Protein AF-0000000077406286 (afdb_homodimer)

pLDDT: mean 94.11, std 8.1, range [27.5, 98.94]

InterPro domains:
  IPR017946 PLC-like phosphodiesterase, TIM beta/alpha-barrel domain superfamily [G3DSA:3.20.20.190] (79-347)
  IPR017946 PLC-like phosphodiesterase, TIM beta/alpha-barrel domain superfamily [SSF51695] (80-332)
  IPR030395 Glycerophosphodiester phosphodiesterase domain [PF03009] (85-329)
  IPR030395 Glycerophosphodiester phosphodiesterase domain [PS51704] (80-337)

Sequence (722 aa):
MKTDFLNLIPSALTIIYATYGSWFLIKEIFCSFLPFTVIFTAALVCLMVCLRVPPPDSAAVEAVLGKELHLENTDGGYVMKTVAHRGAGYDAPENSLEAFKLCHEKGCNVIEFDVTLTKDGVPIIFHDKTLERMADADVTVNDSTWEELANINISVNHPLRDRVDLIDFTNSRIPTLDLTVQQLLANGQRMFIDIKDNDIKIVPVILDLFKKYPELLSRAVVTSFFPNIIYWIRRSNPKIVGCLAWRPYCFTHESFRYPEGKGDRKNKVLYKHYLLMFCNMLHNWALPRITYYLLGLSVILLQKDSVSGENILYWRKRGVRVIAWSVNSLIEKQHISRNLKITYLTDTLTGEETVHNVHASMKTDFLNLIPSALTIIYATYGSWFLIKEIFCSFLPFTVIFTAALVCLMVCLRVPPPDSAAVEAVLGKELHLENTDGGYVMKTVAHRGAGYDAPENSLEAFKLCHEKGCNVIEFDVTLTKDGVPIIFHDKTLERMADADVTVNDSTWEELANINISVNHPLRDRVDLIDFTNSRIPTLDLTVQQLLANGQRMFIDIKDNDIKIVPVILDLFKKYPELLSRAVVTSFFPNIIYWIRRSNPKIVGCLAWRPYCFTHESFRYPEGKGDRKNKVLYKHYLLMFCNMLHNWALPRITYYLLGLSVILLQKDSVSGENILYWRKRGVRVIAWSVNSLIEKQHISRNLKITYLTDTLTGEETVHNVHAS

Secondary structure (DSSP, 8-state):
--GGGGGGHHHHHHHHHHHHHHHHHHHHHHH-SS-HHHHHHHHHHHHHHHHPPPPPPHHHHHHHHBB-TTS--TT---B--EEEETTTTTTS-SSSHHHHHHHHHTT--EEEEEEEE-TT--EEE--SSBSHHHH----BGGGS-HHHHTT-BS-TT-TTTT--SSS--TT-BPPBHHHHHHHHHHTT-EEEEEE-S--TTHHHHHHHHHHH-GGGGGTEEEEES-HHHHHHHHHH-TTSEEEEEE-TTTTTBS-EETTTEE--BS--SHHHHHHHHHHHHHHHHHIIIIIHHHHT-SEEEEEGGG--HHHHHHHHTTT-EEEEE----HHHHHIIIIII--EEEES--TTHHHHHS----/--GGGGGGHHHHHHHHHHHHHHHHHHHHHHH-SS-HHHHHHHHHHHHHHHHPPPPPPHHHHHHHHBB-TTS--TT---B--EEEETTTTTTS-SSSHHHHHHHHHTT--EEEEEEEE-TT--EEE--SSBSHHHH----BGGGS-HHHHTT-BS-TT-TTTT--SSS--TT-BPPBHHHHHHHHHHTT-EEEEEE-S--TTHHHHHHHHHHH-GGGGGTEEEEES-HHHHHHHHHH-TTSEEEEEE-TTTTTBS-EETTTEE--BS--SHHHHHHHHHHHHHHHHHIIIIIHHHHT-SEEEEEGGG--HHHHHHHHHTT-EEEEE----HHHHHIIIIII--EEEES--TTHHHHHS----

Radius of gyration: 28.6 Å; Cα contacts (8 Å, |Δi|>4): 1358; chains: 2; bounding box: 74×78×69 Å

Structure (mmCIF, N/CA/C/O backbone):
data_AF-0000000077406286-model_v1
#
loop_
_entity.id
_entity.type
_entity.pdbx_description
1 polymer 'GP-PDE domain-containing protein'
#
loop_
_atom_site.group_PDB
_atom_site.id
_atom_site.type_symbol
_atom_site.label_atom_id
_atom_site.label_alt_id
_atom_site.label_comp_id
_atom_site.label_asym_id
_atom_site.label_entity_id
_atom_site.label_seq_id
_atom_site.pdbx_PDB_ins_code
_atom_site.Cartn_x
_atom_site.Cartn_y
_atom_site.Cartn_z
_atom_site.occupancy
_atom_site.B_iso_or_equiv
_atom_site.auth_seq_id
_atom_site.auth_comp_id
_atom_site.auth_asym_id
_atom_site.auth_atom_id
_atom_site.pdbx_PDB_model_num
ATOM 1 N N . MET A 1 1 ? -19.25 21.359 -16 1 41.12 1 MET A N 1
ATOM 2 C CA . MET A 1 1 ? -19.297 21.016 -14.578 1 41.12 1 MET A CA 1
ATOM 3 C C . MET A 1 1 ? -18.547 19.703 -14.312 1 41.12 1 MET A C 1
ATOM 5 O O . MET A 1 1 ? -18.766 18.719 -15.008 1 41.12 1 MET A O 1
ATOM 9 N N . LYS A 1 2 ? -17.422 19.672 -13.609 1 65.19 2 LYS A N 1
ATOM 10 C CA . LYS A 1 2 ? -16.578 18.5 -13.398 1 65.19 2 LYS A CA 1
ATOM 11 C C . LYS A 1 2 ? -17.391 17.375 -12.742 1 65.19 2 LYS A C 1
ATOM 13 O O . LYS A 1 2 ? -18.109 17.594 -11.773 1 65.19 2 LYS A O 1
ATOM 18 N N . THR A 1 3 ? -17.719 16.375 -13.398 1 77.25 3 THR A N 1
ATOM 19 C CA . THR A 1 3 ? -18.5 15.188 -13.055 1 77.25 3 THR A CA 1
ATOM 20 C C . THR A 1 3 ? -17.797 14.383 -11.961 1 77.25 3 THR A C 1
ATOM 22 O O . THR A 1 3 ? -18.016 13.18 -11.828 1 77.25 3 THR A O 1
ATOM 25 N N . ASP A 1 4 ? -17.109 15.117 -11.102 1 85 4 ASP A N 1
ATOM 26 C CA . ASP A 1 4 ? -16.328 14.43 -10.07 1 85 4 ASP A CA 1
ATOM 27 C C . ASP A 1 4 ? -17.234 13.961 -8.93 1 85 4 ASP A C 1
ATOM 29 O O . ASP A 1 4 ? -16.891 13.039 -8.195 1 85 4 ASP A O 1
ATOM 33 N N . PHE A 1 5 ? -18.453 14.555 -8.875 1 86.44 5 PHE A N 1
ATOM 34 C CA . PHE A 1 5 ? -19.359 14.195 -7.797 1 86.44 5 PHE A CA 1
ATOM 35 C C . PHE A 1 5 ? -19.891 12.781 -7.992 1 86.44 5 PHE A C 1
ATOM 37 O O . PHE A 1 5 ? -20.344 12.148 -7.035 1 86.44 5 PHE A O 1
ATOM 44 N N . LEU A 1 6 ? -19.906 12.273 -9.195 1 87.25 6 LEU A N 1
ATOM 45 C CA . LEU A 1 6 ? -20.391 10.93 -9.492 1 87.25 6 LEU A CA 1
ATOM 46 C C . LEU A 1 6 ? -19.578 9.891 -8.734 1 87.25 6 LEU A C 1
ATOM 48 O O . LEU A 1 6 ? -20.062 8.797 -8.445 1 87.25 6 LEU A O 1
ATOM 52 N N . ASN A 1 7 ? -18.391 10.281 -8.336 1 87.75 7 ASN A N 1
ATOM 53 C CA . ASN A 1 7 ? -17.5 9.367 -7.617 1 87.75 7 ASN A CA 1
ATOM 54 C C . ASN A 1 7 ? -17.969 9.164 -6.176 1 87.75 7 ASN A C 1
ATOM 56 O O . ASN A 1 7 ? -17.5 8.25 -5.496 1 87.75 7 ASN A O 1
ATOM 60 N N . LEU A 1 8 ? -18.953 9.961 -5.758 1 93.81 8 LEU A N 1
ATOM 61 C CA . LEU A 1 8 ? -19.453 9.859 -4.391 1 93.81 8 LEU A CA 1
ATOM 62 C C . LEU A 1 8 ? -20.594 8.852 -4.301 1 93.81 8 LEU A C 1
ATOM 64 O O . LEU A 1 8 ? -20.953 8.422 -3.203 1 93.81 8 LEU A O 1
ATOM 68 N N . ILE A 1 9 ? -21.172 8.469 -5.375 1 93.31 9 ILE A N 1
ATOM 69 C CA . ILE A 1 9 ? -22.406 7.684 -5.406 1 93.31 9 ILE A CA 1
ATOM 70 C C . ILE A 1 9 ? -22.156 6.332 -4.742 1 93.31 9 ILE A C 1
ATOM 72 O O . ILE A 1 9 ? -22.922 5.922 -3.859 1 93.31 9 ILE A O 1
ATOM 76 N N . PRO A 1 10 ? -21.078 5.633 -5.105 1 91.88 10 PRO A N 1
ATOM 77 C CA . PRO A 1 10 ? -20.875 4.34 -4.445 1 91.88 10 PRO A CA 1
ATOM 78 C C . PRO A 1 10 ? -20.719 4.469 -2.932 1 91.88 10 PRO A C 1
ATOM 80 O O . PRO A 1 10 ? -21.203 3.615 -2.186 1 91.88 10 PRO A O 1
ATOM 83 N N . SER A 1 11 ? -20.031 5.492 -2.539 1 94.75 11 SER A N 1
ATOM 84 C CA . SER A 1 11 ? -19.844 5.699 -1.107 1 94.75 11 SER A CA 1
ATOM 85 C C . SER A 1 11 ? -21.172 6.031 -0.421 1 94.75 11 SER A C 1
ATOM 87 O O . SER A 1 11 ? -21.453 5.531 0.67 1 94.75 11 SER A O 1
ATOM 89 N N . ALA A 1 12 ? -21.969 6.832 -1.049 1 95.5 12 ALA A N 1
ATOM 90 C CA . ALA A 1 12 ? -23.281 7.156 -0.508 1 95.5 12 ALA A CA 1
ATOM 91 C C . ALA A 1 12 ? -24.156 5.906 -0.406 1 95.5 12 ALA A C 1
ATOM 93 O O . ALA A 1 12 ? -24.828 5.691 0.608 1 95.5 12 ALA A O 1
ATOM 94 N N . LEU A 1 13 ? -24.125 5.109 -1.411 1 93.31 13 LEU A N 1
ATOM 95 C CA . LEU A 1 13 ? -24.891 3.863 -1.42 1 93.31 13 LEU A CA 1
ATOM 96 C C . LEU A 1 13 ? -24.422 2.938 -0.297 1 93.31 13 LEU A C 1
ATOM 98 O O . LEU A 1 13 ? -25.25 2.307 0.369 1 93.31 13 LEU A O 1
ATOM 102 N N . THR A 1 14 ? -23.141 2.84 -0.092 1 93.38 14 THR A N 1
ATOM 103 C CA . THR A 1 14 ? -22.594 2.021 0.979 1 93.38 14 THR A CA 1
ATOM 104 C C . THR A 1 14 ? -23.094 2.488 2.34 1 93.38 14 THR A C 1
ATOM 106 O O . THR A 1 14 ? -23.469 1.669 3.184 1 93.38 14 THR A O 1
ATOM 109 N N . ILE A 1 15 ? -23.141 3.785 2.531 1 94.56 15 ILE A N 1
ATOM 110 C CA . ILE A 1 15 ? -23.625 4.348 3.785 1 94.56 15 ILE A CA 1
ATOM 111 C C . ILE A 1 15 ? -25.094 3.971 3.982 1 94.56 15 ILE A C 1
ATOM 113 O O . ILE A 1 15 ? -25.5 3.557 5.074 1 94.56 15 ILE A O 1
ATOM 117 N N . ILE A 1 16 ? -25.891 4.016 2.949 1 93.31 16 ILE A N 1
ATOM 118 C CA . ILE A 1 16 ? -27.312 3.701 3.025 1 93.31 16 ILE A CA 1
ATOM 119 C C . ILE A 1 16 ? -27.5 2.215 3.314 1 93.31 16 ILE A C 1
ATOM 121 O O . ILE A 1 16 ? -28.297 1.838 4.18 1 93.31 16 ILE A O 1
ATOM 125 N N . TYR A 1 17 ? -26.688 1.334 2.656 1 92.44 17 TYR A N 1
ATOM 126 C CA . TYR A 1 17 ? -26.766 -0.104 2.887 1 92.44 17 TYR A CA 1
ATOM 127 C C . TYR A 1 17 ? -26.375 -0.447 4.324 1 92.44 17 TYR A C 1
ATOM 129 O O . TYR A 1 17 ? -27.047 -1.268 4.969 1 92.44 17 TYR A O 1
ATOM 137 N N . ALA A 1 18 ? -25.391 0.165 4.797 1 91.75 18 ALA A N 1
ATOM 138 C CA . ALA A 1 18 ? -24.953 -0.063 6.172 1 91.75 18 ALA A CA 1
ATOM 139 C C . ALA A 1 18 ? -26.016 0.381 7.164 1 91.75 18 ALA A C 1
ATOM 141 O O . ALA A 1 18 ? -26.219 -0.265 8.195 1 91.75 18 ALA A O 1
ATOM 142 N N . THR A 1 19 ? -26.688 1.48 6.84 1 90.38 19 THR A N 1
ATOM 143 C CA . THR A 1 19 ? -27.75 1.992 7.703 1 90.38 19 THR A CA 1
ATOM 144 C C . THR A 1 19 ? -28.922 1.018 7.754 1 90.38 19 THR A C 1
ATOM 146 O O . THR A 1 19 ? -29.406 0.685 8.836 1 90.38 19 THR A O 1
ATOM 149 N N . TYR A 1 20 ? -29.297 0.476 6.582 1 89.06 20 TYR A N 1
ATOM 150 C CA . TYR A 1 20 ? -30.375 -0.51 6.527 1 89.06 20 TYR A CA 1
ATOM 151 C C . TYR A 1 20 ? -30.016 -1.751 7.336 1 89.06 20 TYR A C 1
ATOM 153 O O . TYR A 1 20 ? -30.812 -2.221 8.148 1 89.06 20 TYR A O 1
ATOM 161 N N . GLY A 1 21 ? -28.844 -2.236 7.145 1 87.5 21 GLY A N 1
ATOM 162 C CA . GLY A 1 21 ? -28.422 -3.443 7.828 1 87.5 21 GLY A CA 1
ATOM 163 C C . GLY A 1 21 ? -28.359 -3.289 9.336 1 87.5 21 GLY A C 1
ATOM 164 O O . GLY A 1 21 ? -28.781 -4.184 10.07 1 87.5 21 GLY A O 1
ATOM 165 N N . SER A 1 22 ? -27.891 -2.162 9.742 1 89.81 22 SER A N 1
ATOM 166 C CA . SER A 1 22 ? -27.797 -1.914 11.18 1 89.81 22 SER A CA 1
ATOM 167 C C . SER A 1 22 ? -29.172 -1.796 11.812 1 89.81 22 SER A C 1
ATOM 169 O O . SER A 1 22 ? -29.406 -2.303 12.914 1 89.81 22 SER A O 1
ATOM 171 N N . TRP A 1 23 ? -30.016 -1.166 11.117 1 86.38 23 TRP A N 1
ATOM 172 C CA . TRP A 1 23 ? -31.375 -1.037 11.617 1 86.38 23 TRP A CA 1
ATOM 173 C C . TRP A 1 23 ? -32.062 -2.402 11.719 1 86.38 23 TRP A C 1
ATOM 175 O O . TRP A 1 23 ? -32.719 -2.695 12.711 1 86.38 23 TRP A O 1
ATOM 185 N N . PHE A 1 24 ? -31.812 -3.289 10.789 1 86.94 24 PHE A N 1
ATOM 186 C CA . PHE A 1 24 ? -32.375 -4.641 10.828 1 86.94 24 PHE A CA 1
ATOM 187 C C . PHE A 1 24 ? -31.812 -5.418 12.016 1 86.94 24 PHE A C 1
ATOM 189 O O . PHE A 1 24 ? -32.562 -6.117 12.703 1 86.94 24 PHE A O 1
ATOM 196 N N . LEU A 1 25 ? -30.609 -5.293 12.148 1 88.69 25 LEU A N 1
ATOM 197 C CA . LEU A 1 25 ? -29.969 -6.016 13.234 1 88.69 25 LEU A CA 1
ATOM 198 C C . LEU A 1 25 ? -30.516 -5.566 14.586 1 88.69 25 LEU A C 1
ATOM 200 O O . LEU A 1 25 ? -30.859 -6.398 15.43 1 88.69 25 LEU A O 1
ATOM 204 N N . ILE A 1 26 ? -30.594 -4.254 14.742 1 89.62 26 ILE A N 1
ATOM 205 C CA . ILE A 1 26 ? -31.094 -3.703 16 1 89.62 26 ILE A CA 1
ATOM 206 C C . ILE A 1 26 ? -32.531 -4.133 16.219 1 89.62 26 ILE A C 1
ATOM 208 O O . ILE A 1 26 ? -32.906 -4.59 17.312 1 89.62 26 ILE A O 1
ATOM 212 N N . LYS A 1 27 ? -33.281 -4.023 15.242 1 89.69 27 LYS A N 1
ATOM 213 C CA . LYS A 1 27 ? -34.688 -4.406 15.336 1 89.69 27 LYS A CA 1
ATOM 214 C C . LYS A 1 27 ? -34.844 -5.891 15.664 1 89.69 27 LYS A C 1
ATOM 216 O O . LYS A 1 27 ? -35.656 -6.273 16.484 1 89.69 27 LYS A O 1
ATOM 221 N N . GLU A 1 28 ? -34.031 -6.688 15.07 1 89.88 28 GLU A N 1
ATOM 222 C CA . GLU A 1 28 ? -34.094 -8.125 15.297 1 89.88 28 GLU A CA 1
ATOM 223 C C . GLU A 1 28 ? -33.688 -8.492 16.703 1 89.88 28 GLU A C 1
ATOM 225 O O . GLU A 1 28 ? -34.25 -9.383 17.328 1 89.88 28 GLU A O 1
ATOM 230 N N . ILE A 1 29 ? -32.719 -7.902 17.125 1 86.06 29 ILE A N 1
ATOM 231 C CA . ILE A 1 29 ? -32.188 -8.203 18.453 1 86.06 29 ILE A CA 1
ATOM 232 C C . ILE A 1 29 ? -33.219 -7.832 19.516 1 86.06 29 ILE A C 1
ATOM 234 O O . ILE A 1 29 ? -33.438 -8.57 20.484 1 86.06 29 ILE A O 1
ATOM 238 N N . PHE A 1 30 ? -33.938 -6.758 19.203 1 88.81 30 PHE A N 1
ATOM 239 C CA . PHE A 1 30 ? -34.781 -6.254 20.281 1 88.81 30 PHE A CA 1
ATOM 240 C C . PHE A 1 30 ? -36.25 -6.637 20.016 1 88.81 30 PHE A C 1
ATOM 242 O O . PHE A 1 30 ? -37.062 -6.641 20.953 1 88.81 30 PHE A O 1
ATOM 249 N N . CYS A 1 31 ? -36.562 -6.91 18.812 1 89.06 31 CYS A N 1
ATOM 250 C CA . CYS A 1 31 ? -38 -7.035 18.531 1 89.06 31 CYS A CA 1
ATOM 251 C C . CYS A 1 31 ? -38.344 -8.422 17.984 1 89.06 31 CYS A C 1
ATOM 253 O O . CYS A 1 31 ? -39.5 -8.727 17.719 1 89.06 31 CYS A O 1
ATOM 255 N N . SER A 1 32 ? -37.344 -9.141 17.688 1 85.31 32 SER A N 1
ATOM 256 C CA . SER A 1 32 ? -37.625 -10.438 17.094 1 85.31 32 SER A CA 1
ATOM 257 C C . SER A 1 32 ? -37.188 -11.578 17.984 1 85.31 32 SER A C 1
ATOM 259 O O . SER A 1 32 ? -36.25 -11.422 18.797 1 85.31 32 SER A O 1
ATOM 261 N N . PHE A 1 33 ? -37.938 -12.641 17.828 1 86.81 33 PHE A N 1
ATOM 262 C CA . PHE A 1 33 ? -37.594 -13.852 18.562 1 86.81 33 PHE A CA 1
ATOM 263 C C . PHE A 1 33 ? -36.375 -14.516 17.953 1 86.81 33 PHE A C 1
ATOM 265 O O . PHE A 1 33 ? -35.5 -15.047 18.656 1 86.81 33 PHE A O 1
ATOM 272 N N . LEU A 1 34 ? -36.344 -14.438 16.594 1 86.12 34 LEU A N 1
ATOM 273 C CA . LEU A 1 34 ? -35.219 -15.016 15.891 1 86.12 34 LEU A CA 1
ATOM 274 C C . LEU A 1 34 ? -34.406 -13.945 15.156 1 86.12 34 LEU A C 1
ATOM 276 O O . LEU A 1 34 ? -34.875 -13.398 14.156 1 86.12 34 LEU A O 1
ATOM 280 N N . PRO A 1 35 ? -33.25 -13.734 15.586 1 88.75 35 PRO A N 1
ATOM 281 C CA . PRO A 1 35 ? -32.469 -12.727 14.883 1 88.75 35 PRO A CA 1
ATOM 282 C C . PRO A 1 35 ? -31.781 -13.281 13.633 1 88.75 35 PRO A C 1
ATOM 284 O O . PRO A 1 35 ? -30.625 -13.695 13.68 1 88.75 35 PRO A O 1
ATOM 287 N N . PHE A 1 36 ? -32.469 -13.258 12.477 1 88.56 36 PHE A N 1
ATOM 288 C CA . PHE A 1 36 ? -32.031 -13.867 11.227 1 88.56 36 PHE A CA 1
ATOM 289 C C . PHE A 1 36 ? -30.672 -13.312 10.797 1 88.56 36 PHE A C 1
ATOM 291 O O . PHE A 1 36 ? -29.859 -14.031 10.195 1 88.56 36 PHE A O 1
ATOM 298 N N . THR A 1 37 ? -30.422 -12.062 11.055 1 90.56 37 THR A N 1
ATOM 299 C CA . THR A 1 37 ? -29.125 -11.492 10.711 1 90.56 37 THR A CA 1
ATOM 300 C C . THR A 1 37 ? -28 -12.219 11.438 1 90.56 37 THR A C 1
ATOM 302 O O . THR A 1 37 ? -26.969 -12.562 10.836 1 90.56 37 THR A O 1
ATOM 305 N N . VAL A 1 38 ? -28.203 -12.492 12.648 1 91.06 38 VAL A N 1
ATOM 306 C CA . VAL A 1 38 ? -27.203 -13.188 13.453 1 91.06 38 VAL A CA 1
ATOM 307 C C . VAL A 1 38 ? -27.078 -14.633 12.992 1 91.06 38 VAL A C 1
ATOM 309 O O . VAL A 1 38 ? -25.969 -15.148 12.836 1 91.06 38 VAL A O 1
ATOM 312 N N . ILE A 1 39 ? -28.203 -15.234 12.75 1 93.31 39 ILE A N 1
ATOM 313 C CA . ILE A 1 39 ? -28.234 -16.641 12.352 1 93.31 39 ILE A CA 1
ATOM 314 C C . ILE A 1 39 ? -27.547 -16.812 11 1 93.31 39 ILE A C 1
ATOM 316 O O . ILE A 1 39 ? -26.703 -17.703 10.828 1 93.31 39 ILE A O 1
ATOM 320 N N . PHE A 1 40 ? -27.875 -15.938 10.086 1 93.5 40 PHE A N 1
ATOM 321 C CA . PHE A 1 40 ? -27.297 -16.047 8.758 1 93.5 40 PHE A CA 1
ATOM 322 C C . PHE A 1 40 ? -25.797 -15.75 8.797 1 93.5 40 PHE A C 1
ATOM 324 O O . PHE A 1 40 ? -25.016 -16.359 8.062 1 93.5 40 PHE A O 1
ATOM 331 N N . THR A 1 41 ? -25.406 -14.836 9.594 1 94.12 41 THR A N 1
ATOM 332 C CA . THR A 1 41 ? -23.984 -14.555 9.766 1 94.12 41 THR A CA 1
ATOM 333 C C . THR A 1 41 ? -23.25 -15.766 10.328 1 94.12 41 THR A C 1
ATOM 335 O O . THR A 1 41 ? -22.203 -16.156 9.812 1 94.12 41 THR A O 1
ATOM 338 N N . ALA A 1 42 ? -23.844 -16.344 11.32 1 95.25 42 ALA A N 1
ATOM 339 C CA . ALA A 1 42 ? -23.25 -17.531 11.93 1 95.25 42 ALA A CA 1
ATOM 340 C C . ALA A 1 42 ? -23.188 -18.688 10.93 1 95.25 42 ALA A C 1
ATOM 342 O O . ALA A 1 42 ? -22.188 -19.406 10.859 1 95.25 42 ALA A O 1
ATOM 343 N N . ALA A 1 43 ? -24.219 -18.828 10.195 1 96.75 43 ALA A N 1
ATOM 344 C CA . ALA A 1 43 ? -24.281 -19.891 9.195 1 96.75 43 ALA A CA 1
ATOM 345 C C . ALA A 1 43 ? -23.203 -19.703 8.133 1 96.75 43 ALA A C 1
ATOM 347 O O . ALA A 1 43 ? -22.547 -20.672 7.711 1 96.75 43 ALA A O 1
ATOM 348 N N . LEU A 1 44 ? -23.031 -18.516 7.754 1 96.12 44 LEU A N 1
ATOM 349 C CA . LEU A 1 44 ? -22.031 -18.219 6.738 1 96.12 44 LEU A CA 1
ATOM 350 C C . LEU A 1 44 ? -20.625 -18.484 7.273 1 96.12 44 LEU A C 1
ATOM 352 O O . LEU A 1 44 ? -19.781 -19.031 6.57 1 96.12 44 LEU A O 1
ATOM 356 N N . VAL A 1 45 ? -20.375 -18.094 8.461 1 96.5 45 VAL A N 1
ATOM 357 C CA . VAL A 1 45 ? -19.078 -18.344 9.078 1 96.5 45 VAL A CA 1
ATOM 358 C C . VAL A 1 45 ? -18.844 -19.859 9.164 1 96.5 45 VAL A C 1
ATOM 360 O O . VAL A 1 45 ? -17.766 -20.344 8.805 1 96.5 45 VAL A O 1
ATOM 363 N N . CYS A 1 46 ? -19.828 -20.562 9.602 1 96.62 46 CYS A N 1
ATOM 364 C CA . CYS A 1 46 ? -19.719 -22.016 9.703 1 96.62 46 CYS A CA 1
ATOM 365 C C . CYS A 1 46 ? -19.438 -22.641 8.344 1 96.62 46 CYS A C 1
ATOM 367 O O . CYS A 1 46 ? -18.609 -23.531 8.227 1 96.62 46 CYS A O 1
ATOM 369 N N . LEU A 1 47 ? -20.109 -22.156 7.406 1 96.75 47 LEU A N 1
ATOM 370 C CA . LEU A 1 47 ? -19.906 -22.656 6.047 1 96.75 47 LEU A CA 1
ATOM 371 C C . LEU A 1 47 ? -18.469 -22.422 5.594 1 96.75 47 LEU A C 1
ATOM 373 O O . LEU A 1 47 ? -17.844 -23.328 5.035 1 96.75 47 LEU A O 1
ATOM 377 N N . MET A 1 48 ? -17.922 -21.281 5.824 1 95.69 48 MET A N 1
ATOM 378 C CA . MET A 1 48 ? -16.547 -20.938 5.438 1 95.69 48 MET A CA 1
ATOM 379 C C . MET A 1 48 ? -15.547 -21.828 6.168 1 95.69 48 MET A C 1
ATOM 381 O O . MET A 1 48 ? -14.57 -22.281 5.578 1 95.69 48 MET A O 1
ATOM 385 N N . VAL A 1 49 ? -15.844 -22.094 7.379 1 95.5 49 VAL A N 1
ATOM 386 C CA . VAL A 1 49 ? -14.953 -22.938 8.18 1 95.5 49 VAL A CA 1
ATOM 387 C C . VAL A 1 49 ? -15 -24.375 7.668 1 95.5 49 VAL A C 1
ATOM 389 O O . VAL A 1 49 ? -13.961 -25.031 7.57 1 95.5 49 VAL A O 1
ATOM 392 N N . CYS A 1 50 ? -16.125 -24.797 7.289 1 96.19 50 CYS A N 1
ATOM 393 C CA . CYS A 1 50 ? -16.297 -26.172 6.82 1 96.19 50 CYS A CA 1
ATOM 394 C C . CYS A 1 50 ? -15.641 -26.375 5.457 1 96.19 50 CYS A C 1
ATOM 396 O O . CYS A 1 50 ? -15.125 -27.453 5.16 1 96.19 50 CYS A O 1
ATOM 398 N N . LEU A 1 51 ? -15.594 -25.344 4.699 1 97 51 LEU A N 1
ATOM 399 C CA . LEU A 1 51 ? -15.109 -25.453 3.328 1 97 51 LEU A CA 1
ATOM 400 C C . LEU A 1 51 ? -13.625 -25.125 3.24 1 97 51 LEU A C 1
ATOM 402 O O . LEU A 1 51 ? -13 -25.312 2.197 1 97 51 LEU A O 1
ATOM 406 N N . ARG A 1 52 ? -13.102 -24.688 4.266 1 96.88 52 ARG A N 1
ATOM 407 C CA . ARG A 1 52 ? -11.719 -24.219 4.227 1 96.88 52 ARG A CA 1
ATOM 408 C C . ARG A 1 52 ? -10.75 -25.391 4.082 1 96.88 52 ARG A C 1
ATOM 410 O O . ARG A 1 52 ? -11.047 -26.5 4.52 1 96.88 52 ARG A O 1
ATOM 417 N N . VAL A 1 53 ? -9.617 -25.141 3.432 1 97.44 53 VAL A N 1
ATOM 418 C CA . VAL A 1 53 ? -8.461 -26.031 3.424 1 97.44 53 VAL A CA 1
ATOM 419 C C . VAL A 1 53 ? -7.445 -25.562 4.461 1 97.44 53 VAL A C 1
ATOM 421 O O . VAL A 1 53 ? -7.008 -24.406 4.438 1 97.44 53 VAL A O 1
ATOM 424 N N . PRO A 1 54 ? -7.117 -26.375 5.375 1 95 54 PRO A N 1
ATOM 425 C CA . PRO A 1 54 ? -6.148 -25.938 6.379 1 95 54 PRO A CA 1
ATOM 426 C C . PRO A 1 54 ? -4.785 -25.609 5.777 1 95 54 PRO A C 1
ATOM 428 O O . PRO A 1 54 ? -4.352 -26.25 4.82 1 95 54 PRO A O 1
ATOM 431 N N . PRO A 1 55 ? -4.164 -24.594 6.324 1 94.69 55 PRO A N 1
ATOM 432 C CA . PRO A 1 55 ? -2.799 -24.328 5.859 1 94.69 55 PRO A CA 1
ATOM 433 C C . PRO A 1 55 ? -1.84 -25.484 6.172 1 94.69 55 PRO A C 1
ATOM 435 O O . PRO A 1 55 ? -2.064 -26.234 7.117 1 94.69 55 PRO A O 1
ATOM 438 N N . PRO A 1 56 ? -0.789 -25.562 5.352 1 96 56 PRO A N 1
ATOM 439 C CA . PRO A 1 56 ? 0.236 -26.547 5.703 1 96 56 PRO A CA 1
ATOM 440 C C . PRO A 1 56 ? 0.926 -26.25 7.027 1 96 56 PRO A C 1
ATOM 442 O O . PRO A 1 56 ? 0.874 -25.109 7.504 1 96 56 PRO A O 1
ATOM 445 N N . ASP A 1 57 ? 1.542 -27.281 7.547 1 93.31 57 ASP A N 1
ATOM 446 C CA . ASP A 1 57 ? 2.307 -27.094 8.773 1 93.31 57 ASP A CA 1
ATOM 447 C C . ASP A 1 57 ? 3.449 -26.109 8.57 1 93.31 57 ASP A C 1
ATOM 449 O O . ASP A 1 57 ? 4.031 -26.047 7.48 1 93.31 57 ASP A O 1
ATOM 453 N N . SER A 1 58 ? 3.75 -25.422 9.609 1 92.06 58 SER A N 1
ATOM 454 C CA . SER A 1 58 ? 4.781 -24.391 9.547 1 92.06 58 SER A CA 1
ATOM 455 C C . SER A 1 58 ? 6.121 -24.969 9.109 1 92.06 58 SER A C 1
ATOM 457 O O . SER A 1 58 ? 6.887 -24.328 8.391 1 92.06 58 SER A O 1
ATOM 459 N N . ALA A 1 59 ? 6.363 -26.125 9.555 1 92.94 59 ALA A N 1
ATOM 460 C CA . ALA A 1 59 ? 7.613 -26.781 9.188 1 92.94 59 ALA A CA 1
ATOM 461 C C . ALA A 1 59 ? 7.668 -27.062 7.688 1 92.94 59 ALA A C 1
ATOM 463 O O . ALA A 1 59 ? 8.719 -26.922 7.062 1 92.94 59 ALA A O 1
ATOM 464 N N . ALA A 1 60 ? 6.578 -27.484 7.16 1 93.06 60 ALA A N 1
ATOM 465 C CA . ALA A 1 60 ? 6.504 -27.75 5.727 1 93.06 60 ALA A CA 1
ATOM 466 C C . ALA A 1 60 ? 6.695 -26.469 4.922 1 93.06 60 ALA A C 1
ATOM 468 O O . ALA A 1 60 ? 7.402 -26.453 3.908 1 93.06 60 ALA A O 1
ATOM 469 N N . VAL A 1 61 ? 6.094 -25.438 5.371 1 96.25 61 VAL A N 1
ATOM 470 C CA . VAL A 1 61 ? 6.223 -24.141 4.703 1 96.25 61 VAL A CA 1
ATOM 471 C C . VAL A 1 61 ? 7.676 -23.672 4.754 1 96.25 61 VAL A C 1
ATOM 473 O O . VAL A 1 61 ? 8.227 -23.219 3.75 1 96.25 61 VAL A O 1
ATOM 476 N N . GLU A 1 62 ? 8.305 -23.844 5.883 1 95.19 62 GLU A N 1
ATOM 477 C CA . GLU A 1 62 ? 9.695 -23.422 6.047 1 95.19 62 GLU A CA 1
ATOM 478 C C . GLU A 1 62 ? 10.633 -24.281 5.207 1 95.19 62 GLU A C 1
ATOM 480 O O . GLU A 1 62 ? 11.672 -23.797 4.742 1 95.19 62 GLU A O 1
ATOM 485 N N . ALA A 1 63 ? 10.273 -25.469 5.07 1 96.25 63 ALA A N 1
ATOM 486 C CA . ALA A 1 63 ? 11.086 -26.359 4.23 1 96.25 63 ALA A CA 1
ATOM 487 C C . ALA A 1 63 ? 11.141 -25.844 2.793 1 96.25 63 ALA A C 1
ATOM 489 O O . ALA A 1 63 ? 12.164 -25.969 2.119 1 96.25 63 ALA A O 1
ATOM 490 N N . VAL A 1 64 ? 10.094 -25.281 2.328 1 97.38 64 VAL A N 1
ATOM 491 C CA . VAL A 1 64 ? 10.016 -24.812 0.953 1 97.38 64 VAL A CA 1
ATOM 492 C C . VAL A 1 64 ? 10.531 -23.375 0.877 1 97.38 64 VAL A C 1
ATOM 494 O O . VAL A 1 64 ? 11.406 -23.062 0.07 1 97.38 64 VAL A O 1
ATOM 497 N N . LEU A 1 65 ? 10.062 -22.5 1.796 1 97.44 65 LEU A N 1
ATOM 498 C CA . LEU A 1 65 ? 10.273 -21.062 1.677 1 97.44 65 LEU A CA 1
ATOM 499 C C . LEU A 1 65 ? 11.453 -20.609 2.529 1 97.44 65 LEU A C 1
ATOM 501 O O . LEU A 1 65 ? 11.953 -19.5 2.369 1 97.44 65 LEU A O 1
ATOM 505 N N . GLY A 1 66 ? 11.914 -21.422 3.406 1 96.62 66 GLY A N 1
ATOM 506 C CA . GLY A 1 66 ? 12.953 -21.016 4.34 1 96.62 66 GLY A CA 1
ATOM 507 C C . GLY A 1 66 ? 12.43 -20.172 5.48 1 96.62 66 GLY A C 1
ATOM 508 O O . GLY A 1 66 ? 11.219 -19.984 5.617 1 96.62 66 GLY A O 1
ATOM 509 N N . LYS A 1 67 ? 13.312 -19.734 6.262 1 94.75 67 LYS A N 1
ATOM 510 C CA . LYS A 1 67 ? 12.977 -18.859 7.383 1 94.75 67 LYS A CA 1
ATOM 511 C C . LYS A 1 67 ? 12.594 -17.469 6.895 1 94.75 67 LYS A C 1
ATOM 513 O O . LYS A 1 67 ? 12.984 -17.062 5.797 1 94.75 67 LYS A O 1
ATOM 518 N N . GLU A 1 68 ? 11.859 -16.828 7.734 1 92.62 68 GLU A N 1
ATOM 519 C CA . GLU A 1 68 ? 11.477 -15.453 7.41 1 92.62 68 GLU A CA 1
ATOM 520 C C . GLU A 1 68 ? 12.68 -14.516 7.441 1 92.62 68 GLU A C 1
ATOM 522 O O . GLU A 1 68 ? 13.492 -14.578 8.367 1 92.62 68 GLU A O 1
ATOM 527 N N . LEU A 1 69 ? 12.695 -13.68 6.535 1 93.25 69 LEU A N 1
ATOM 528 C CA . LEU A 1 69 ? 13.875 -12.836 6.34 1 93.25 69 LEU A CA 1
ATOM 529 C C . LEU A 1 69 ? 13.953 -11.758 7.418 1 93.25 69 LEU A C 1
ATOM 531 O O . LEU A 1 69 ? 15.039 -11.266 7.734 1 93.25 69 LEU A O 1
ATOM 535 N N . HIS A 1 70 ? 12.859 -11.328 7.941 1 89.94 70 HIS A N 1
ATOM 536 C CA . HIS A 1 70 ? 12.867 -10.242 8.922 1 89.94 70 HIS A CA 1
ATOM 537 C C . HIS A 1 70 ? 13.289 -10.758 10.297 1 89.94 70 HIS A C 1
ATOM 539 O O . HIS A 1 70 ? 13.586 -9.961 11.195 1 89.94 70 HIS A O 1
ATOM 545 N N . LEU A 1 71 ? 13.359 -12.047 10.406 1 88.06 71 LEU A N 1
ATOM 546 C CA . LEU A 1 71 ? 13.781 -12.656 11.664 1 88.06 71 LEU A CA 1
ATOM 547 C C . LEU A 1 71 ? 15.281 -12.93 11.648 1 88.06 71 LEU A C 1
ATOM 549 O O . LEU A 1 71 ? 15.867 -13.164 10.586 1 88.06 71 LEU A O 1
ATOM 553 N N . GLU A 1 72 ? 15.883 -12.852 12.828 1 83.69 72 GLU A N 1
ATOM 554 C CA . GLU A 1 72 ? 17.312 -13.164 12.938 1 83.69 72 GLU A CA 1
ATOM 555 C C . GLU A 1 72 ? 17.578 -14.633 12.609 1 83.69 72 GLU A C 1
ATOM 557 O O . GLU A 1 72 ? 16.859 -15.523 13.062 1 83.69 72 GLU A O 1
ATOM 562 N N . ASN A 1 73 ? 18.469 -14.797 11.672 1 85.25 73 ASN A N 1
ATOM 563 C CA . ASN A 1 73 ? 18.859 -16.141 11.273 1 85.25 73 ASN A CA 1
ATOM 564 C C . ASN A 1 73 ? 20.125 -16.594 12.008 1 85.25 73 ASN A C 1
ATOM 566 O O . ASN A 1 73 ? 21.203 -16.656 11.406 1 85.25 73 ASN A O 1
ATOM 570 N N . THR A 1 74 ? 20.031 -16.984 13.25 1 84.19 74 THR A N 1
ATOM 571 C CA . THR A 1 74 ? 21.156 -17.297 14.109 1 84.19 74 THR A CA 1
ATOM 572 C C . THR A 1 74 ? 21.672 -18.703 13.836 1 84.19 74 THR A C 1
ATOM 574 O O . THR A 1 74 ? 22.844 -19 14.078 1 84.19 74 THR A O 1
ATOM 577 N N . ASP A 1 75 ? 20.844 -19.562 13.305 1 86.38 75 ASP A N 1
ATOM 578 C CA . ASP A 1 75 ? 21.219 -20.969 13.148 1 86.38 75 ASP A CA 1
ATOM 579 C C . ASP A 1 75 ? 21.688 -21.25 11.719 1 86.38 75 ASP A C 1
ATOM 581 O O . ASP A 1 75 ? 22 -22.391 11.375 1 86.38 75 ASP A O 1
ATOM 585 N N . GLY A 1 76 ? 21.672 -20.219 10.883 1 85.5 76 GLY A N 1
ATOM 586 C CA . GLY A 1 76 ? 22.141 -20.391 9.516 1 85.5 76 GLY A CA 1
ATOM 587 C C . GLY A 1 76 ? 21.188 -21.188 8.648 1 85.5 76 GLY A C 1
ATOM 588 O O . GLY A 1 76 ? 21.609 -21.812 7.676 1 85.5 76 GLY A O 1
ATOM 589 N N . GLY A 1 77 ? 20.016 -21.25 8.984 1 89.06 77 GLY A N 1
ATOM 590 C CA . GLY A 1 77 ? 19.016 -21.969 8.203 1 89.06 77 GLY A CA 1
ATOM 591 C C . GLY A 1 77 ? 18.781 -21.359 6.84 1 89.06 77 GLY A C 1
ATOM 592 O O . GLY A 1 77 ? 19.188 -20.219 6.578 1 89.06 77 GLY A O 1
ATOM 593 N N . TYR A 1 78 ? 18.141 -22.125 6.031 1 93.25 78 TYR A N 1
ATOM 594 C CA . TYR A 1 78 ? 17.859 -21.703 4.668 1 93.25 78 TYR A CA 1
ATOM 595 C C . TYR A 1 78 ? 16.938 -20.484 4.66 1 93.25 78 TYR A C 1
ATOM 597 O O . TYR A 1 78 ? 15.977 -20.422 5.43 1 93.25 78 TYR A O 1
ATOM 605 N N . VAL A 1 79 ? 17.297 -19.484 3.803 1 94.69 79 VAL A N 1
ATOM 606 C CA . VAL A 1 79 ? 16.438 -18.328 3.57 1 94.69 79 VAL A CA 1
ATOM 607 C C . VAL A 1 79 ? 16.266 -18.109 2.068 1 94.69 79 VAL A C 1
ATOM 609 O O . VAL A 1 79 ? 17.203 -18.281 1.296 1 94.69 79 VAL A O 1
ATOM 612 N N . MET A 1 80 ? 15.125 -17.828 1.676 1 96.5 80 MET A N 1
ATOM 613 C CA . MET A 1 80 ? 14.828 -17.516 0.28 1 96.5 80 MET A CA 1
ATOM 614 C C . MET A 1 80 ? 14.883 -16.016 0.031 1 96.5 80 MET A C 1
ATOM 616 O O . MET A 1 80 ? 13.984 -15.281 0.453 1 96.5 80 MET A O 1
ATOM 620 N N . LYS A 1 81 ? 15.875 -15.586 -0.662 1 95.75 81 LYS A N 1
ATOM 621 C CA . LYS A 1 81 ? 16.062 -14.156 -0.861 1 95.75 81 LYS A CA 1
ATOM 622 C C . LYS A 1 81 ? 15.531 -13.711 -2.219 1 95.75 81 LYS A C 1
ATOM 624 O O . LYS A 1 81 ? 14.766 -12.75 -2.303 1 95.75 81 LYS A O 1
ATOM 629 N N . THR A 1 82 ? 15.891 -14.469 -3.211 1 97.88 82 THR A N 1
ATOM 630 C CA . THR A 1 82 ? 15.594 -14.094 -4.59 1 97.88 82 THR A CA 1
ATOM 631 C C . THR A 1 82 ? 15.016 -15.273 -5.359 1 97.88 82 THR A C 1
ATOM 633 O O . THR A 1 82 ? 15.492 -16.406 -5.23 1 97.88 82 THR A O 1
ATOM 636 N N . VAL A 1 83 ? 13.969 -15.023 -6.078 1 98.69 83 VAL A N 1
ATOM 637 C CA . VAL A 1 83 ? 13.375 -16 -6.992 1 98.69 83 VAL A CA 1
ATOM 638 C C . VAL A 1 83 ? 13.539 -15.523 -8.43 1 98.69 83 VAL A C 1
ATOM 640 O O . VAL A 1 83 ? 13.219 -14.375 -8.75 1 98.69 83 VAL A O 1
ATOM 643 N N . ALA A 1 84 ? 14.055 -16.391 -9.266 1 98.75 84 ALA A N 1
ATOM 644 C CA . ALA A 1 84 ? 14.227 -16.047 -10.68 1 98.75 84 ALA A CA 1
ATOM 645 C C . ALA A 1 84 ? 12.906 -16.172 -11.438 1 98.75 84 ALA A C 1
ATOM 647 O O . ALA A 1 84 ? 12.469 -17.281 -11.742 1 98.75 84 ALA A O 1
ATOM 648 N N . HIS A 1 85 ? 12.297 -15.031 -11.75 1 98.81 85 HIS A N 1
ATOM 649 C CA . HIS A 1 85 ? 11.031 -14.984 -12.469 1 98.81 85 HIS A CA 1
ATOM 650 C C . HIS A 1 85 ? 11.188 -15.492 -13.898 1 98.81 85 HIS A C 1
ATOM 652 O O . HIS A 1 85 ? 11.953 -14.922 -14.68 1 98.81 85 HIS A O 1
ATOM 658 N N . ARG A 1 86 ? 10.562 -16.594 -14.18 1 98.62 86 ARG A N 1
ATOM 659 C CA . ARG A 1 86 ? 10.656 -17.281 -15.461 1 98.62 86 ARG A CA 1
ATOM 660 C C . ARG A 1 86 ? 12.109 -17.609 -15.797 1 98.62 86 ARG A C 1
ATOM 662 O O . ARG A 1 86 ? 12.508 -17.547 -16.969 1 98.62 86 ARG A O 1
ATOM 669 N N . GLY A 1 87 ? 12.914 -17.812 -14.797 1 98.06 87 GLY A N 1
ATOM 670 C CA . GLY A 1 87 ? 14.328 -18.094 -14.969 1 98.06 87 GLY A CA 1
ATOM 671 C C . GLY A 1 87 ? 15.156 -16.859 -15.266 1 98.06 87 GLY A C 1
ATOM 672 O O . GLY A 1 87 ? 16.094 -16.906 -16.062 1 98.06 87 GLY A O 1
ATOM 673 N N . ALA A 1 88 ? 14.773 -15.758 -14.727 1 97.69 88 ALA A N 1
ATOM 674 C CA . ALA A 1 88 ? 15.453 -14.5 -15 1 97.69 88 ALA A CA 1
ATOM 675 C C . ALA A 1 88 ? 15.398 -14.172 -16.5 1 97.69 88 ALA A C 1
ATOM 677 O O . ALA A 1 88 ? 16.438 -14.07 -17.156 1 97.69 88 ALA A O 1
ATOM 678 N N . GLY A 1 89 ? 14.258 -13.805 -16.953 1 96.38 89 GLY A N 1
ATOM 679 C CA . GLY A 1 89 ? 13.938 -13.703 -18.359 1 96.38 89 GLY A CA 1
ATOM 680 C C . GLY A 1 89 ? 14.734 -12.625 -19.078 1 96.38 89 GLY A C 1
ATOM 681 O O . GLY A 1 89 ? 14.867 -12.648 -20.297 1 96.38 89 GLY A O 1
ATOM 682 N N . TYR A 1 90 ? 15.305 -11.633 -18.344 1 95.81 90 TYR A N 1
ATOM 683 C CA . TYR A 1 90 ? 16.109 -10.594 -18.984 1 95.81 90 TYR A CA 1
ATOM 684 C C . TYR A 1 90 ? 17.516 -11.117 -19.281 1 95.81 90 TYR A C 1
ATOM 686 O O . TYR A 1 90 ? 18.219 -10.562 -20.141 1 95.81 90 TYR A O 1
ATOM 694 N N . ASP A 1 91 ? 17.922 -12.172 -18.641 1 94.94 91 ASP A N 1
ATOM 695 C CA . ASP A 1 91 ? 19.297 -12.664 -18.75 1 94.94 91 ASP A CA 1
ATOM 696 C C . ASP A 1 91 ? 19.375 -13.82 -19.75 1 94.94 91 ASP A C 1
ATOM 698 O O . ASP A 1 91 ? 20.453 -14.109 -20.297 1 94.94 91 ASP A O 1
ATOM 702 N N . ALA A 1 92 ? 18.344 -14.555 -19.984 1 95.31 92 ALA A N 1
ATOM 703 C CA . ALA A 1 92 ? 18.234 -15.711 -20.875 1 95.31 92 ALA A CA 1
ATOM 704 C C . ALA A 1 92 ? 16.797 -15.906 -21.344 1 95.31 92 ALA A C 1
ATOM 706 O O . ALA A 1 92 ? 15.875 -15.32 -20.781 1 95.31 92 ALA A O 1
ATOM 707 N N . PRO A 1 93 ? 16.609 -16.703 -22.438 1 96.12 93 PRO A N 1
ATOM 708 C CA . PRO A 1 93 ? 15.234 -16.922 -22.875 1 96.12 93 PRO A CA 1
ATOM 709 C C . PRO A 1 93 ? 14.367 -17.516 -21.766 1 96.12 93 PRO A C 1
ATOM 711 O O . PRO A 1 93 ? 14.672 -18.578 -21.234 1 96.12 93 PRO A O 1
ATOM 714 N N . GLU A 1 94 ? 13.359 -16.75 -21.406 1 97.88 94 GLU A N 1
ATOM 715 C CA . GLU A 1 94 ? 12.523 -17.109 -20.281 1 97.88 94 GLU A CA 1
ATOM 716 C C . GLU A 1 94 ? 11.945 -18.516 -20.453 1 97.88 94 GLU A C 1
ATOM 718 O O . GLU A 1 94 ? 11.727 -18.969 -21.578 1 97.88 94 GLU A O 1
ATOM 723 N N . ASN A 1 95 ? 11.703 -19.219 -19.297 1 98.31 95 ASN A N 1
ATOM 724 C CA . ASN A 1 95 ? 11.008 -20.5 -19.281 1 98.31 95 ASN A CA 1
ATOM 725 C C . ASN A 1 95 ? 11.711 -21.547 -20.141 1 98.31 95 ASN A C 1
ATOM 727 O O . ASN A 1 95 ? 11.07 -22.266 -20.906 1 98.31 95 ASN A O 1
ATOM 731 N N . SER A 1 96 ? 13.031 -21.578 -20.031 1 97.44 96 SER A N 1
ATOM 732 C CA . SER A 1 96 ? 13.859 -22.562 -20.734 1 97.44 96 SER A CA 1
ATOM 733 C C . SER A 1 96 ? 14.805 -23.266 -19.766 1 97.44 96 SER A C 1
ATOM 735 O O . SER A 1 96 ? 15.141 -22.734 -18.719 1 97.44 96 SER A O 1
ATOM 737 N N . LEU A 1 97 ? 15.188 -24.469 -20.188 1 97.44 97 LEU A N 1
ATOM 738 C CA . LEU A 1 97 ? 16.125 -25.234 -19.359 1 97.44 97 LEU A CA 1
ATOM 739 C C . LEU A 1 97 ? 17.453 -24.516 -19.25 1 97.44 97 LEU A C 1
ATOM 741 O O . LEU A 1 97 ? 18.109 -24.562 -18.203 1 97.44 97 LEU A O 1
ATOM 745 N N . GLU A 1 98 ? 17.859 -23.844 -20.281 1 95.88 98 GLU A N 1
ATOM 746 C CA . GLU A 1 98 ? 19.109 -23.078 -20.297 1 95.88 98 GLU A CA 1
ATOM 747 C C . GLU A 1 98 ? 19.047 -21.938 -19.281 1 95.88 98 GLU A C 1
ATOM 749 O O . GLU A 1 98 ? 20.016 -21.688 -18.578 1 95.88 98 GLU A O 1
ATOM 754 N N . ALA A 1 99 ? 17.938 -21.25 -19.266 1 96.81 99 ALA A N 1
ATOM 755 C CA . ALA A 1 99 ? 17.766 -20.172 -18.312 1 96.81 99 ALA A CA 1
ATOM 756 C C . ALA A 1 99 ? 17.859 -20.688 -16.875 1 96.81 99 ALA A C 1
ATOM 758 O O . ALA A 1 99 ? 18.484 -20.062 -16.016 1 96.81 99 ALA A O 1
ATOM 759 N N . PHE A 1 100 ? 17.266 -21.844 -16.625 1 98.06 100 PHE A N 1
ATOM 760 C CA . PHE A 1 100 ? 17.266 -22.422 -15.297 1 98.06 100 PHE A CA 1
ATOM 761 C C . PHE A 1 100 ? 18.672 -22.844 -14.875 1 98.06 100 PHE A C 1
ATOM 763 O O . PHE A 1 100 ? 19.062 -22.641 -13.727 1 98.06 100 PHE A O 1
ATOM 770 N N . LYS A 1 101 ? 19.328 -23.359 -15.781 1 96 101 LYS A N 1
ATOM 771 C CA . LYS A 1 101 ? 20.719 -23.734 -15.523 1 96 101 LYS A CA 1
ATOM 772 C C . LYS A 1 101 ? 21.578 -22.5 -15.234 1 96 101 LYS A C 1
ATOM 774 O O . LYS A 1 101 ? 22.422 -22.516 -14.336 1 96 101 LYS A O 1
ATOM 779 N N . LEU A 1 102 ? 21.375 -21.469 -16.031 1 95.38 102 LEU A N 1
ATOM 780 C CA . LEU A 1 102 ? 22.109 -20.234 -15.805 1 95.38 102 LEU A CA 1
ATOM 781 C C . LEU A 1 102 ? 21.875 -19.703 -14.398 1 95.38 102 LEU A C 1
ATOM 783 O O . LEU A 1 102 ? 22.812 -19.234 -13.742 1 95.38 102 LEU A O 1
ATOM 787 N N . CYS A 1 103 ? 20.656 -19.75 -13.953 1 96.88 103 CYS A N 1
ATOM 788 C CA . CYS A 1 103 ? 20.328 -19.328 -12.594 1 96.88 103 CYS A CA 1
ATOM 789 C C . CYS A 1 103 ? 21.125 -20.125 -11.562 1 96.88 103 CYS A C 1
ATOM 791 O O . CYS A 1 103 ? 21.672 -19.562 -10.617 1 96.88 103 CYS A O 1
ATOM 793 N N . HIS A 1 104 ? 21.188 -21.406 -11.766 1 96.38 104 HIS A N 1
ATOM 794 C CA . HIS A 1 104 ? 21.953 -22.25 -10.875 1 96.38 104 HIS A CA 1
ATOM 795 C C . HIS A 1 104 ? 23.422 -21.844 -10.844 1 96.38 104 HIS A C 1
ATOM 797 O O . HIS A 1 104 ? 24.016 -21.719 -9.773 1 96.38 104 HIS A O 1
ATOM 803 N N . GLU A 1 105 ? 23.953 -21.578 -12 1 94 105 GLU A N 1
ATOM 804 C CA . GLU A 1 105 ? 25.359 -21.203 -12.117 1 94 105 GLU A CA 1
ATOM 805 C C . GLU A 1 105 ? 25.625 -19.859 -11.453 1 94 105 GLU A C 1
ATOM 807 O O . GLU A 1 105 ? 26.719 -19.625 -10.938 1 94 105 GLU A O 1
ATOM 812 N N . LYS A 1 106 ? 24.625 -19.062 -11.422 1 93.44 106 LYS A N 1
ATOM 813 C CA . LYS A 1 106 ? 24.781 -17.734 -10.852 1 93.44 106 LYS A CA 1
ATOM 814 C C . LYS A 1 106 ? 24.422 -17.719 -9.367 1 93.44 106 LYS A C 1
ATOM 816 O O . LYS A 1 106 ? 24.391 -16.672 -8.734 1 93.44 106 LYS A O 1
ATOM 821 N N . GLY A 1 107 ? 24.016 -18.828 -8.898 1 93.56 107 GLY A N 1
ATOM 822 C CA . GLY A 1 107 ? 23.797 -18.969 -7.469 1 93.56 107 GLY A CA 1
ATOM 823 C C . GLY A 1 107 ? 22.359 -18.734 -7.059 1 93.56 107 GLY A C 1
ATOM 824 O O . GLY A 1 107 ? 22.047 -18.688 -5.867 1 93.56 107 GLY A O 1
ATOM 825 N N . CYS A 1 108 ? 21.484 -18.547 -7.98 1 95.56 108 CYS A N 1
ATOM 826 C CA . CYS A 1 108 ? 20.062 -18.438 -7.676 1 95.56 108 CYS A CA 1
ATOM 827 C C . CYS A 1 108 ? 19.391 -19.797 -7.703 1 95.56 108 CYS A C 1
ATOM 829 O O . CYS A 1 108 ? 19.234 -20.391 -8.766 1 95.56 108 CYS A O 1
ATOM 831 N N . ASN A 1 109 ? 18.875 -20.203 -6.574 1 95.88 109 ASN A N 1
ATOM 832 C CA . ASN A 1 109 ? 18.438 -21.594 -6.465 1 95.88 109 ASN A CA 1
ATOM 833 C C . ASN A 1 109 ? 16.922 -21.688 -6.34 1 95.88 109 ASN A C 1
ATOM 835 O O . ASN A 1 109 ? 16.391 -22.703 -5.875 1 95.88 109 ASN A O 1
ATOM 839 N N . VAL A 1 110 ? 16.219 -20.688 -6.637 1 98.62 110 VAL A N 1
ATOM 840 C CA . VAL A 1 110 ? 14.766 -20.75 -6.676 1 98.62 110 VAL A CA 1
ATOM 841 C C . VAL A 1 110 ? 14.266 -20.203 -8.008 1 98.62 110 VAL A C 1
ATOM 843 O O . VAL A 1 110 ? 14.594 -19.078 -8.391 1 98.62 110 VAL A O 1
ATOM 846 N N . ILE A 1 111 ? 13.461 -21 -8.695 1 98.88 111 ILE A N 1
ATOM 847 C CA . ILE A 1 111 ? 12.984 -20.672 -10.039 1 98.88 111 ILE A CA 1
ATOM 848 C C . ILE A 1 111 ? 11.461 -20.578 -10.039 1 98.88 111 ILE A C 1
ATOM 850 O O . ILE A 1 111 ? 10.781 -21.422 -9.445 1 98.88 111 ILE A O 1
ATOM 854 N N . GLU A 1 112 ? 10.953 -19.547 -10.562 1 98.94 112 GLU A N 1
ATOM 855 C CA . GLU A 1 112 ? 9.531 -19.5 -10.914 1 98.94 112 GLU A CA 1
ATOM 856 C C . GLU A 1 112 ? 9.328 -19.734 -12.406 1 98.94 112 GLU A C 1
ATOM 858 O O . GLU A 1 112 ? 10.031 -19.156 -13.234 1 98.94 112 GLU A O 1
ATOM 863 N N . PHE A 1 113 ? 8.461 -20.594 -12.773 1 98.81 113 PHE A N 1
ATOM 864 C CA . PHE A 1 113 ? 8.172 -20.844 -14.18 1 98.81 113 PHE A CA 1
ATOM 865 C C . PHE A 1 113 ? 6.676 -21 -14.406 1 98.81 113 PHE A C 1
ATOM 867 O O . PHE A 1 113 ? 5.926 -21.281 -13.469 1 98.81 113 PHE A O 1
ATOM 874 N N . ASP A 1 114 ? 6.242 -20.844 -15.648 1 98.69 114 ASP A N 1
ATOM 875 C CA . ASP A 1 114 ? 4.84 -20.906 -16.047 1 98.69 114 ASP A CA 1
ATOM 876 C C . ASP A 1 114 ? 4.484 -22.266 -16.641 1 98.69 114 ASP A C 1
ATOM 878 O O . ASP A 1 114 ? 5.258 -22.828 -17.406 1 98.69 114 ASP A O 1
ATOM 882 N N . VAL A 1 115 ? 3.352 -22.734 -16.266 1 98.62 115 VAL A N 1
ATOM 883 C CA . VAL A 1 115 ? 2.91 -24.016 -16.797 1 98.62 115 VAL A CA 1
ATOM 884 C C . VAL A 1 115 ? 1.587 -23.844 -17.547 1 98.62 115 VAL A C 1
ATOM 886 O O . VAL A 1 115 ? 0.698 -23.125 -17.078 1 98.62 115 VAL A O 1
ATOM 889 N N . THR A 1 116 ? 1.479 -24.453 -18.641 1 97.69 116 THR A N 1
ATOM 890 C CA . THR A 1 116 ? 0.246 -24.531 -19.422 1 97.69 116 THR A CA 1
ATOM 891 C C . THR A 1 116 ? 0.13 -25.875 -20.125 1 97.69 116 THR A C 1
ATOM 893 O O . THR A 1 116 ? 1.062 -26.688 -20.094 1 97.69 116 THR A O 1
ATOM 896 N N . LEU A 1 117 ? -1.052 -26.156 -20.703 1 97.81 117 LEU A N 1
ATOM 897 C CA . LEU A 1 117 ? -1.298 -27.438 -21.375 1 97.81 117 LEU A CA 1
ATOM 898 C C . LEU A 1 117 ? -1.405 -27.234 -22.875 1 97.81 117 LEU A C 1
ATOM 900 O O . LEU A 1 117 ? -2.002 -26.266 -23.344 1 97.81 117 LEU A O 1
ATOM 904 N N . THR A 1 118 ? -0.779 -28.172 -23.562 1 97.69 118 THR A N 1
ATOM 905 C CA . THR A 1 118 ? -0.988 -28.234 -25.016 1 97.69 118 THR A CA 1
ATOM 906 C C . THR A 1 118 ? -2.379 -28.766 -25.328 1 97.69 118 THR A C 1
ATOM 908 O O . THR A 1 118 ? -3.109 -29.188 -24.438 1 97.69 118 THR A O 1
ATOM 911 N N . LYS A 1 119 ? -2.695 -28.734 -26.625 1 97.19 119 LYS A N 1
ATOM 912 C CA . LYS A 1 119 ? -3.982 -29.25 -27.094 1 97.19 119 LYS A CA 1
ATOM 913 C C . LYS A 1 119 ? -4.188 -30.703 -26.672 1 97.19 119 LYS A C 1
ATOM 915 O O . LYS A 1 119 ? -5.305 -31.094 -26.328 1 97.19 119 LYS A O 1
ATOM 920 N N . ASP A 1 120 ? -3.148 -31.469 -26.688 1 97.38 120 ASP A N 1
ATOM 921 C CA . ASP A 1 120 ? -3.219 -32.906 -26.359 1 97.38 120 ASP A CA 1
ATOM 922 C C . ASP A 1 120 ? -2.936 -33.125 -24.891 1 97.38 120 ASP A C 1
ATOM 924 O O . ASP A 1 120 ? -2.693 -34.281 -24.469 1 97.38 120 ASP A O 1
ATOM 928 N N . GLY A 1 121 ? -2.834 -32.094 -24.062 1 96.88 121 GLY A N 1
ATOM 929 C CA . GLY A 1 121 ? -2.822 -32.219 -22.609 1 96.88 121 GLY A CA 1
ATOM 930 C C . GLY A 1 121 ? -1.429 -32.375 -22.031 1 96.88 121 GLY A C 1
ATOM 931 O O . GLY A 1 121 ? -1.271 -32.781 -20.875 1 96.88 121 GLY A O 1
ATOM 932 N N . VAL A 1 122 ? -0.417 -32.156 -22.797 1 98.06 122 VAL A N 1
ATOM 933 C CA . VAL A 1 122 ? 0.95 -32.25 -22.297 1 98.06 122 VAL A CA 1
ATOM 934 C C . VAL A 1 122 ? 1.315 -30.953 -21.578 1 98.06 122 VAL A C 1
ATOM 936 O O . VAL A 1 122 ? 1.194 -29.875 -22.125 1 98.06 122 VAL A O 1
ATOM 939 N N . PRO A 1 123 ? 1.681 -31.094 -20.281 1 98.5 123 PRO A N 1
ATOM 940 C CA . PRO A 1 123 ? 2.105 -29.891 -19.562 1 98.5 123 PRO A CA 1
ATOM 941 C C . PRO A 1 123 ? 3.469 -29.375 -20.031 1 98.5 123 PRO A C 1
ATOM 943 O O . PRO A 1 123 ? 4.441 -30.125 -20.047 1 98.5 123 PRO A O 1
ATOM 946 N N . ILE A 1 124 ? 3.533 -28.094 -20.406 1 98.56 124 ILE A N 1
ATOM 947 C CA . ILE A 1 124 ? 4.762 -27.484 -20.906 1 98.56 124 ILE A CA 1
ATOM 948 C C . ILE A 1 124 ? 5.023 -26.172 -20.156 1 98.56 124 ILE A C 1
ATOM 950 O O . ILE A 1 124 ? 4.145 -25.672 -19.453 1 98.56 124 ILE A O 1
ATOM 954 N N . ILE A 1 125 ? 6.246 -25.688 -20.25 1 98.69 125 ILE A N 1
ATOM 955 C CA . ILE A 1 125 ? 6.672 -24.453 -19.609 1 98.69 125 ILE A CA 1
ATOM 956 C C . ILE A 1 125 ? 6.641 -23.312 -20.609 1 98.69 125 ILE A C 1
ATOM 958 O O . ILE A 1 125 ? 7.543 -23.188 -21.453 1 98.69 125 ILE A O 1
ATOM 962 N N . PHE A 1 126 ? 5.605 -22.516 -20.469 1 98.19 126 PHE A N 1
ATOM 963 C CA . PHE A 1 126 ? 5.426 -21.406 -21.406 1 98.19 126 PHE A CA 1
ATOM 964 C C . PHE A 1 126 ? 4.41 -20.406 -20.859 1 98.19 126 PHE A C 1
ATOM 966 O O . PHE A 1 126 ? 3.418 -20.797 -20.234 1 98.19 126 PHE A O 1
ATOM 973 N N . H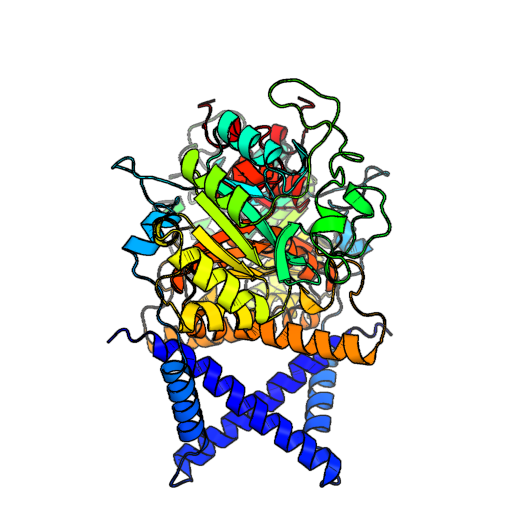IS A 1 127 ? 4.594 -19.141 -21.109 1 96.62 127 HIS A N 1
ATOM 974 C CA . HIS A 1 127 ? 3.791 -18.094 -20.484 1 96.62 127 HIS A CA 1
ATOM 975 C C . HIS A 1 127 ? 2.676 -17.625 -21.422 1 96.62 127 HIS A C 1
ATOM 977 O O . HIS A 1 127 ? 1.515 -17.547 -21.016 1 96.62 127 HIS A O 1
ATOM 983 N N . ASP A 1 128 ? 2.979 -17.328 -22.656 1 94.88 128 ASP A N 1
ATOM 984 C CA . ASP A 1 128 ? 2.074 -16.625 -23.578 1 94.88 128 ASP A CA 1
ATOM 985 C C . ASP A 1 128 ? 1.046 -17.594 -24.172 1 94.88 128 ASP A C 1
ATOM 987 O O . ASP A 1 128 ? 1.253 -18.797 -24.172 1 94.88 128 ASP A O 1
ATOM 991 N N . LYS A 1 129 ? 0.046 -17 -24.734 1 94 129 LYS A N 1
ATOM 992 C CA . LYS A 1 129 ? -0.956 -17.797 -25.438 1 94 129 LYS A CA 1
ATOM 993 C C . LYS A 1 129 ? -0.457 -18.203 -26.828 1 94 129 LYS A C 1
ATOM 995 O O . LYS A 1 129 ? -0.856 -19.25 -27.344 1 94 129 LYS A O 1
ATOM 1000 N N . THR A 1 130 ? 0.393 -17.312 -27.328 1 96 130 THR A N 1
ATOM 1001 C CA . THR A 1 130 ? 0.938 -17.562 -28.656 1 96 130 THR A CA 1
ATOM 1002 C C . THR A 1 130 ? 2.463 -17.484 -28.625 1 96 130 THR A C 1
ATOM 1004 O O . THR A 1 130 ? 3.055 -16.984 -27.672 1 96 130 THR A O 1
ATOM 1007 N N . LEU A 1 131 ? 3.074 -17.984 -29.672 1 96.56 131 LEU A N 1
ATOM 1008 C CA . LEU A 1 131 ? 4.531 -18.016 -29.766 1 96.56 131 LEU A CA 1
ATOM 1009 C C . LEU A 1 131 ? 5.059 -16.797 -30.5 1 96.56 131 LEU A C 1
ATOM 1011 O O . LEU A 1 131 ? 6.258 -16.703 -30.781 1 96.56 131 LEU A O 1
ATOM 1015 N N . GLU A 1 132 ? 4.234 -15.836 -30.781 1 95.94 132 GLU A N 1
ATOM 1016 C CA . GLU A 1 132 ? 4.602 -14.672 -31.594 1 95.94 132 GLU A CA 1
ATOM 1017 C C . GLU A 1 132 ? 5.742 -13.891 -30.938 1 95.94 132 GLU A C 1
ATOM 1019 O O . GLU A 1 132 ? 6.738 -13.586 -31.609 1 95.94 132 GLU A O 1
ATOM 1024 N N . ARG A 1 133 ? 5.672 -13.648 -29.688 1 95.12 133 ARG A N 1
ATOM 1025 C CA . ARG A 1 133 ? 6.637 -12.789 -29.016 1 95.12 133 ARG A CA 1
ATOM 1026 C C . ARG A 1 133 ? 8.008 -13.453 -28.969 1 95.12 133 ARG A C 1
ATOM 1028 O O . ARG A 1 133 ? 9.023 -12.797 -29.219 1 95.12 133 ARG A O 1
ATOM 1035 N N . MET A 1 134 ? 8.094 -14.766 -28.703 1 95.62 134 MET A N 1
ATOM 1036 C CA . MET A 1 134 ? 9.367 -15.414 -28.391 1 95.62 134 MET A CA 1
ATOM 1037 C C . MET A 1 134 ? 9.922 -16.141 -29.609 1 95.62 134 MET A C 1
ATOM 1039 O O . MET A 1 134 ? 11.141 -16.328 -29.719 1 95.62 134 MET A O 1
ATOM 1043 N N . ALA A 1 135 ? 9.07 -16.531 -30.578 1 95.12 135 ALA A N 1
ATOM 1044 C CA . ALA A 1 135 ? 9.531 -17.375 -31.672 1 95.12 135 ALA A CA 1
ATOM 1045 C C . ALA A 1 135 ? 9.109 -16.797 -33.031 1 95.12 135 ALA A C 1
ATOM 1047 O O . ALA A 1 135 ? 9.328 -17.422 -34.062 1 95.12 135 ALA A O 1
ATOM 1048 N N . ASP A 1 136 ? 8.5 -15.711 -33.031 1 94 136 ASP A N 1
ATOM 1049 C CA . ASP A 1 136 ? 7.98 -15.094 -34.25 1 94 136 ASP A CA 1
ATOM 1050 C C . ASP A 1 136 ? 7.09 -16.062 -35.031 1 94 136 ASP A C 1
ATOM 1052 O O . ASP A 1 136 ? 7.168 -16.141 -36.25 1 94 136 ASP A O 1
ATOM 1056 N N . ALA A 1 137 ? 6.402 -16.875 -34.312 1 93 137 ALA A N 1
ATOM 1057 C CA . ALA A 1 137 ? 5.523 -17.859 -34.938 1 93 137 ALA A CA 1
ATOM 1058 C C . ALA A 1 137 ? 4.062 -17.594 -34.562 1 93 137 ALA A C 1
ATOM 1060 O O . ALA A 1 137 ? 3.738 -17.281 -33.438 1 93 137 ALA A O 1
ATOM 1061 N N . ASP A 1 138 ? 3.219 -17.625 -35.531 1 92.81 138 ASP A N 1
ATOM 1062 C CA . ASP A 1 138 ? 1.785 -17.469 -35.312 1 92.81 138 ASP A CA 1
ATOM 1063 C C . ASP A 1 138 ? 1.14 -18.797 -34.906 1 92.81 138 ASP A C 1
ATOM 1065 O O . ASP A 1 138 ? 0.388 -19.391 -35.688 1 92.81 138 ASP A O 1
ATOM 1069 N N . VAL A 1 139 ? 1.48 -19.297 -33.844 1 94.94 139 VAL A N 1
ATOM 1070 C CA . VAL A 1 139 ? 1.021 -20.562 -33.281 1 94.94 139 VAL A CA 1
ATOM 1071 C C . VAL A 1 139 ? 0.425 -20.359 -31.906 1 94.94 139 VAL A C 1
ATOM 1073 O O . VAL A 1 139 ? 1.015 -19.656 -31.062 1 94.94 139 VAL A O 1
ATOM 1076 N N . THR A 1 140 ? -0.792 -20.844 -31.719 1 96.56 140 THR A N 1
ATOM 1077 C CA . THR A 1 140 ? -1.442 -20.812 -30.422 1 96.56 140 THR A CA 1
ATOM 1078 C C . THR A 1 140 ? -1.133 -22.078 -29.625 1 96.56 140 THR A C 1
ATOM 1080 O O . THR A 1 140 ? -1.337 -23.188 -30.109 1 96.56 140 THR A O 1
ATOM 1083 N N . VAL A 1 141 ? -0.723 -21.906 -28.391 1 96.62 141 VAL A N 1
ATOM 1084 C CA . VAL A 1 141 ? -0.221 -23.016 -27.578 1 96.62 141 VAL A CA 1
ATOM 1085 C C . VAL A 1 141 ? -1.339 -24.031 -27.344 1 96.62 141 VAL A C 1
ATOM 1087 O O . VAL A 1 141 ? -1.195 -25.219 -27.656 1 96.62 141 VAL A O 1
ATOM 1090 N N . ASN A 1 142 ? -2.543 -23.578 -26.906 1 95.38 142 ASN A N 1
ATOM 1091 C CA . ASN A 1 142 ? -3.623 -24.469 -26.484 1 95.38 142 ASN A CA 1
ATOM 1092 C C . ASN A 1 142 ? -4.328 -25.078 -27.688 1 95.38 142 ASN A C 1
ATOM 1094 O O . ASN A 1 142 ? -5.156 -25.984 -27.531 1 95.38 142 ASN A O 1
ATOM 1098 N N . ASP A 1 143 ? -3.918 -24.672 -28.875 1 96.88 143 ASP A N 1
ATOM 1099 C CA . ASP A 1 143 ? -4.477 -25.234 -30.109 1 96.88 143 ASP A CA 1
ATOM 1100 C C . ASP A 1 143 ? -3.457 -26.109 -30.828 1 96.88 143 ASP A C 1
ATOM 1102 O O . ASP A 1 143 ? -3.703 -26.578 -31.938 1 96.88 143 ASP A O 1
ATOM 1106 N N . SER A 1 144 ? -2.318 -26.281 -30.234 1 97.81 144 SER A N 1
ATOM 1107 C CA . SER A 1 144 ? -1.24 -27.047 -30.859 1 97.81 144 SER A CA 1
ATOM 1108 C C . SER A 1 144 ? -0.854 -28.25 -30 1 97.81 144 SER A C 1
ATOM 1110 O O . SER A 1 144 ? -0.952 -28.203 -28.781 1 97.81 144 SER A O 1
ATOM 1112 N N . THR A 1 145 ? -0.444 -29.281 -30.688 1 97.94 145 THR A N 1
ATOM 1113 C CA . THR A 1 145 ? 0.036 -30.469 -29.984 1 97.94 145 THR A CA 1
ATOM 1114 C C . THR A 1 145 ? 1.486 -30.297 -29.547 1 97.94 145 THR A C 1
ATOM 1116 O O . THR A 1 145 ? 2.18 -29.391 -30.031 1 97.94 145 THR A O 1
ATOM 1119 N N . TRP A 1 146 ? 1.885 -31.234 -28.656 1 97.75 146 TRP A N 1
ATOM 1120 C CA . TRP A 1 146 ? 3.266 -31.203 -28.188 1 97.75 146 TRP A CA 1
ATOM 1121 C C . TRP A 1 146 ? 4.238 -31.422 -29.328 1 97.75 146 TRP A C 1
ATOM 1123 O O . TRP A 1 146 ? 5.246 -30.719 -29.438 1 97.75 146 TRP A O 1
ATOM 1133 N N . GLU A 1 147 ? 3.943 -32.281 -30.188 1 97.12 147 GLU A N 1
ATOM 1134 C CA . GLU A 1 147 ? 4.797 -32.625 -31.328 1 97.12 147 GLU A CA 1
ATOM 1135 C C . GLU A 1 147 ? 5.043 -31.391 -32.188 1 97.12 147 GLU A C 1
ATOM 1137 O O . GLU A 1 147 ? 6.145 -31.188 -32.719 1 97.12 147 GLU A O 1
ATOM 1142 N N . GLU A 1 148 ? 4.066 -30.547 -32.312 1 96.69 148 GLU A N 1
ATOM 1143 C CA . GLU A 1 148 ? 4.152 -29.344 -33.125 1 96.69 148 GLU A CA 1
ATOM 1144 C C . GLU A 1 148 ? 5.008 -28.281 -32.469 1 96.69 148 GLU A C 1
ATOM 1146 O O . GLU A 1 148 ? 5.633 -27.453 -33.125 1 96.69 148 GLU A O 1
ATOM 1151 N N . LEU A 1 149 ? 5.059 -28.328 -31.125 1 97.56 149 LEU A N 1
ATOM 1152 C CA . LEU A 1 149 ? 5.676 -27.234 -30.375 1 97.56 149 LEU A CA 1
ATOM 1153 C C . LEU A 1 149 ? 7.098 -27.609 -29.969 1 97.56 149 LEU A C 1
ATOM 1155 O O . LEU A 1 149 ? 7.934 -26.719 -29.75 1 97.56 149 LEU A O 1
ATOM 1159 N N . ALA A 1 150 ? 7.441 -28.844 -29.891 1 96.19 150 ALA A N 1
ATOM 1160 C CA . ALA A 1 150 ? 8.609 -29.375 -29.188 1 96.19 150 ALA A CA 1
ATOM 1161 C C . ALA A 1 150 ? 9.898 -28.859 -29.812 1 96.19 150 ALA A C 1
ATOM 1163 O O . ALA A 1 150 ? 10.906 -28.672 -29.109 1 96.19 150 ALA A O 1
ATOM 1164 N N . ASN A 1 151 ? 9.859 -28.594 -31.062 1 94.19 151 ASN A N 1
ATOM 1165 C CA . ASN A 1 151 ? 11.109 -28.281 -31.734 1 94.19 151 ASN A CA 1
ATOM 1166 C C . ASN A 1 151 ? 11.195 -26.797 -32.094 1 94.19 151 ASN A C 1
ATOM 1168 O O . ASN A 1 151 ? 12.102 -26.375 -32.812 1 94.19 151 ASN A O 1
ATOM 1172 N N . ILE A 1 152 ? 10.359 -26.031 -31.609 1 96.06 152 ILE A N 1
ATOM 1173 C CA . ILE A 1 152 ? 10.352 -24.594 -31.906 1 96.06 152 ILE A CA 1
ATOM 1174 C C . ILE A 1 152 ? 11.398 -23.891 -31.062 1 96.06 152 ILE A C 1
ATOM 1176 O O . ILE A 1 152 ? 11.484 -24.109 -29.859 1 96.06 152 ILE A O 1
ATOM 1180 N N . ASN A 1 153 ? 12.195 -23.047 -31.734 1 95.94 153 ASN A N 1
ATOM 1181 C CA . ASN A 1 153 ? 13.203 -22.234 -31.047 1 95.94 153 ASN A CA 1
ATOM 1182 C C . ASN A 1 153 ? 12.586 -21 -30.422 1 95.94 153 ASN A C 1
ATOM 1184 O O . ASN A 1 153 ? 12.102 -20.109 -31.125 1 95.94 153 ASN A O 1
ATOM 1188 N N . ILE A 1 154 ? 12.711 -20.875 -29.109 1 96.31 154 ILE A N 1
ATOM 1189 C CA . ILE A 1 154 ? 12.047 -19.766 -28.422 1 96.31 154 ILE A CA 1
ATOM 1190 C C . ILE A 1 154 ? 13.07 -18.703 -28.047 1 96.31 154 ILE A C 1
ATOM 1192 O O . ILE A 1 154 ? 12.766 -17.781 -27.281 1 96.31 154 ILE A O 1
ATOM 1196 N N . SER A 1 155 ? 14.297 -18.812 -28.531 1 94.81 155 SER A N 1
ATOM 1197 C CA . SER A 1 155 ? 15.336 -17.844 -28.203 1 94.81 155 SER A CA 1
ATOM 1198 C C . SER A 1 155 ? 15.5 -16.812 -29.328 1 94.81 155 SER A C 1
ATOM 1200 O O . SER A 1 155 ? 16.328 -15.914 -29.234 1 94.81 155 SER A O 1
ATOM 1202 N N . VAL A 1 156 ? 14.664 -16.906 -30.312 1 92.62 156 VAL A N 1
ATOM 1203 C CA . VAL A 1 156 ? 14.82 -16.172 -31.562 1 92.62 156 VAL A CA 1
ATOM 1204 C C . VAL A 1 156 ? 14.875 -14.672 -31.281 1 92.62 156 VAL A C 1
ATOM 1206 O O . VAL A 1 156 ? 15.727 -13.969 -31.828 1 92.62 156 VAL A O 1
ATOM 1209 N N . ASN A 1 157 ? 14.078 -14.203 -30.422 1 92.81 157 ASN A N 1
ATOM 1210 C CA . ASN A 1 157 ? 13.906 -12.766 -30.25 1 92.81 157 ASN A CA 1
ATOM 1211 C C . ASN A 1 157 ? 14.594 -12.273 -28.984 1 92.81 157 ASN A C 1
ATOM 1213 O O . ASN A 1 157 ? 14.477 -11.094 -28.625 1 92.81 157 ASN A O 1
ATOM 1217 N N . HIS A 1 158 ? 15.25 -13.148 -28.312 1 93.94 158 HIS A N 1
ATOM 1218 C CA . HIS A 1 158 ? 15.898 -12.695 -27.094 1 93.94 158 HIS A CA 1
ATOM 1219 C C . HIS A 1 158 ? 17.125 -11.852 -27.406 1 93.94 158 HIS A C 1
ATOM 1221 O O . HIS A 1 158 ? 17.984 -12.242 -28.203 1 93.94 158 HIS A O 1
ATOM 1227 N N . PRO A 1 159 ? 17.297 -10.719 -26.75 1 90.75 159 PRO A N 1
ATOM 1228 C CA . PRO A 1 159 ? 18.391 -9.789 -27.078 1 90.75 159 PRO A CA 1
ATOM 1229 C C . PRO A 1 159 ? 19.766 -10.383 -26.812 1 90.75 159 PRO A C 1
ATOM 1231 O O . PRO A 1 159 ? 20.75 -9.984 -27.438 1 90.75 159 PRO A O 1
ATOM 1234 N N . LEU A 1 160 ? 19.859 -11.344 -25.891 1 88.88 160 LEU A N 1
ATOM 1235 C CA . LEU A 1 160 ? 21.156 -11.898 -25.531 1 88.88 160 LEU A CA 1
ATOM 1236 C C . LEU A 1 160 ? 21.344 -13.281 -26.141 1 88.88 160 LEU A C 1
ATOM 1238 O O . LEU A 1 160 ? 22.188 -14.062 -25.672 1 88.88 160 LEU A O 1
ATOM 1242 N N . ARG A 1 161 ? 20.641 -13.602 -27.016 1 84.62 161 ARG A N 1
ATOM 1243 C CA . ARG A 1 161 ? 20.672 -14.93 -27.609 1 84.62 161 ARG A CA 1
ATOM 1244 C C . ARG A 1 161 ? 22.062 -15.305 -28.078 1 84.62 161 ARG A C 1
ATOM 1246 O O . ARG A 1 161 ? 22.5 -16.453 -27.938 1 84.62 161 ARG A O 1
ATOM 1253 N N . ASP A 1 162 ? 22.766 -14.305 -28.578 1 80.06 162 ASP A N 1
ATOM 1254 C CA . ASP A 1 162 ? 24.062 -14.594 -29.203 1 80.06 162 ASP A CA 1
ATOM 1255 C C . ASP A 1 162 ? 25.203 -14.43 -28.203 1 80.06 162 ASP A C 1
ATOM 1257 O O . ASP A 1 162 ? 26.375 -14.648 -28.547 1 80.06 162 ASP A O 1
ATOM 1261 N N . ARG A 1 163 ? 24.797 -14.008 -26.984 1 73.12 163 ARG A N 1
ATOM 1262 C CA . ARG A 1 163 ? 25.844 -13.836 -25.969 1 73.12 163 ARG A CA 1
ATOM 1263 C C . ARG A 1 163 ? 26.234 -15.172 -25.359 1 73.12 163 ARG A C 1
ATOM 1265 O O . ARG A 1 163 ? 25.375 -15.914 -24.875 1 73.12 163 ARG A O 1
ATOM 1272 N N . VAL A 1 164 ? 27.219 -15.945 -26 1 63.25 164 VAL A N 1
ATOM 1273 C CA . VAL A 1 164 ? 27.547 -17.297 -25.578 1 63.25 164 VAL A CA 1
ATOM 1274 C C . VAL A 1 164 ? 28.531 -17.25 -24.422 1 63.25 164 VAL A C 1
ATOM 1276 O O . VAL A 1 164 ? 29.719 -16.969 -24.625 1 63.25 164 VAL A O 1
ATOM 1279 N N . ASP A 1 165 ? 28.188 -16.703 -23.344 1 64.62 165 ASP A N 1
ATOM 1280 C CA . ASP A 1 165 ? 29.266 -16.797 -22.359 1 64.62 165 ASP A CA 1
ATOM 1281 C C . ASP A 1 165 ? 29.188 -18.125 -21.594 1 64.62 165 ASP A C 1
ATOM 1283 O O . ASP A 1 165 ? 29.953 -19.047 -21.859 1 64.62 165 ASP A O 1
ATOM 1287 N N . LEU A 1 166 ? 28.281 -18.297 -20.672 1 72.5 166 LEU A N 1
ATOM 1288 C CA . LEU A 1 166 ? 28.25 -19.422 -19.75 1 72.5 166 LEU A CA 1
ATOM 1289 C C . LEU A 1 166 ? 27.406 -20.562 -20.312 1 72.5 166 LEU A C 1
ATOM 1291 O O . LEU A 1 166 ? 27.797 -21.734 -20.25 1 72.5 166 LEU A O 1
ATOM 1295 N N . ILE A 1 167 ? 26.266 -20.25 -20.906 1 85.31 167 ILE A N 1
ATOM 1296 C CA . ILE A 1 167 ? 25.312 -21.234 -21.438 1 85.31 167 ILE A CA 1
ATOM 1297 C C . ILE A 1 167 ? 24.875 -20.828 -22.844 1 85.31 167 ILE A C 1
ATOM 1299 O O . ILE A 1 167 ? 24.625 -19.641 -23.109 1 85.31 167 ILE A O 1
ATOM 1303 N N . ASP A 1 168 ? 24.859 -21.781 -23.703 1 86.75 168 ASP A N 1
ATOM 1304 C CA . ASP A 1 168 ? 24.391 -21.562 -25.062 1 86.75 168 ASP A CA 1
ATOM 1305 C C . ASP A 1 168 ? 22.875 -21.594 -25.141 1 86.75 168 ASP A C 1
ATOM 1307 O O . ASP A 1 168 ? 22.25 -22.609 -24.859 1 86.75 168 ASP A O 1
ATOM 1311 N N . PHE A 1 169 ? 22.281 -20.422 -25.516 1 87.19 169 PHE A N 1
ATOM 1312 C CA . PHE A 1 169 ? 20.828 -20.359 -25.594 1 87.19 169 PHE A CA 1
ATOM 1313 C C . PHE A 1 169 ? 20.375 -20.156 -27.031 1 87.19 169 PHE A C 1
ATOM 1315 O O . PHE A 1 169 ? 19.25 -19.703 -27.266 1 87.19 169 PHE A O 1
ATOM 1322 N N . THR A 1 170 ? 21.188 -20.422 -28 1 88.38 170 THR A N 1
ATOM 1323 C CA . THR A 1 170 ? 20.891 -20.094 -29.391 1 88.38 170 THR A CA 1
ATOM 1324 C C . THR A 1 170 ? 19.719 -20.938 -29.891 1 88.38 170 THR A C 1
ATOM 1326 O O . THR A 1 170 ? 19.016 -20.531 -30.812 1 88.38 170 THR A O 1
ATOM 1329 N N . ASN A 1 171 ? 19.484 -22.031 -29.25 1 91.75 171 ASN A N 1
ATOM 1330 C CA . ASN A 1 171 ? 18.391 -22.906 -29.672 1 91.75 171 ASN A CA 1
ATOM 1331 C C . ASN A 1 171 ? 17.625 -23.453 -28.484 1 91.75 171 ASN A C 1
ATOM 1333 O O . ASN A 1 171 ? 17.438 -24.672 -28.359 1 91.75 171 ASN A O 1
ATOM 1337 N N . SER A 1 172 ? 17.141 -22.547 -27.703 1 94.56 172 SER A N 1
ATOM 1338 C CA . SER A 1 172 ? 16.328 -22.938 -26.562 1 94.56 172 SER A CA 1
ATOM 1339 C C . SER A 1 172 ? 14.938 -23.391 -27.016 1 94.56 172 SER A C 1
ATOM 1341 O O . SER A 1 172 ? 14.336 -22.797 -27.906 1 94.56 172 SER A O 1
ATOM 1343 N N . ARG A 1 173 ? 14.461 -24.484 -26.406 1 96.62 173 ARG A N 1
ATOM 1344 C CA . ARG A 1 173 ? 13.164 -25.062 -26.75 1 96.62 173 ARG A CA 1
ATOM 1345 C C . ARG A 1 173 ? 12.211 -24.984 -25.562 1 96.62 173 ARG A C 1
ATOM 1347 O O . ARG A 1 173 ? 12.625 -24.688 -24.438 1 96.62 173 ARG A O 1
ATOM 1354 N N . ILE A 1 174 ? 10.938 -25.203 -25.906 1 98.06 174 ILE A N 1
ATOM 1355 C CA . ILE A 1 174 ? 9.938 -25.281 -24.844 1 98.06 174 ILE A CA 1
ATOM 1356 C C . ILE A 1 174 ? 10.109 -26.578 -24.078 1 98.06 174 ILE A C 1
ATOM 1358 O O . ILE A 1 174 ? 10.07 -27.672 -24.656 1 98.06 174 ILE A O 1
ATOM 1362 N N . PRO A 1 175 ? 10.383 -26.516 -22.844 1 98.38 175 PRO A N 1
ATOM 1363 C CA . PRO A 1 175 ? 10.516 -27.766 -22.109 1 98.38 175 PRO A CA 1
ATOM 1364 C C . PRO A 1 175 ? 9.188 -28.281 -21.578 1 98.38 175 PRO A C 1
ATOM 1366 O O . PRO A 1 175 ? 8.219 -27.531 -21.453 1 98.38 175 PRO A O 1
ATOM 1369 N N . THR A 1 176 ? 9.141 -29.578 -21.297 1 98.69 176 THR A N 1
ATOM 1370 C CA . THR A 1 176 ? 8 -30.156 -20.594 1 98.69 176 THR A CA 1
ATOM 1371 C C . THR A 1 176 ? 8.125 -29.922 -19.094 1 98.69 176 THR A C 1
ATOM 1373 O O . THR A 1 176 ? 9.219 -29.672 -18.578 1 98.69 176 THR A O 1
ATOM 1376 N N . LEU A 1 177 ? 6.992 -30.031 -18.422 1 98.81 177 LEU A N 1
ATOM 1377 C CA . LEU A 1 177 ? 6.984 -29.906 -16.969 1 98.81 177 LEU A CA 1
ATOM 1378 C C . LEU A 1 177 ? 7.836 -31 -16.328 1 98.81 177 LEU A C 1
ATOM 1380 O O . LEU A 1 177 ? 8.617 -30.734 -15.422 1 98.81 177 LEU A O 1
ATOM 1384 N N . ASP A 1 178 ? 7.742 -32.188 -16.844 1 98.62 178 ASP A N 1
ATOM 1385 C CA . ASP A 1 178 ? 8.477 -33.312 -16.297 1 98.62 178 ASP A CA 1
ATOM 1386 C C . ASP A 1 178 ? 9.984 -33.094 -16.391 1 98.62 178 ASP A C 1
ATOM 1388 O O . ASP A 1 178 ? 10.695 -33.219 -15.391 1 98.62 178 ASP A O 1
ATOM 1392 N N . LEU A 1 179 ? 10.469 -32.719 -17.531 1 98.38 179 LEU A N 1
ATOM 1393 C CA . LEU A 1 179 ? 11.891 -32.469 -17.734 1 98.38 179 LEU A CA 1
ATOM 1394 C C . LEU A 1 179 ? 12.383 -31.312 -16.875 1 98.38 179 LEU A C 1
ATOM 1396 O O . LEU A 1 179 ? 13.492 -31.359 -16.344 1 98.38 179 LEU A O 1
ATOM 1400 N N . THR A 1 180 ? 11.586 -30.312 -16.781 1 98.88 180 THR A N 1
ATOM 1401 C CA . THR A 1 180 ? 11.922 -29.156 -15.969 1 98.88 180 THR A CA 1
ATOM 1402 C C . THR A 1 180 ? 12.094 -29.562 -14.508 1 98.88 180 THR A C 1
ATOM 1404 O O . THR A 1 180 ? 13.102 -29.219 -13.883 1 98.88 180 THR A O 1
ATOM 1407 N N . VAL A 1 181 ? 11.18 -30.312 -13.977 1 98.88 181 VAL A N 1
ATOM 1408 C CA . VAL A 1 181 ? 11.203 -30.719 -12.578 1 98.88 181 VAL A CA 1
ATOM 1409 C C . VAL A 1 181 ? 12.422 -31.609 -12.328 1 98.88 181 VAL A C 1
ATOM 1411 O O . VAL A 1 181 ? 13.117 -31.453 -11.328 1 98.88 181 VAL A O 1
ATOM 1414 N N . GLN A 1 182 ? 12.68 -32.469 -13.25 1 98.69 182 GLN A N 1
ATOM 1415 C CA . GLN A 1 182 ? 13.844 -33.344 -13.125 1 98.69 182 GLN A CA 1
ATOM 1416 C C . GLN A 1 182 ? 15.133 -32.531 -13.039 1 98.69 182 GLN A C 1
ATOM 1418 O O . GLN A 1 182 ? 15.969 -32.75 -12.172 1 98.69 182 GLN A O 1
ATOM 1423 N N . GLN A 1 183 ? 15.25 -31.578 -13.891 1 98.5 183 GLN A N 1
ATOM 1424 C CA . GLN A 1 183 ? 16.453 -30.766 -13.906 1 98.5 183 GLN A CA 1
ATOM 1425 C C . GLN A 1 183 ? 16.594 -29.953 -12.617 1 98.5 183 GLN A C 1
ATOM 1427 O O . GLN A 1 183 ? 17.672 -29.891 -12.031 1 98.5 183 GLN A O 1
ATOM 1432 N N . LEU A 1 184 ? 15.523 -29.328 -12.211 1 98.75 184 LEU A N 1
ATOM 1433 C CA . LEU A 1 184 ? 15.578 -28.469 -11.031 1 98.75 184 LEU A CA 1
ATOM 1434 C C . LEU A 1 184 ? 15.891 -29.297 -9.781 1 98.75 184 LEU A C 1
ATOM 1436 O O . LEU A 1 184 ? 16.703 -28.891 -8.953 1 98.75 184 LEU A O 1
ATOM 1440 N N . LEU A 1 185 ? 15.266 -30.453 -9.648 1 98.44 185 LEU A N 1
ATOM 1441 C CA . LEU A 1 185 ? 15.531 -31.312 -8.5 1 98.44 185 LEU A CA 1
ATOM 1442 C C . LEU A 1 185 ? 16.969 -31.812 -8.516 1 98.44 185 LEU A C 1
ATOM 1444 O O . LEU A 1 185 ? 17.625 -31.859 -7.477 1 98.44 185 LEU A O 1
ATOM 1448 N N . ALA A 1 186 ? 17.453 -32.125 -9.695 1 98.06 186 ALA A N 1
ATOM 1449 C CA . ALA A 1 186 ? 18.828 -32.625 -9.828 1 98.06 186 ALA A CA 1
ATOM 1450 C C . ALA A 1 186 ? 19.828 -31.547 -9.398 1 98.06 186 ALA A C 1
ATOM 1452 O O . ALA A 1 186 ? 20.906 -31.875 -8.883 1 98.06 186 ALA A O 1
ATOM 1453 N N . ASN A 1 187 ? 19.5 -30.312 -9.57 1 97.44 187 ASN A N 1
ATOM 1454 C CA . ASN A 1 187 ? 20.375 -29.203 -9.227 1 97.44 187 ASN A CA 1
ATOM 1455 C C . ASN A 1 187 ? 20.094 -28.672 -7.828 1 97.44 187 ASN A C 1
ATOM 1457 O O . ASN A 1 187 ? 20.656 -27.656 -7.418 1 97.44 187 ASN A O 1
ATOM 1461 N N . GLY A 1 188 ? 19.172 -29.25 -7.137 1 96.75 188 GLY A N 1
ATOM 1462 C CA . GLY A 1 188 ? 18.844 -28.844 -5.785 1 96.75 188 GLY A CA 1
ATOM 1463 C C . GLY A 1 188 ? 18.078 -27.531 -5.73 1 96.75 188 GLY A C 1
ATOM 1464 O O . GLY A 1 188 ? 18.125 -26.812 -4.727 1 96.75 188 GLY A O 1
ATOM 1465 N N . GLN A 1 189 ? 17.453 -27.172 -6.777 1 97.94 189 GLN A N 1
ATOM 1466 C CA . GLN A 1 189 ? 16.75 -25.891 -6.844 1 97.94 189 GLN A CA 1
ATOM 1467 C C . GLN A 1 189 ? 15.312 -26.047 -6.367 1 97.94 189 GLN A C 1
ATOM 1469 O O . GLN A 1 189 ? 14.711 -27.109 -6.516 1 97.94 189 GLN A O 1
ATOM 1474 N N . ARG A 1 190 ? 14.828 -25.031 -5.758 1 98.56 190 ARG A N 1
ATOM 1475 C CA . ARG A 1 190 ? 13.414 -24.922 -5.414 1 98.56 190 ARG A CA 1
ATOM 1476 C C . ARG A 1 190 ? 12.633 -24.25 -6.539 1 98.56 190 ARG A C 1
ATOM 1478 O O . ARG A 1 190 ? 13.219 -23.703 -7.477 1 98.56 190 ARG A O 1
ATOM 1485 N N . MET A 1 191 ? 11.273 -24.406 -6.418 1 98.75 191 MET A N 1
ATOM 1486 C CA . MET A 1 191 ? 10.555 -23.922 -7.598 1 98.75 191 MET A CA 1
ATOM 1487 C C . MET A 1 191 ? 9.18 -23.391 -7.219 1 98.75 191 MET A C 1
ATOM 1489 O O . MET A 1 191 ? 8.586 -23.844 -6.234 1 98.75 191 MET A O 1
ATOM 1493 N N . PHE A 1 192 ? 8.719 -22.344 -7.879 1 98.88 192 PHE A N 1
ATOM 1494 C CA . PHE A 1 192 ? 7.332 -21.906 -7.977 1 98.88 192 PHE A CA 1
ATOM 1495 C C . PHE A 1 192 ? 6.695 -22.391 -9.273 1 98.88 192 PHE A C 1
ATOM 1497 O O . PHE A 1 192 ? 7.125 -22 -10.359 1 98.88 192 PHE A O 1
ATOM 1504 N N . ILE A 1 193 ? 5.754 -23.219 -9.133 1 98.88 193 ILE A N 1
ATOM 1505 C CA . ILE A 1 193 ? 5.004 -23.703 -10.281 1 98.88 193 ILE A CA 1
ATOM 1506 C C . ILE A 1 193 ? 3.787 -22.812 -10.531 1 98.88 193 ILE A C 1
ATOM 1508 O O . ILE A 1 193 ? 2.775 -22.938 -9.836 1 98.88 193 ILE A O 1
ATOM 1512 N N . ASP A 1 194 ? 3.9 -21.969 -11.492 1 9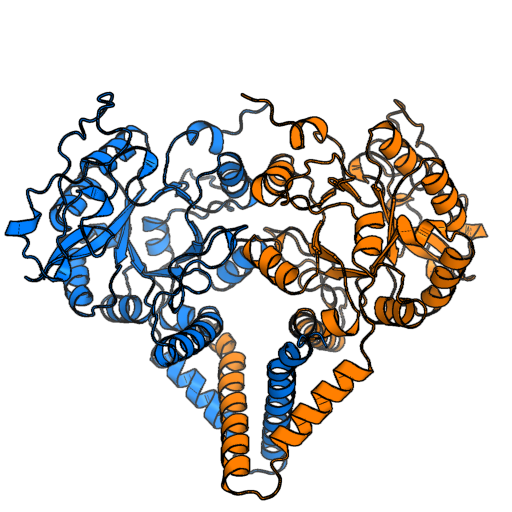8.81 194 ASP A N 1
ATOM 1513 C CA . ASP A 1 194 ? 2.865 -20.969 -11.734 1 98.81 194 ASP A CA 1
ATOM 1514 C C . ASP A 1 194 ? 1.885 -21.438 -12.805 1 98.81 194 ASP A C 1
ATOM 1516 O O . ASP A 1 194 ? 2.238 -21.531 -13.984 1 98.81 194 ASP A O 1
ATOM 1520 N N . ILE A 1 195 ? 0.7 -21.641 -12.391 1 98.25 195 ILE A N 1
ATOM 1521 C CA . ILE A 1 195 ? -0.352 -22.078 -13.305 1 98.25 195 ILE A CA 1
ATOM 1522 C C . ILE A 1 195 ? -1.002 -20.875 -13.961 1 98.25 195 ILE A C 1
ATOM 1524 O O . ILE A 1 195 ? -1.645 -20.062 -13.289 1 98.25 195 ILE A O 1
ATOM 1528 N N . LYS A 1 196 ? -0.999 -20.766 -15.234 1 92.5 196 LYS A N 1
ATOM 1529 C CA . LYS A 1 196 ? -1.336 -19.531 -15.93 1 92.5 196 LYS A CA 1
ATOM 1530 C C . LYS A 1 196 ? -2.781 -19.547 -16.422 1 92.5 196 LYS A C 1
ATOM 1532 O O . LYS A 1 196 ? -3.412 -18.5 -16.547 1 92.5 196 LYS A O 1
ATOM 1537 N N . ASP A 1 197 ? -3.266 -20.719 -16.672 1 91.81 197 ASP A N 1
ATOM 1538 C CA . ASP A 1 197 ? -4.617 -20.812 -17.219 1 91.81 197 ASP A CA 1
ATOM 1539 C C . ASP A 1 197 ? -5.609 -21.281 -16.156 1 91.81 197 ASP A C 1
ATOM 1541 O O . ASP A 1 197 ? -5.246 -22.047 -15.258 1 91.81 197 ASP A O 1
ATOM 1545 N N . ASN A 1 198 ? -6.793 -20.766 -16.375 1 93.44 198 ASN A N 1
ATOM 1546 C CA . ASN A 1 198 ? -7.875 -21.219 -15.508 1 93.44 198 ASN A CA 1
ATOM 1547 C C . ASN A 1 198 ? -8.555 -22.469 -16.078 1 93.44 198 ASN A C 1
ATOM 1549 O O . ASN A 1 198 ? -9.734 -22.422 -16.438 1 93.44 198 ASN A O 1
ATOM 1553 N N . ASP A 1 199 ? -7.777 -23.453 -16.188 1 94.44 199 ASP A N 1
ATOM 1554 C CA . ASP A 1 199 ? -8.266 -24.75 -16.688 1 94.44 199 ASP A CA 1
ATOM 1555 C C . ASP A 1 199 ? -8.117 -25.828 -15.617 1 94.44 199 ASP A C 1
ATOM 1557 O O . ASP A 1 199 ? -7.004 -26.219 -15.266 1 94.44 199 ASP A O 1
ATOM 1561 N N . ILE A 1 200 ? -9.195 -26.391 -15.25 1 95.88 200 ILE A N 1
ATOM 1562 C CA . ILE A 1 200 ? -9.242 -27.328 -14.133 1 95.88 200 ILE A CA 1
ATOM 1563 C C . ILE A 1 200 ? -8.484 -28.594 -14.508 1 95.88 200 ILE A C 1
ATOM 1565 O O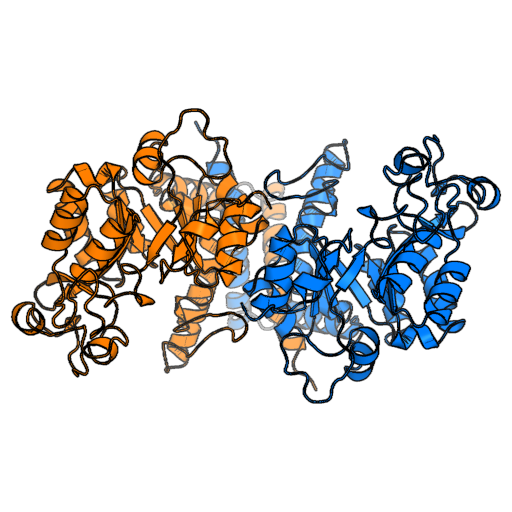 . ILE A 1 200 ? -8.117 -29.391 -13.633 1 95.88 200 ILE A O 1
ATOM 1569 N N . LYS A 1 201 ? -8.258 -28.812 -15.758 1 97.25 201 LYS A N 1
ATOM 1570 C CA . LYS A 1 201 ? -7.543 -30 -16.219 1 97.25 201 LYS A CA 1
ATOM 1571 C C . LYS A 1 201 ? -6.117 -30.031 -15.664 1 97.25 201 LYS A C 1
ATOM 1573 O O . LYS A 1 201 ? -5.477 -31.078 -15.633 1 97.25 201 LYS A O 1
ATOM 1578 N N . ILE A 1 202 ? -5.684 -28.906 -15.242 1 98 202 ILE A N 1
ATOM 1579 C CA . ILE A 1 202 ? -4.32 -28.797 -14.734 1 98 202 ILE A CA 1
ATOM 1580 C C . ILE A 1 202 ? -4.23 -29.438 -13.344 1 98 202 ILE A C 1
ATOM 1582 O O . ILE A 1 202 ? -3.145 -29.797 -12.891 1 98 202 ILE A O 1
ATOM 1586 N N . VAL A 1 203 ? -5.324 -29.578 -12.609 1 98.5 203 VAL A N 1
ATOM 1587 C CA . VAL A 1 203 ? -5.355 -30 -11.211 1 98.5 203 VAL A CA 1
ATOM 1588 C C . VAL A 1 203 ? -4.824 -31.422 -11.094 1 98.5 203 VAL A C 1
ATOM 1590 O O . VAL A 1 203 ? -3.859 -31.672 -10.367 1 98.5 203 VAL A O 1
ATOM 1593 N N . PRO A 1 204 ? -5.363 -32.406 -11.852 1 98.44 204 PRO A N 1
ATOM 1594 C CA . PRO A 1 204 ? -4.801 -33.75 -11.75 1 98.44 204 PRO A CA 1
ATOM 1595 C C . PRO A 1 204 ? -3.348 -33.812 -12.211 1 98.44 204 PRO A C 1
ATOM 1597 O O . PRO A 1 204 ? -2.568 -34.625 -11.703 1 98.44 204 PRO A O 1
ATOM 1600 N N . VAL A 1 205 ? -2.955 -32.969 -13.133 1 98.5 205 VAL A N 1
ATOM 1601 C CA . VAL A 1 205 ? -1.587 -32.938 -13.641 1 98.5 205 VAL A CA 1
ATOM 1602 C C . VAL A 1 205 ? -0.626 -32.562 -12.508 1 98.5 205 VAL A C 1
ATOM 1604 O O . VAL A 1 205 ? 0.395 -33.25 -12.32 1 98.5 205 VAL A O 1
ATOM 1607 N N . ILE A 1 206 ? -0.977 -31.609 -11.758 1 98.75 206 ILE A N 1
ATOM 1608 C CA . ILE A 1 206 ? -0.142 -31.156 -10.648 1 98.75 206 ILE A CA 1
ATOM 1609 C C . ILE A 1 206 ? -0.13 -32.219 -9.547 1 98.75 206 ILE A C 1
ATOM 1611 O O . ILE A 1 206 ? 0.923 -32.5 -8.977 1 98.75 206 ILE A O 1
ATOM 1615 N N . LEU A 1 207 ? -1.283 -32.781 -9.242 1 98.75 207 LEU A N 1
ATOM 1616 C CA . LEU A 1 207 ? -1.366 -33.812 -8.203 1 98.75 207 LEU A CA 1
ATOM 1617 C C . LEU A 1 207 ? -0.532 -35.031 -8.57 1 98.75 207 LEU A C 1
ATOM 1619 O O . LEU A 1 207 ? 0.183 -35.594 -7.723 1 98.75 207 LEU A O 1
ATOM 1623 N N . ASP A 1 208 ? -0.587 -35.406 -9.828 1 98.69 208 ASP A N 1
ATOM 1624 C CA . ASP A 1 208 ? 0.205 -36.531 -10.297 1 98.69 208 ASP A CA 1
ATOM 1625 C C . ASP A 1 208 ? 1.699 -36.219 -10.242 1 98.69 208 ASP A C 1
ATOM 1627 O O . ASP A 1 208 ? 2.514 -37.094 -9.961 1 98.69 208 ASP A O 1
ATOM 1631 N N . LEU A 1 209 ? 2.01 -35 -10.547 1 98.81 209 LEU A N 1
ATOM 1632 C CA . LEU A 1 209 ? 3.398 -34.594 -10.477 1 98.81 209 LEU A CA 1
ATOM 1633 C C . LEU A 1 209 ? 3.953 -34.75 -9.062 1 98.81 209 LEU A C 1
ATOM 1635 O O . LEU A 1 209 ? 5.051 -35.281 -8.883 1 98.81 209 LEU A O 1
ATOM 1639 N N . PHE A 1 210 ? 3.217 -34.375 -8.039 1 98.62 210 PHE A N 1
ATOM 1640 C CA . PHE A 1 210 ? 3.648 -34.469 -6.652 1 98.62 210 PHE A CA 1
ATOM 1641 C C . PHE A 1 210 ? 3.705 -35.906 -6.199 1 98.62 210 PHE A C 1
ATOM 1643 O O . PHE A 1 210 ? 4.488 -36.25 -5.316 1 98.62 210 PHE A O 1
ATOM 1650 N N . LYS A 1 211 ? 2.871 -36.75 -6.797 1 98.56 211 LYS A N 1
ATOM 1651 C CA . LYS A 1 211 ? 2.945 -38.188 -6.523 1 98.56 211 LYS A CA 1
ATOM 1652 C C . LYS A 1 211 ? 4.219 -38.812 -7.105 1 98.56 211 LYS A C 1
ATOM 1654 O O . LYS A 1 211 ? 4.879 -39.625 -6.457 1 98.56 211 LYS A O 1
ATOM 1659 N N . LYS A 1 212 ? 4.516 -38.344 -8.234 1 98.62 212 LYS A N 1
ATOM 1660 C CA . LYS A 1 212 ? 5.688 -38.844 -8.945 1 98.62 212 LYS A CA 1
ATOM 1661 C C . LYS A 1 212 ? 6.977 -38.375 -8.281 1 98.62 212 LYS A C 1
ATOM 1663 O O . LYS A 1 212 ? 7.957 -39.125 -8.211 1 98.62 212 LYS A O 1
ATOM 1668 N N . TYR A 1 213 ? 7.008 -37.125 -7.859 1 98.62 213 TYR A N 1
ATOM 1669 C CA . TYR A 1 213 ? 8.164 -36.531 -7.207 1 98.62 213 TYR A CA 1
ATOM 1670 C C . TYR A 1 213 ? 7.797 -36.031 -5.809 1 98.62 213 TYR A C 1
ATOM 1672 O O . TYR A 1 213 ? 7.609 -34.844 -5.602 1 98.62 213 TYR A O 1
ATOM 1680 N N . PRO A 1 214 ? 7.824 -36.844 -4.848 1 98 214 PRO A N 1
ATOM 1681 C CA . PRO A 1 214 ? 7.398 -36.469 -3.498 1 98 214 PRO A CA 1
ATOM 1682 C C . PRO A 1 214 ? 8.266 -35.344 -2.898 1 98 214 PRO A C 1
ATOM 1684 O O . PRO A 1 214 ? 7.82 -34.625 -2.012 1 98 214 PRO A O 1
ATOM 1687 N N . GLU A 1 215 ? 9.477 -35.188 -3.4 1 97.94 215 GLU A N 1
ATOM 1688 C CA . GLU A 1 215 ? 10.391 -34.156 -2.924 1 97.94 215 GLU A CA 1
ATOM 1689 C C . GLU A 1 215 ? 9.812 -32.781 -3.145 1 97.94 215 GLU A C 1
ATOM 1691 O O . GLU A 1 215 ? 10.234 -31.812 -2.502 1 97.94 215 GLU A O 1
ATOM 1696 N N . LEU A 1 216 ? 8.867 -32.688 -3.982 1 98.62 216 LEU A N 1
ATOM 1697 C CA . LEU A 1 216 ? 8.266 -31.406 -4.316 1 98.62 216 LEU A CA 1
ATOM 1698 C C . LEU A 1 216 ? 7.535 -30.828 -3.111 1 98.62 216 LEU A C 1
ATOM 1700 O O . LEU A 1 216 ? 7.41 -29.609 -2.988 1 98.62 216 LEU A O 1
ATOM 1704 N N . LEU A 1 217 ? 7.105 -31.656 -2.209 1 97.94 217 LEU A N 1
ATOM 1705 C CA . LEU A 1 217 ? 6.402 -31.188 -1.02 1 97.94 217 LEU A CA 1
ATOM 1706 C C . LEU A 1 217 ? 7.301 -30.281 -0.173 1 97.94 217 LEU A C 1
ATOM 1708 O O . LEU A 1 217 ? 6.809 -29.438 0.566 1 97.94 217 LEU A O 1
ATOM 1712 N N . SER A 1 218 ? 8.617 -30.438 -0.375 1 97.69 218 SER A N 1
ATOM 1713 C CA . SER A 1 218 ? 9.555 -29.625 0.395 1 97.69 218 SER A CA 1
ATOM 1714 C C . SER A 1 218 ? 10.328 -28.672 -0.505 1 97.69 218 SER A C 1
ATOM 1716 O O . SER A 1 218 ? 11.211 -27.953 -0.04 1 97.69 218 SER A O 1
ATOM 1718 N N . ARG A 1 219 ? 9.969 -28.609 -1.815 1 98.06 219 ARG A N 1
ATOM 1719 C CA . ARG A 1 219 ? 10.812 -27.812 -2.719 1 98.06 219 ARG A CA 1
ATOM 1720 C C . ARG A 1 219 ? 9.953 -26.969 -3.648 1 98.06 219 ARG A C 1
ATOM 1722 O O . ARG A 1 219 ? 10.484 -26.125 -4.383 1 98.06 219 ARG A O 1
ATOM 1729 N N . ALA A 1 220 ? 8.633 -27.141 -3.525 1 98.69 220 ALA A N 1
ATOM 1730 C CA . ALA A 1 220 ? 7.848 -26.453 -4.543 1 98.69 220 ALA A CA 1
ATOM 1731 C C . ALA A 1 220 ? 6.648 -25.734 -3.916 1 98.69 220 ALA A C 1
ATOM 1733 O O . ALA A 1 220 ? 6.055 -26.234 -2.957 1 98.69 220 ALA A O 1
ATOM 1734 N N . VAL A 1 221 ? 6.344 -24.609 -4.449 1 98.44 221 VAL A N 1
ATOM 1735 C CA . VAL A 1 221 ? 5.109 -23.859 -4.23 1 98.44 221 VAL A CA 1
ATOM 1736 C C . VAL A 1 221 ? 4.262 -23.875 -5.5 1 98.44 221 VAL A C 1
ATOM 1738 O O . VAL A 1 221 ? 4.785 -23.719 -6.605 1 98.44 221 VAL A O 1
ATOM 1741 N N . VAL A 1 222 ? 3.012 -24.109 -5.328 1 98.75 222 VAL A N 1
ATOM 1742 C CA . VAL A 1 222 ? 2.107 -23.969 -6.465 1 98.75 222 VAL A CA 1
ATOM 1743 C C . VAL A 1 222 ? 1.421 -22.594 -6.41 1 98.75 222 VAL A C 1
ATOM 1745 O O . VAL A 1 222 ? 0.841 -22.234 -5.387 1 98.75 222 VAL A O 1
ATOM 1748 N N . THR A 1 223 ? 1.544 -21.859 -7.5 1 98.62 223 THR A N 1
ATOM 1749 C CA . THR A 1 223 ? 0.994 -20.5 -7.516 1 98.62 223 THR A CA 1
ATOM 1750 C C . THR A 1 223 ? 0.127 -20.281 -8.75 1 98.62 223 THR A C 1
ATOM 1752 O O . THR A 1 223 ? 0.265 -21 -9.75 1 98.62 223 THR A O 1
ATOM 1755 N N . SER A 1 224 ? -0.848 -19.422 -8.617 1 98.31 224 SER A N 1
ATOM 1756 C CA . SER A 1 224 ? -1.76 -19.047 -9.695 1 98.31 224 SER A CA 1
ATOM 1757 C C . SER A 1 224 ? -2.463 -17.719 -9.391 1 98.31 224 SER A C 1
ATOM 1759 O O . SER A 1 224 ? -2.479 -17.266 -8.242 1 98.31 224 SER A O 1
ATOM 1761 N N . PHE A 1 225 ? -3.01 -17.109 -10.391 1 97.44 225 PHE A N 1
ATOM 1762 C CA . PHE A 1 225 ? -3.887 -15.969 -10.211 1 97.44 225 PHE A CA 1
ATOM 1763 C C . PHE A 1 225 ? -5.305 -16.406 -9.883 1 97.44 225 PHE A C 1
ATOM 1765 O O . PHE A 1 225 ? -6.148 -15.602 -9.5 1 97.44 225 PHE A O 1
ATOM 1772 N N . PHE A 1 226 ? -5.523 -17.703 -9.977 1 97.06 226 PHE A N 1
ATOM 1773 C CA . PHE A 1 226 ? -6.887 -18.219 -9.891 1 97.06 226 PHE A CA 1
ATOM 1774 C C . PHE A 1 226 ? -7.09 -19 -8.594 1 97.06 226 PHE A C 1
ATOM 1776 O O . PHE A 1 226 ? -6.637 -20.141 -8.469 1 97.06 226 PHE A O 1
ATOM 1783 N N . PRO A 1 227 ? -7.887 -18.422 -7.711 1 97.81 227 PRO A N 1
ATOM 1784 C CA . PRO A 1 227 ? -8.086 -19.062 -6.41 1 97.81 227 PRO A CA 1
ATOM 1785 C C . PRO A 1 227 ? -8.695 -20.453 -6.535 1 97.81 227 PRO A C 1
ATOM 1787 O O . PRO A 1 227 ? -8.391 -21.344 -5.73 1 97.81 227 PRO A O 1
ATOM 1790 N N . ASN A 1 228 ? -9.57 -20.641 -7.52 1 97.81 228 ASN A N 1
ATOM 1791 C CA . ASN A 1 228 ? -10.234 -21.938 -7.652 1 97.81 228 ASN A CA 1
ATOM 1792 C C . ASN A 1 228 ? -9.242 -23.047 -7.949 1 97.81 228 ASN A C 1
ATOM 1794 O O . ASN A 1 228 ? -9.391 -24.172 -7.449 1 97.81 228 ASN A O 1
ATOM 1798 N N . ILE A 1 229 ? -8.234 -22.734 -8.703 1 98.31 229 ILE A N 1
ATOM 1799 C CA . ILE A 1 229 ? -7.219 -23.734 -9.047 1 98.31 229 ILE A CA 1
ATOM 1800 C C . ILE A 1 229 ? -6.449 -24.125 -7.789 1 98.31 229 ILE A C 1
ATOM 1802 O O . ILE A 1 229 ? -6.277 -25.312 -7.508 1 98.31 229 ILE A O 1
ATOM 1806 N N . ILE A 1 230 ? -6.051 -23.172 -7.047 1 98.56 230 ILE A N 1
ATOM 1807 C CA . ILE A 1 230 ? -5.312 -23.438 -5.812 1 98.56 230 ILE A CA 1
ATOM 1808 C C . ILE A 1 230 ? -6.195 -24.219 -4.836 1 98.56 230 ILE A C 1
ATOM 1810 O O . ILE A 1 230 ? -5.73 -25.156 -4.184 1 98.56 230 ILE A O 1
ATOM 1814 N N . TYR A 1 231 ? -7.426 -23.875 -4.762 1 98.62 231 TYR A N 1
ATOM 1815 C CA . TYR A 1 231 ? -8.367 -24.516 -3.854 1 98.62 231 TYR A CA 1
ATOM 1816 C C . TYR A 1 231 ? -8.469 -26.016 -4.152 1 98.62 231 TYR A C 1
ATOM 1818 O O . TYR A 1 231 ? -8.336 -26.844 -3.254 1 98.62 231 TYR A O 1
ATOM 1826 N N . TRP A 1 232 ? -8.656 -26.312 -5.371 1 98.5 232 TRP A N 1
ATOM 1827 C CA . TRP A 1 232 ? -8.883 -27.703 -5.73 1 98.5 232 TRP A CA 1
ATOM 1828 C C . TRP A 1 232 ? -7.609 -28.531 -5.559 1 98.5 232 TRP A C 1
ATOM 1830 O O . TRP A 1 232 ? -7.664 -29.703 -5.164 1 98.5 232 TRP A O 1
ATOM 1840 N N . ILE A 1 233 ? -6.512 -27.953 -5.859 1 98.56 233 ILE A N 1
ATOM 1841 C CA . ILE A 1 233 ? -5.242 -28.641 -5.664 1 98.56 233 ILE A CA 1
ATOM 1842 C C . ILE A 1 233 ? -5.035 -28.922 -4.176 1 98.56 233 ILE A C 1
ATOM 1844 O O . ILE A 1 233 ? -4.773 -30.062 -3.783 1 98.56 233 ILE A O 1
ATOM 1848 N N . ARG A 1 234 ? -5.289 -28 -3.373 1 98.5 234 ARG A N 1
ATOM 1849 C CA . ARG A 1 234 ? -4.996 -28.141 -1.951 1 98.5 234 ARG A CA 1
ATOM 1850 C C . ARG A 1 234 ? -6.082 -28.953 -1.251 1 98.5 234 ARG A C 1
ATOM 1852 O O . ARG A 1 234 ? -5.812 -29.641 -0.266 1 98.5 234 ARG A O 1
ATOM 1859 N N . ARG A 1 235 ? -7.246 -28.766 -1.714 1 98.12 235 ARG A N 1
ATOM 1860 C CA . ARG A 1 235 ? -8.305 -29.594 -1.143 1 98.12 235 ARG A CA 1
ATOM 1861 C C . ARG A 1 235 ? -7.977 -31.078 -1.298 1 98.12 235 ARG A C 1
ATOM 1863 O O . ARG A 1 235 ? -8.266 -31.875 -0.405 1 98.12 235 ARG A O 1
ATOM 1870 N N . SER A 1 236 ? -7.363 -31.391 -2.393 1 98.25 236 SER A N 1
ATOM 1871 C CA . SER A 1 236 ? -6.973 -32.75 -2.674 1 98.25 236 SER A CA 1
ATOM 1872 C C . SER A 1 236 ? -5.711 -33.156 -1.91 1 98.25 236 SER A C 1
ATOM 1874 O O . SER A 1 236 ? -5.551 -34.312 -1.506 1 98.25 236 SER A O 1
ATOM 1876 N N . ASN A 1 237 ? -4.777 -32.281 -1.765 1 98.12 237 ASN A N 1
ATOM 1877 C CA . ASN A 1 237 ? -3.539 -32.5 -1.021 1 98.12 237 ASN A CA 1
ATOM 1878 C C . ASN A 1 237 ? -3.146 -31.25 -0.215 1 98.12 237 ASN A C 1
ATOM 1880 O O . ASN A 1 237 ? -2.334 -30.438 -0.667 1 98.12 237 ASN A O 1
ATOM 1884 N N . PRO A 1 238 ? -3.629 -31.141 0.971 1 97.62 238 PRO A N 1
ATOM 1885 C CA . PRO A 1 238 ? -3.432 -29.953 1.788 1 97.62 238 PRO A CA 1
ATOM 1886 C C . PRO A 1 238 ? -1.972 -29.734 2.186 1 97.62 238 PRO A C 1
ATOM 1888 O O . PRO A 1 238 ? -1.616 -28.672 2.703 1 97.62 238 PRO A O 1
ATOM 1891 N N . LYS A 1 239 ? -1.133 -30.672 1.904 1 97.44 239 LYS A N 1
ATOM 1892 C CA . LYS A 1 239 ? 0.28 -30.547 2.25 1 97.44 239 LYS A CA 1
ATOM 1893 C C . LYS A 1 239 ? 1.012 -29.641 1.254 1 97.44 239 LYS A C 1
ATOM 1895 O O . LYS A 1 239 ? 2.117 -29.172 1.529 1 97.44 239 LYS A O 1
ATOM 1900 N N . ILE A 1 240 ? 0.463 -29.5 0.096 1 98.12 240 ILE A N 1
ATOM 1901 C CA . ILE A 1 240 ? 1.07 -28.656 -0.933 1 98.12 240 ILE A CA 1
ATOM 1902 C C . ILE A 1 240 ? 1.016 -27.203 -0.506 1 98.12 240 ILE A C 1
ATOM 1904 O O . ILE A 1 240 ? -0.039 -26.703 -0.1 1 98.12 240 ILE A O 1
ATOM 1908 N N . VAL A 1 241 ? 2.164 -26.578 -0.512 1 98.38 241 VAL A N 1
ATOM 1909 C CA . VAL A 1 241 ? 2.211 -25.156 -0.201 1 98.38 241 VAL A CA 1
ATOM 1910 C C . VAL A 1 241 ? 1.6 -24.359 -1.349 1 98.38 241 VAL A C 1
ATOM 1912 O O . VAL A 1 241 ? 2.088 -24.406 -2.48 1 98.38 241 VAL A O 1
ATOM 1915 N N . GLY A 1 242 ? 0.485 -23.672 -1.045 1 97.94 242 GLY A N 1
ATOM 1916 C CA . GLY A 1 242 ? -0.231 -22.891 -2.039 1 97.94 242 GLY A CA 1
ATOM 1917 C C . GLY A 1 242 ? 0.072 -21.406 -1.957 1 97.94 242 GLY A C 1
ATOM 1918 O O . GLY A 1 242 ? 0.258 -20.859 -0.865 1 97.94 242 GLY A O 1
ATOM 1919 N N . CYS A 1 243 ? 0.104 -20.766 -3.109 1 98.44 243 CYS A N 1
ATOM 1920 C CA . CYS A 1 243 ? 0.376 -19.344 -3.279 1 98.44 243 CYS A CA 1
ATOM 1921 C C . CYS A 1 243 ? -0.591 -18.719 -4.277 1 98.44 243 CYS A C 1
ATOM 1923 O O . CYS A 1 243 ? -0.968 -19.359 -5.262 1 98.44 243 CYS A O 1
ATOM 1925 N N . LEU A 1 244 ? -1.065 -17.578 -3.949 1 98.44 244 LEU A N 1
ATOM 1926 C CA . LEU A 1 244 ? -1.853 -16.812 -4.906 1 98.44 244 LEU A CA 1
ATOM 1927 C C . LEU A 1 244 ? -1.097 -15.562 -5.355 1 98.44 244 LEU A C 1
ATOM 1929 O O . LEU A 1 244 ? -0.493 -14.867 -4.535 1 98.44 244 LEU A O 1
ATOM 1933 N N . ALA A 1 245 ? -1.098 -15.367 -6.613 1 98.25 245 ALA A N 1
ATOM 1934 C CA . ALA A 1 245 ? -0.575 -14.125 -7.168 1 98.25 245 ALA A CA 1
ATOM 1935 C C . ALA A 1 245 ? -1.671 -13.062 -7.277 1 98.25 245 ALA A C 1
ATOM 1937 O O . ALA A 1 245 ? -2.828 -13.391 -7.555 1 98.25 245 ALA A O 1
ATOM 1938 N N . TRP A 1 246 ? -1.286 -11.891 -7.043 1 98.25 246 TRP A N 1
ATOM 1939 C CA . TRP A 1 246 ? -2.271 -10.82 -7.094 1 98.25 246 TRP A CA 1
ATOM 1940 C C . TRP A 1 246 ? -1.658 -9.547 -7.664 1 98.25 246 TRP A C 1
ATOM 1942 O O . TRP A 1 246 ? -0.501 -9.227 -7.383 1 98.25 246 TRP A O 1
ATOM 1952 N N . ARG A 1 247 ? -2.377 -8.867 -8.461 1 97.69 247 ARG A N 1
ATOM 1953 C CA . ARG A 1 247 ? -2.078 -7.516 -8.93 1 97.69 247 ARG A CA 1
ATOM 1954 C C . ARG A 1 247 ? -3.355 -6.695 -9.078 1 97.69 247 ARG A C 1
ATOM 1956 O O . ARG A 1 247 ? -4.445 -7.254 -9.211 1 97.69 247 ARG A O 1
ATOM 1963 N N . PRO A 1 248 ? -3.207 -5.332 -9.055 1 96.94 248 PRO A N 1
ATOM 1964 C CA . PRO A 1 248 ? -4.387 -4.516 -9.352 1 96.94 248 PRO A CA 1
ATOM 1965 C C . PRO A 1 248 ? -4.969 -4.801 -10.734 1 96.94 248 PRO A C 1
ATOM 1967 O O . PRO A 1 248 ? -4.223 -4.996 -11.695 1 96.94 248 PRO A O 1
ATOM 1970 N N . TYR A 1 249 ? -6.293 -4.996 -10.812 1 96.75 249 TYR A N 1
ATOM 1971 C CA . TYR A 1 249 ? -7.039 -5.109 -12.062 1 96.75 249 TYR A CA 1
ATOM 1972 C C . TYR A 1 249 ? -6.637 -6.367 -12.828 1 96.75 249 TYR A C 1
ATOM 1974 O O . TYR A 1 249 ? -6.566 -6.355 -14.055 1 96.75 249 TYR A O 1
ATOM 1982 N N . CYS A 1 250 ? -6.324 -7.41 -12.07 1 95.06 250 CYS A N 1
ATOM 1983 C CA . CYS A 1 250 ? -5.785 -8.617 -12.68 1 95.06 250 CYS A CA 1
ATOM 1984 C C . CYS A 1 250 ? -6.789 -9.234 -13.648 1 95.06 250 CYS A C 1
ATOM 1986 O O . CYS A 1 250 ? -6.402 -9.852 -14.641 1 95.06 250 CYS A O 1
ATOM 1988 N N . PHE A 1 251 ? -8.141 -9.023 -13.461 1 93.69 251 PHE A N 1
ATOM 1989 C CA . PHE A 1 251 ? -9.133 -9.688 -14.305 1 93.69 251 PHE A CA 1
ATOM 1990 C C . PHE A 1 251 ? -9.523 -8.789 -15.477 1 93.69 251 PHE A C 1
ATOM 1992 O O . PHE A 1 251 ? -10.086 -9.266 -16.469 1 93.69 251 PHE A O 1
ATOM 1999 N N . THR A 1 252 ? -9.25 -7.504 -15.406 1 95.75 252 THR A N 1
ATOM 2000 C CA . THR A 1 252 ? -9.844 -6.582 -16.375 1 95.75 252 THR A CA 1
ATOM 2001 C C . THR A 1 252 ? -8.781 -6.043 -17.328 1 95.75 252 THR A C 1
ATOM 2003 O O . THR A 1 252 ? -9.102 -5.637 -18.453 1 95.75 252 THR A O 1
ATOM 2006 N N . HIS A 1 253 ? -7.543 -6.02 -16.781 1 96.62 253 HIS A N 1
ATOM 2007 C CA . HIS A 1 253 ? -6.512 -5.371 -17.594 1 96.62 253 HIS A CA 1
ATOM 2008 C C . HIS A 1 253 ? -5.297 -6.273 -17.766 1 96.62 253 HIS A C 1
ATOM 2010 O O . HIS A 1 253 ? -5.066 -7.176 -16.953 1 96.62 253 HIS A O 1
ATOM 2016 N N . GLU A 1 254 ? -4.473 -6.043 -18.781 1 93.94 254 GLU A N 1
ATOM 2017 C CA . GLU A 1 254 ? -3.346 -6.883 -19.172 1 93.94 254 GLU A CA 1
ATOM 2018 C C . GLU A 1 254 ? -2.146 -6.656 -18.25 1 93.94 254 GLU A C 1
ATOM 2020 O O . GLU A 1 254 ? -1.318 -7.555 -18.062 1 93.94 254 GLU A O 1
ATOM 2025 N N . SER A 1 255 ? -2.084 -5.48 -17.75 1 94.5 255 SER A N 1
ATOM 2026 C CA . SER A 1 255 ? -0.931 -5.133 -16.922 1 94.5 255 SER A CA 1
ATOM 2027 C C . SER A 1 255 ? -1.261 -4 -15.953 1 94.5 255 SER A C 1
ATOM 2029 O O . SER A 1 255 ? -2.326 -3.389 -16.047 1 94.5 255 SER A O 1
ATOM 2031 N N . PHE A 1 256 ? -0.465 -3.84 -15.078 1 97.25 256 PHE A N 1
ATOM 2032 C CA . PHE A 1 256 ? -0.455 -2.715 -14.148 1 97.25 256 PHE A CA 1
ATOM 2033 C C . PHE A 1 256 ? 0.971 -2.357 -13.75 1 97.25 256 PHE A C 1
ATOM 2035 O O . PHE A 1 256 ? 1.752 -3.23 -13.367 1 97.25 256 PHE A O 1
ATOM 2042 N N . ARG A 1 257 ? 1.313 -1.07 -13.875 1 95.62 257 ARG A N 1
ATOM 2043 C CA . ARG A 1 257 ? 2.666 -0.64 -13.539 1 95.62 257 ARG A CA 1
ATOM 2044 C C . ARG A 1 257 ? 2.684 0.82 -13.094 1 95.62 257 ARG A C 1
ATOM 2046 O O . ARG A 1 257 ? 1.946 1.646 -13.641 1 95.62 257 ARG A O 1
ATOM 2053 N N . TYR A 1 258 ? 3.416 1.1 -12.164 1 96.56 258 TYR A N 1
ATOM 2054 C CA . TYR A 1 258 ? 3.682 2.473 -11.75 1 96.56 258 TYR A CA 1
ATOM 2055 C C . TYR A 1 258 ? 4.77 3.102 -12.617 1 96.56 258 TYR A C 1
ATOM 2057 O O . TYR A 1 258 ? 5.793 2.471 -12.891 1 96.56 258 TYR A O 1
ATOM 2065 N N . PRO A 1 259 ? 4.613 4.32 -13.117 1 95 259 PRO A N 1
ATOM 2066 C CA . PRO A 1 259 ? 3.555 5.277 -12.789 1 95 259 PRO A CA 1
ATOM 2067 C C . PRO A 1 259 ? 2.416 5.277 -13.805 1 95 259 PRO A C 1
ATOM 2069 O O . PRO A 1 259 ? 1.471 6.059 -13.68 1 95 259 PRO A O 1
ATOM 2072 N N . GLU A 1 260 ? 2.361 4.379 -14.797 1 94.62 260 GLU A N 1
ATOM 2073 C CA . GLU A 1 260 ? 1.419 4.438 -15.914 1 94.62 260 GLU A CA 1
ATOM 2074 C C . GLU A 1 260 ? 0.022 4.004 -15.477 1 94.62 260 GLU A C 1
ATOM 2076 O O . GLU A 1 260 ? -0.979 4.484 -16.016 1 94.62 260 GLU A O 1
ATOM 2081 N N . GLY A 1 261 ? 0.027 3.061 -14.516 1 95.88 261 GLY A N 1
ATOM 2082 C CA . GLY A 1 261 ? -1.265 2.545 -14.094 1 95.88 261 GLY A CA 1
ATOM 2083 C C . GLY A 1 261 ? -1.717 1.338 -14.891 1 95.88 261 GLY A C 1
ATOM 2084 O O . GLY A 1 261 ? -0.913 0.458 -15.203 1 95.88 261 GLY A O 1
ATOM 2085 N N . LYS A 1 262 ? -3.025 1.168 -15.094 1 95.38 262 LYS A N 1
ATOM 2086 C CA . LYS A 1 262 ? -3.578 -0.011 -15.758 1 95.38 262 LYS A CA 1
ATOM 2087 C C . LYS A 1 262 ? -3.287 0.01 -17.25 1 95.38 262 LYS A C 1
ATOM 2089 O O . LYS A 1 262 ? -3.314 1.07 -17.875 1 95.38 262 LYS A O 1
ATOM 2094 N N . GLY A 1 263 ? -2.939 -1.128 -17.797 1 95.81 263 GLY A N 1
ATOM 2095 C CA . GLY A 1 263 ? -2.746 -1.283 -19.234 1 95.81 263 GLY A CA 1
ATOM 2096 C C . GLY A 1 263 ? -4.047 -1.461 -19.984 1 95.81 263 GLY A C 1
ATOM 2097 O O . GLY A 1 263 ? -5.105 -1.037 -19.531 1 95.81 263 GLY A O 1
ATOM 2098 N N . ASP A 1 264 ? -3.959 -2.102 -21.094 1 94.69 264 ASP A N 1
ATOM 2099 C CA . ASP A 1 264 ? -5.113 -2.287 -21.969 1 94.69 264 ASP A CA 1
ATOM 2100 C C . ASP A 1 264 ? -6.121 -3.252 -21.344 1 94.69 264 ASP A C 1
ATOM 2102 O O . ASP A 1 264 ? -5.75 -4.121 -20.562 1 94.69 264 ASP A O 1
ATOM 2106 N N . ARG A 1 265 ? -7.363 -3.082 -21.781 1 94.56 265 ARG A N 1
ATOM 2107 C CA . ARG A 1 265 ? -8.414 -4.008 -21.375 1 94.56 265 ARG A CA 1
ATOM 2108 C C . ARG A 1 265 ? -8.172 -5.398 -21.953 1 94.56 265 ARG A C 1
ATOM 2110 O O . ARG A 1 265 ? -7.77 -5.531 -23.109 1 94.56 265 ARG A O 1
ATOM 2117 N N . LYS A 1 266 ? -8.422 -6.371 -21.156 1 92.31 266 LYS A N 1
ATOM 2118 C CA . LYS A 1 266 ? -8.328 -7.742 -21.641 1 92.31 266 LYS A CA 1
ATOM 2119 C C . LYS A 1 266 ? -9.469 -8.062 -22.609 1 92.31 266 LYS A C 1
ATOM 2121 O O . LYS A 1 266 ? -9.258 -8.742 -23.625 1 92.31 266 LYS A O 1
ATOM 2126 N N . ASN A 1 267 ? -10.664 -7.527 -22.203 1 92.5 267 ASN A N 1
ATOM 2127 C CA . ASN A 1 267 ? -11.844 -7.781 -23.016 1 92.5 267 ASN A CA 1
ATOM 2128 C C . ASN A 1 267 ? -12.352 -6.5 -23.672 1 92.5 267 ASN A C 1
ATOM 2130 O O . ASN A 1 267 ? -12.625 -5.512 -22.984 1 92.5 267 ASN A O 1
ATOM 2134 N N . LYS A 1 268 ? -12.633 -6.578 -24.984 1 90.75 268 LYS A N 1
ATOM 2135 C CA . LYS A 1 268 ? -13.094 -5.41 -25.734 1 90.75 268 LYS A CA 1
ATOM 2136 C C . LYS A 1 268 ? -14.609 -5.25 -25.641 1 90.75 268 LYS A C 1
ATOM 2138 O O . LYS A 1 268 ? -15.133 -4.152 -25.844 1 90.75 268 LYS A O 1
ATOM 2143 N N . VAL A 1 269 ? -15.258 -6.348 -25.344 1 94.19 269 VAL A N 1
ATOM 2144 C CA . VAL A 1 269 ? -16.719 -6.293 -25.203 1 94.19 269 VAL A CA 1
ATOM 2145 C C . VAL A 1 269 ? -17.078 -5.617 -23.891 1 94.19 269 VAL A C 1
ATOM 2147 O O . VAL A 1 269 ? -16.688 -6.082 -22.812 1 94.19 269 VAL A O 1
ATOM 2150 N N . LEU A 1 270 ? -17.891 -4.66 -24 1 93 270 LEU A N 1
ATOM 2151 C CA . LEU A 1 270 ? -18.156 -3.77 -22.875 1 93 270 LEU A CA 1
ATOM 2152 C C . LEU A 1 270 ? -18.844 -4.523 -21.734 1 93 270 LEU A C 1
ATOM 2154 O O . LEU A 1 270 ? -18.438 -4.391 -20.578 1 93 270 LEU A O 1
ATOM 2158 N N . TYR A 1 271 ? -19.859 -5.254 -22.062 1 94.19 271 TYR A N 1
ATOM 2159 C CA . TYR A 1 271 ? -20.594 -5.918 -20.984 1 94.19 271 TYR A CA 1
ATOM 2160 C C . TYR A 1 271 ? -19.703 -6.938 -20.281 1 94.19 271 TYR A C 1
ATOM 2162 O O . TYR A 1 271 ? -19.781 -7.113 -19.062 1 94.19 271 TYR A O 1
ATOM 2170 N N . LYS A 1 272 ? -18.828 -7.629 -20.922 1 94.88 272 LYS A N 1
ATOM 2171 C CA . LYS A 1 272 ? -17.875 -8.555 -20.312 1 94.88 272 LYS A CA 1
ATOM 2172 C C . LYS A 1 272 ? -16.844 -7.812 -19.453 1 94.88 272 LYS A C 1
ATOM 2174 O O . LYS A 1 272 ? -16.484 -8.281 -18.375 1 94.88 272 LYS A O 1
ATOM 2179 N N . HIS A 1 273 ? -16.5 -6.652 -19.984 1 95.06 273 HIS A N 1
ATOM 2180 C CA . HIS A 1 273 ? -15.555 -5.832 -19.234 1 95.06 273 HIS A CA 1
ATOM 2181 C C . HIS A 1 273 ? -16.141 -5.418 -17.891 1 95.06 273 HIS A C 1
ATOM 2183 O O . HIS A 1 273 ? -15.469 -5.535 -16.859 1 95.06 273 HIS A O 1
ATOM 2189 N N . TYR A 1 274 ? -17.344 -5.02 -17.859 1 94.12 274 TYR A N 1
ATOM 2190 C CA . TYR A 1 274 ? -17.953 -4.547 -16.625 1 94.12 274 TYR A CA 1
ATOM 2191 C C . TYR A 1 274 ? -18.219 -5.699 -15.664 1 94.12 274 TYR A C 1
ATOM 2193 O O . TYR A 1 274 ? -18.125 -5.535 -14.445 1 94.12 274 TYR A O 1
ATOM 2201 N N . LEU A 1 275 ? -18.547 -6.797 -16.234 1 95.19 275 LEU A N 1
ATOM 2202 C CA . LEU A 1 275 ? -18.688 -7.984 -15.398 1 95.19 275 LEU A CA 1
ATOM 2203 C C . LEU A 1 275 ? -17.359 -8.336 -14.727 1 95.19 275 LEU A C 1
ATOM 2205 O O . LEU A 1 275 ? -17.312 -8.633 -13.531 1 95.19 275 LEU A O 1
ATOM 2209 N N . LEU A 1 276 ? -16.297 -8.258 -15.484 1 95.25 276 LEU A N 1
ATOM 2210 C CA . LEU A 1 276 ? -14.969 -8.555 -14.945 1 95.25 276 LEU A CA 1
ATOM 2211 C C . LEU A 1 276 ? -14.539 -7.496 -13.938 1 95.25 276 LEU A C 1
ATOM 2213 O O . LEU A 1 276 ? -13.828 -7.801 -12.969 1 95.25 276 LEU A O 1
ATOM 2217 N N . MET A 1 277 ? -15 -6.285 -14.18 1 94.62 277 MET A N 1
ATOM 2218 C CA . MET A 1 277 ? -14.742 -5.23 -13.211 1 94.62 277 MET A CA 1
ATOM 2219 C C . MET A 1 277 ? -15.367 -5.562 -11.859 1 94.62 277 MET A C 1
ATOM 2221 O O . MET A 1 277 ? -14.742 -5.371 -10.812 1 94.62 277 MET A O 1
ATOM 2225 N N . PHE A 1 278 ? -16.547 -6.035 -11.977 1 94.5 278 PHE A N 1
ATOM 2226 C CA . PHE A 1 278 ? -17.25 -6.445 -10.766 1 94.5 278 PHE A CA 1
ATOM 2227 C C . PHE A 1 278 ? -16.531 -7.609 -10.086 1 94.5 278 PHE A C 1
ATOM 2229 O O . PHE A 1 278 ? -16.359 -7.613 -8.867 1 94.5 278 PHE A O 1
ATOM 2236 N N . CYS A 1 279 ? -16.031 -8.547 -10.805 1 95 279 CYS A N 1
ATOM 2237 C CA . CYS A 1 279 ? -15.289 -9.688 -10.289 1 95 279 CYS A CA 1
ATOM 2238 C C . CYS A 1 279 ? -14.008 -9.234 -9.609 1 95 279 CYS A C 1
ATOM 2240 O O . CYS A 1 279 ? -13.633 -9.758 -8.562 1 95 279 CYS A O 1
ATOM 2242 N N . ASN A 1 280 ? -13.445 -8.266 -10.266 1 95.69 280 ASN A N 1
ATOM 2243 C CA . ASN A 1 280 ? -12.219 -7.719 -9.703 1 95.69 280 ASN A CA 1
ATOM 2244 C C . ASN A 1 280 ? -12.469 -7.066 -8.344 1 95.69 280 ASN A C 1
ATOM 2246 O O . ASN A 1 280 ? -11.695 -7.258 -7.406 1 95.69 280 ASN A O 1
ATOM 2250 N N . MET A 1 281 ? -13.516 -6.363 -8.258 1 94.5 281 MET A N 1
ATOM 2251 C CA . MET A 1 281 ? -13.875 -5.711 -7.008 1 94.5 281 MET A CA 1
ATOM 2252 C C . MET A 1 281 ? -14.133 -6.738 -5.91 1 94.5 281 MET A C 1
ATOM 2254 O O . MET A 1 281 ? -13.641 -6.594 -4.789 1 94.5 281 MET A O 1
ATOM 2258 N N . LEU A 1 282 ? -14.82 -7.723 -6.215 1 95.5 282 LEU A N 1
ATOM 2259 C CA . LEU A 1 282 ? -15.141 -8.789 -5.266 1 95.5 282 LEU A CA 1
ATOM 2260 C C . LEU A 1 282 ? -13.875 -9.531 -4.84 1 95.5 282 LEU A C 1
ATOM 2262 O O . LEU A 1 282 ? -13.688 -9.805 -3.654 1 95.5 282 LEU A O 1
ATOM 2266 N N . HIS A 1 283 ? -13.047 -9.812 -5.801 1 97.44 283 HIS A N 1
ATOM 2267 C CA . HIS A 1 283 ? -11.797 -10.508 -5.523 1 97.44 283 HIS A CA 1
ATOM 2268 C C . HIS A 1 283 ? -10.914 -9.703 -4.582 1 97.44 283 HIS A C 1
ATOM 2270 O O . HIS A 1 283 ? -10.391 -10.242 -3.602 1 97.44 283 HIS A O 1
ATOM 2276 N N . ASN A 1 284 ? -10.805 -8.422 -4.863 1 96.75 284 ASN A N 1
ATOM 2277 C CA . ASN A 1 284 ? -9.977 -7.547 -4.035 1 96.75 284 ASN A CA 1
ATOM 2278 C C . ASN A 1 284 ? -10.5 -7.477 -2.605 1 96.75 284 ASN A C 1
ATOM 2280 O O . ASN A 1 284 ? -9.719 -7.441 -1.654 1 96.75 284 ASN A O 1
ATOM 2284 N N . TRP A 1 285 ? -11.75 -7.461 -2.502 1 96.12 285 TRP A N 1
ATOM 2285 C CA . TRP A 1 285 ? -12.367 -7.391 -1.182 1 96.12 285 TRP A CA 1
ATOM 2286 C C . TRP A 1 285 ? -12.25 -8.727 -0.453 1 96.12 285 TRP A C 1
ATOM 2288 O O . TRP A 1 285 ? -11.898 -8.766 0.728 1 96.12 285 TRP A O 1
ATOM 2298 N N . ALA A 1 286 ? -12.438 -9.797 -1.072 1 97.56 286 ALA A N 1
ATOM 2299 C CA . ALA A 1 286 ? -12.562 -11.117 -0.46 1 97.56 286 ALA A CA 1
ATOM 2300 C C . ALA A 1 286 ? -11.188 -11.711 -0.159 1 97.56 286 ALA A C 1
ATOM 2302 O O . ALA A 1 286 ? -11.023 -12.445 0.821 1 97.56 286 ALA A O 1
ATOM 2303 N N . LEU A 1 287 ? -10.234 -11.422 -0.957 1 97.94 287 LEU A N 1
ATOM 2304 C CA . LEU A 1 287 ? -8.938 -12.094 -0.894 1 97.94 287 LEU A CA 1
ATOM 2305 C C . LEU A 1 287 ? -8.336 -11.984 0.503 1 97.94 287 LEU A C 1
ATOM 2307 O O . LEU A 1 287 ? -8.07 -13 1.149 1 97.94 287 LEU A O 1
ATOM 2311 N N . PRO A 1 288 ? -8.219 -10.766 1.011 1 96.62 288 PRO A N 1
ATOM 2312 C CA . PRO A 1 288 ? -7.594 -10.68 2.332 1 96.62 288 PRO A CA 1
ATOM 2313 C C . PRO A 1 288 ? -8.578 -10.953 3.469 1 96.62 288 PRO A C 1
ATOM 2315 O O . PRO A 1 288 ? -8.18 -10.961 4.641 1 96.62 288 PRO A O 1
ATOM 2318 N N . ARG A 1 289 ? -9.82 -11.227 3.213 1 96.69 289 ARG A N 1
ATOM 2319 C CA . ARG A 1 289 ? -10.82 -11.328 4.27 1 96.69 289 ARG A CA 1
ATOM 2320 C C . ARG A 1 289 ? -11.367 -12.75 4.375 1 96.69 289 ARG A C 1
ATOM 2322 O O . ARG A 1 289 ? -11.672 -13.227 5.469 1 96.69 289 ARG A O 1
ATOM 2329 N N . ILE A 1 290 ? -11.414 -13.375 3.229 1 97.5 290 ILE A N 1
ATOM 2330 C CA . ILE A 1 290 ? -12.078 -14.672 3.219 1 97.5 290 ILE A CA 1
ATOM 2331 C C . ILE A 1 290 ? -11.242 -15.68 2.441 1 97.5 290 ILE A C 1
ATOM 2333 O O . ILE A 1 290 ? -10.898 -16.75 2.959 1 97.5 290 ILE A O 1
ATOM 2337 N N . THR A 1 291 ? -10.844 -15.367 1.223 1 98.06 291 THR A N 1
ATOM 2338 C CA . THR A 1 291 ? -10.25 -16.297 0.268 1 98.06 291 THR A CA 1
ATOM 2339 C C . THR A 1 291 ? -8.953 -16.891 0.827 1 98.06 291 THR A C 1
ATOM 2341 O O . THR A 1 291 ? -8.711 -18.094 0.701 1 98.06 291 THR A O 1
ATOM 2344 N N . TYR A 1 292 ? -8.156 -16.016 1.419 1 97.81 292 TYR A N 1
ATOM 2345 C CA . TYR A 1 292 ? -6.895 -16.531 1.952 1 97.81 292 TYR A CA 1
ATOM 2346 C C . TYR A 1 292 ? -7.145 -17.641 2.977 1 97.81 292 TYR A C 1
ATOM 2348 O O . TYR A 1 292 ? -6.414 -18.625 3.027 1 97.81 292 TYR A O 1
ATOM 2356 N N . TYR A 1 293 ? -8.203 -17.484 3.793 1 96.69 293 TYR A N 1
ATOM 2357 C CA . TYR A 1 293 ? -8.586 -18.422 4.832 1 96.69 293 TYR A CA 1
ATOM 2358 C C . TYR A 1 293 ? -9.141 -19.703 4.223 1 96.69 293 TYR A C 1
ATOM 2360 O O . TYR A 1 293 ? -8.781 -20.812 4.641 1 96.69 293 TYR A O 1
ATOM 2368 N N . LEU A 1 294 ? -9.914 -19.547 3.213 1 97.38 294 LEU A N 1
ATOM 2369 C CA . LEU A 1 294 ? -10.539 -20.688 2.545 1 97.38 294 LEU A CA 1
ATOM 2370 C C . LEU A 1 294 ? -9.484 -21.562 1.881 1 97.38 294 LEU A C 1
ATOM 2372 O O . LEU A 1 294 ? -9.602 -22.797 1.889 1 97.38 294 LEU A O 1
ATOM 2376 N N . LEU A 1 295 ? -8.445 -20.953 1.37 1 98 295 LEU A N 1
ATOM 2377 C CA . LEU A 1 295 ? -7.422 -21.672 0.625 1 98 295 LEU A CA 1
ATOM 2378 C C . LEU A 1 295 ? -6.34 -22.203 1.562 1 98 295 LEU A C 1
ATOM 2380 O O . LEU A 1 295 ? -5.543 -23.062 1.177 1 98 295 LEU A O 1
ATOM 2384 N N . GLY A 1 296 ? -6.258 -21.672 2.727 1 96.94 296 GLY A N 1
ATOM 2385 C CA . GLY A 1 296 ? -5.121 -22 3.576 1 96.94 296 GLY A CA 1
ATOM 2386 C C . GLY A 1 296 ? -3.795 -21.547 2.998 1 96.94 296 GLY A C 1
ATOM 2387 O O . GLY A 1 296 ? -2.826 -22.297 2.971 1 96.94 296 GLY A O 1
ATOM 2388 N N . LEU A 1 297 ? -3.723 -20.297 2.605 1 97.12 297 LEU A N 1
ATOM 2389 C CA . LEU A 1 297 ? -2.551 -19.766 1.922 1 97.12 297 LEU A CA 1
ATOM 2390 C C . LEU A 1 297 ? -1.394 -19.562 2.896 1 97.12 297 LEU A C 1
ATOM 2392 O O . LEU A 1 297 ? -1.598 -19.125 4.031 1 97.12 297 LEU A O 1
ATOM 2396 N N . SER A 1 298 ? -0.242 -19.859 2.377 1 95.38 298 SER A N 1
ATOM 2397 C CA . SER A 1 298 ? 0.977 -19.641 3.146 1 95.38 298 SER A CA 1
ATOM 2398 C C . SER A 1 298 ? 1.747 -18.438 2.621 1 95.38 298 SER A C 1
ATOM 2400 O O . SER A 1 298 ? 2.537 -17.828 3.352 1 95.38 298 SER A O 1
ATOM 2402 N N . VAL A 1 299 ? 1.577 -18.188 1.45 1 98 299 VAL A N 1
ATOM 2403 C CA . VAL A 1 299 ? 2.363 -17.156 0.782 1 98 299 VAL A CA 1
ATOM 2404 C C . VAL A 1 299 ? 1.519 -16.484 -0.298 1 98 299 VAL A C 1
ATOM 2406 O O . VAL A 1 299 ? 0.634 -17.109 -0.885 1 98 299 VAL A O 1
ATOM 2409 N N . ILE A 1 300 ? 1.719 -15.219 -0.47 1 98.69 300 ILE A N 1
ATOM 2410 C CA . ILE A 1 300 ? 1.074 -14.469 -1.54 1 98.69 300 ILE A CA 1
ATOM 2411 C C . ILE A 1 300 ? 2.131 -13.719 -2.352 1 98.69 300 ILE A C 1
ATOM 2413 O O . ILE A 1 300 ? 3.088 -13.18 -1.79 1 98.69 300 ILE A O 1
ATOM 2417 N N . LEU A 1 301 ? 2.021 -13.812 -3.635 1 98.75 301 LEU A N 1
ATOM 2418 C CA . LEU A 1 301 ? 2.805 -12.984 -4.543 1 98.75 301 LEU A CA 1
ATOM 2419 C C . LEU A 1 301 ? 2.078 -11.68 -4.852 1 98.75 301 LEU A C 1
ATOM 2421 O O . LEU A 1 301 ? 1.046 -11.68 -5.527 1 98.75 301 LEU A O 1
ATOM 2425 N N . LEU A 1 302 ? 2.635 -10.578 -4.391 1 98.56 302 LEU A N 1
ATOM 2426 C CA . LEU A 1 302 ? 2.039 -9.273 -4.66 1 98.56 302 LEU A CA 1
ATOM 2427 C C . LEU A 1 302 ? 2.83 -8.523 -5.727 1 98.56 302 LEU A C 1
ATOM 2429 O O . LEU A 1 302 ? 4.062 -8.516 -5.703 1 98.56 302 LEU A O 1
ATOM 2433 N N . GLN A 1 303 ? 2.055 -7.977 -6.641 1 98.44 303 GLN A N 1
ATOM 2434 C CA . GLN A 1 303 ? 2.721 -7.086 -7.586 1 98.44 303 GLN A CA 1
ATOM 2435 C C . GLN A 1 303 ? 3.441 -5.953 -6.859 1 98.44 303 GLN A C 1
ATOM 2437 O O . GLN A 1 303 ? 2.891 -5.352 -5.934 1 98.44 303 GLN A O 1
ATOM 2442 N N . LYS A 1 304 ? 4.605 -5.68 -7.246 1 98.19 304 LYS A N 1
ATOM 2443 C CA . LYS A 1 304 ? 5.555 -4.875 -6.48 1 98.19 304 LYS A CA 1
ATOM 2444 C C . LYS A 1 304 ? 4.977 -3.5 -6.16 1 98.19 304 LYS A C 1
ATOM 2446 O O . LYS A 1 304 ? 5.273 -2.922 -5.113 1 98.19 304 LYS A O 1
ATOM 2451 N N . ASP A 1 305 ? 4.172 -2.939 -7.055 1 98.25 305 ASP A N 1
ATOM 2452 C CA . ASP A 1 305 ? 3.664 -1.583 -6.879 1 98.25 305 ASP A CA 1
ATOM 2453 C C . ASP A 1 305 ? 2.537 -1.549 -5.848 1 98.25 305 ASP A C 1
ATOM 2455 O O . ASP A 1 305 ? 2.029 -0.477 -5.508 1 98.25 305 ASP A O 1
ATOM 2459 N N . SER A 1 306 ? 2.191 -2.697 -5.332 1 97.94 306 SER A N 1
ATOM 2460 C CA . SER A 1 306 ? 1.189 -2.793 -4.277 1 97.94 306 SER A CA 1
ATOM 2461 C C . SER A 1 306 ? 1.829 -3.156 -2.939 1 97.94 306 SER A C 1
ATOM 2463 O O . SER A 1 306 ? 1.13 -3.346 -1.942 1 97.94 306 SER A O 1
ATOM 2465 N N . VAL A 1 307 ? 3.102 -3.219 -2.896 1 98.44 307 VAL A N 1
ATOM 2466 C CA . VAL A 1 307 ? 3.809 -3.662 -1.7 1 98.44 307 VAL A CA 1
ATOM 2467 C C . VAL A 1 307 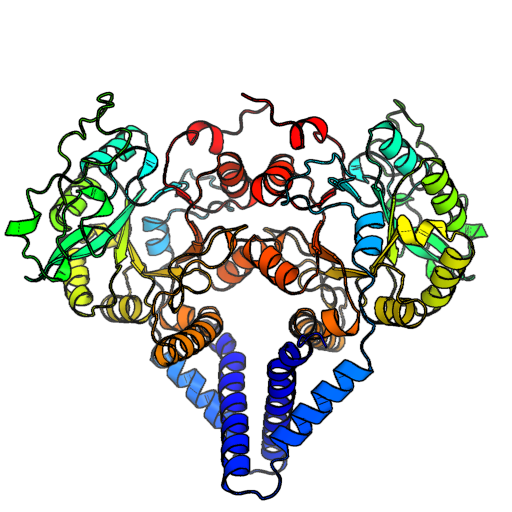? 4.172 -2.455 -0.837 1 98.44 307 VAL A C 1
ATOM 2469 O O . VAL A 1 307 ? 4.688 -1.456 -1.344 1 98.44 307 VAL A O 1
ATOM 2472 N N . SER A 1 308 ? 3.838 -2.5 0.379 1 98.25 308 SER A N 1
ATOM 2473 C CA . SER A 1 308 ? 4.207 -1.549 1.422 1 98.25 308 SER A CA 1
ATOM 2474 C C . SER A 1 308 ? 4.402 -2.246 2.764 1 98.25 308 SER A C 1
ATOM 2476 O O . SER A 1 308 ? 3.979 -3.391 2.941 1 98.25 308 SER A O 1
ATOM 2478 N N . GLY A 1 309 ? 5.109 -1.543 3.656 1 98.25 309 GLY A N 1
ATOM 2479 C CA . GLY A 1 309 ? 5.242 -2.107 4.992 1 98.25 309 GLY A CA 1
ATOM 2480 C C . GLY A 1 309 ? 3.908 -2.455 5.625 1 98.25 309 GLY A C 1
ATOM 2481 O O . GLY A 1 309 ? 3.768 -3.508 6.25 1 98.25 309 GLY A O 1
ATOM 2482 N N . GLU A 1 310 ? 2.988 -1.606 5.43 1 98.25 310 GLU A N 1
ATOM 2483 C CA . GLU A 1 310 ? 1.653 -1.81 5.984 1 98.25 310 GLU A CA 1
ATOM 2484 C C . GLU A 1 310 ? 1.009 -3.074 5.426 1 98.25 310 GLU A C 1
ATOM 2486 O O . GLU A 1 310 ? 0.452 -3.879 6.176 1 98.25 310 GLU A O 1
ATOM 2491 N N . ASN A 1 311 ? 1.115 -3.291 4.133 1 98 311 ASN A N 1
ATOM 2492 C CA . ASN A 1 311 ? 0.54 -4.469 3.492 1 98 311 ASN A CA 1
ATOM 2493 C C . ASN A 1 311 ? 1.232 -5.75 3.951 1 98 311 ASN A C 1
ATOM 2495 O O . ASN A 1 311 ? 0.58 -6.777 4.152 1 98 311 ASN A O 1
ATOM 2499 N N . ILE A 1 312 ? 2.502 -5.656 4.094 1 98.62 312 ILE A N 1
ATOM 2500 C CA . ILE A 1 312 ? 3.264 -6.812 4.551 1 98.62 312 ILE A CA 1
ATOM 2501 C C . ILE A 1 312 ? 2.795 -7.227 5.941 1 98.62 312 ILE A C 1
ATOM 2503 O O . ILE A 1 312 ? 2.518 -8.398 6.188 1 98.62 312 ILE A O 1
ATOM 2507 N N . LEU A 1 313 ? 2.633 -6.254 6.805 1 98 313 LEU A N 1
ATOM 2508 C CA . LEU A 1 313 ? 2.188 -6.539 8.164 1 98 313 LEU A CA 1
ATOM 2509 C C . LEU A 1 313 ? 0.768 -7.094 8.172 1 98 313 LEU A C 1
ATOM 2511 O O . LEU A 1 313 ? 0.448 -7.984 8.961 1 98 313 LEU A O 1
ATOM 2515 N N . TYR A 1 314 ? 0.016 -6.59 7.309 1 97.31 314 TYR A N 1
ATOM 2516 C CA . TYR A 1 314 ? -1.373 -7.016 7.18 1 97.31 314 TYR A CA 1
ATOM 2517 C C . TYR A 1 314 ? -1.457 -8.5 6.852 1 97.31 314 TYR A C 1
ATOM 2519 O O . TYR A 1 314 ? -2.201 -9.242 7.496 1 97.31 314 TYR A O 1
ATOM 2527 N N . TRP A 1 315 ? -0.717 -8.93 5.918 1 97.88 315 TRP A N 1
ATOM 2528 C CA . TRP A 1 315 ? -0.709 -10.328 5.512 1 97.88 315 TRP A CA 1
ATOM 2529 C C . TRP A 1 315 ? -0.006 -11.195 6.551 1 97.88 315 TRP A C 1
ATOM 2531 O O . TRP A 1 315 ? -0.451 -12.312 6.848 1 97.88 315 TRP A O 1
ATOM 2541 N N . ARG A 1 316 ? 1.065 -10.688 7.094 1 96.31 316 ARG A N 1
ATOM 2542 C CA . ARG A 1 316 ? 1.804 -11.438 8.109 1 96.31 316 ARG A CA 1
ATOM 2543 C C . ARG A 1 316 ? 0.911 -11.773 9.297 1 96.31 316 ARG A C 1
ATOM 2545 O O . ARG A 1 316 ? 0.979 -12.883 9.828 1 96.31 316 ARG A O 1
ATOM 2552 N N . LYS A 1 317 ? 0.077 -10.836 9.664 1 93.94 317 LYS A N 1
ATOM 2553 C CA . LYS A 1 317 ? -0.854 -11.055 10.766 1 93.94 317 LYS A CA 1
ATOM 2554 C C . LYS A 1 317 ? -1.825 -12.188 10.453 1 93.94 317 LYS A C 1
ATOM 2556 O O . LYS A 1 317 ? -2.361 -12.82 11.359 1 93.94 317 LYS A O 1
ATOM 2561 N N . ARG A 1 318 ? -1.97 -12.484 9.203 1 93.88 318 ARG A N 1
ATOM 2562 C CA . ARG A 1 318 ? -2.871 -13.539 8.758 1 93.88 318 ARG A CA 1
ATOM 2563 C C . ARG A 1 318 ? -2.115 -14.844 8.523 1 93.88 318 ARG A C 1
ATOM 2565 O O . ARG A 1 318 ? -2.688 -15.828 8.039 1 93.88 318 ARG A O 1
ATOM 2572 N N . GLY A 1 319 ? -0.824 -14.797 8.773 1 93.44 319 GLY A N 1
ATOM 2573 C CA . GLY A 1 319 ? -0.009 -15.992 8.602 1 93.44 319 GLY A CA 1
ATOM 2574 C C . GLY A 1 319 ? 0.406 -16.234 7.164 1 93.44 319 GLY A C 1
ATOM 2575 O O . GLY A 1 319 ? 0.737 -17.359 6.785 1 93.44 319 GLY A O 1
ATOM 2576 N N . VAL A 1 320 ? 0.306 -15.25 6.352 1 97.19 320 VAL A N 1
ATOM 2577 C CA . VAL A 1 320 ? 0.648 -15.375 4.938 1 97.19 320 VAL A CA 1
ATOM 2578 C C . VAL A 1 320 ? 1.892 -14.539 4.633 1 97.19 320 VAL A C 1
ATOM 2580 O O . VAL A 1 320 ? 1.925 -13.336 4.906 1 97.19 320 VAL A O 1
ATOM 2583 N N . ARG A 1 321 ? 2.906 -15.156 4.086 1 97.44 321 ARG A N 1
ATOM 2584 C CA . ARG A 1 321 ? 4.129 -14.469 3.688 1 97.44 321 ARG A CA 1
ATOM 2585 C C . ARG A 1 321 ? 3.928 -13.695 2.389 1 97.44 321 ARG A C 1
ATOM 2587 O O . ARG A 1 321 ? 3.219 -14.156 1.491 1 97.44 321 ARG A O 1
ATOM 2594 N N . VAL A 1 322 ? 4.59 -12.508 2.371 1 98.62 322 VAL A N 1
ATOM 2595 C CA . VAL A 1 322 ? 4.484 -11.688 1.17 1 98.62 322 VAL A CA 1
ATOM 2596 C C . VAL A 1 322 ? 5.766 -11.805 0.351 1 98.62 322 VAL A C 1
ATOM 2598 O O . VAL A 1 322 ? 6.867 -11.703 0.895 1 98.62 322 VAL A O 1
ATOM 2601 N N . ILE A 1 323 ? 5.625 -12.062 -0.891 1 98.81 323 ILE A N 1
ATOM 2602 C CA . ILE A 1 323 ? 6.707 -12.008 -1.867 1 98.81 323 ILE A CA 1
ATOM 2603 C C . ILE A 1 323 ? 6.359 -11 -2.961 1 98.81 323 ILE A C 1
ATOM 2605 O O . ILE A 1 323 ? 5.234 -10.984 -3.465 1 98.81 323 ILE A O 1
ATOM 2609 N N . ALA A 1 324 ? 7.277 -10.133 -3.297 1 98.75 324 ALA A N 1
ATOM 2610 C CA . ALA A 1 324 ? 7.035 -9.094 -4.293 1 98.75 324 ALA A CA 1
ATOM 2611 C C . ALA A 1 324 ? 7.453 -9.555 -5.688 1 98.75 324 ALA A C 1
ATOM 2613 O O . ALA A 1 324 ? 8.469 -10.25 -5.84 1 98.75 324 ALA A O 1
ATOM 2614 N N . TRP A 1 325 ? 6.691 -9.25 -6.742 1 98.12 325 TRP A N 1
ATOM 2615 C CA . TRP A 1 325 ? 7.078 -9.531 -8.125 1 98.12 325 TRP A CA 1
ATOM 2616 C C . TRP A 1 325 ? 6.621 -8.406 -9.055 1 98.12 325 TRP A C 1
ATOM 2618 O O . TRP A 1 325 ? 5.645 -7.715 -8.766 1 98.12 325 TRP A O 1
ATOM 2628 N N . SER A 1 326 ? 7.32 -8.086 -10.031 1 95.94 326 SER A N 1
ATOM 2629 C CA . SER A 1 326 ? 8.719 -8.398 -10.281 1 95.94 326 SER A CA 1
ATOM 2630 C C . SER A 1 326 ? 9.617 -7.203 -10 1 95.94 326 SER A C 1
ATOM 2632 O O . SER A 1 326 ? 9.289 -6.07 -10.359 1 95.94 326 SER A O 1
ATOM 2634 N N . VAL A 1 327 ? 10.562 -7.402 -9.422 1 98.06 327 VAL A N 1
ATOM 2635 C CA . VAL A 1 327 ? 11.477 -6.355 -8.969 1 98.06 327 VAL A CA 1
ATOM 2636 C C . VAL A 1 327 ? 12.766 -6.41 -9.773 1 98.06 327 VAL A C 1
ATOM 2638 O O . VAL A 1 327 ? 13.547 -7.359 -9.648 1 98.06 327 VAL A O 1
ATOM 2641 N N . ASN A 1 328 ? 13.039 -5.309 -10.539 1 97.25 328 ASN A N 1
ATOM 2642 C CA . ASN A 1 328 ? 14.188 -5.375 -11.438 1 97.25 328 ASN A CA 1
ATOM 2643 C C . ASN A 1 328 ? 15.172 -4.238 -11.18 1 97.25 328 ASN A C 1
ATOM 2645 O O . ASN A 1 328 ? 16.375 -4.383 -11.414 1 97.25 328 ASN A O 1
ATOM 2649 N N . SER A 1 329 ? 14.68 -3.09 -10.656 1 95.06 329 SER A N 1
ATOM 2650 C CA . SER A 1 329 ? 15.562 -1.971 -10.328 1 95.06 329 SER A CA 1
ATOM 2651 C C . SER A 1 329 ? 16.469 -2.307 -9.156 1 95.06 329 SER A C 1
ATOM 2653 O O . SER A 1 329 ? 16.016 -2.871 -8.156 1 95.06 329 SER A O 1
ATOM 2655 N N . LEU A 1 330 ? 17.734 -1.917 -9.328 1 95.94 330 LEU A N 1
ATOM 2656 C CA . LEU A 1 330 ? 18.703 -2.207 -8.281 1 95.94 330 LEU A CA 1
ATOM 2657 C C . LEU A 1 330 ? 18.312 -1.533 -6.969 1 95.94 330 LEU A C 1
ATOM 2659 O O . LEU A 1 330 ? 18.359 -2.15 -5.906 1 95.94 330 LEU A O 1
ATOM 2663 N N . ILE A 1 331 ? 17.875 -0.339 -7.043 1 95.25 331 ILE A N 1
ATOM 2664 C CA . ILE A 1 331 ? 17.484 0.427 -5.859 1 95.25 331 ILE A CA 1
ATOM 2665 C C . ILE A 1 331 ? 16.266 -0.218 -5.199 1 95.25 331 ILE A C 1
ATOM 2667 O O . ILE A 1 331 ? 16.203 -0.328 -3.975 1 95.25 331 ILE A O 1
ATOM 2671 N N . GLU A 1 332 ? 15.375 -0.637 -6.008 1 96.81 332 GLU A N 1
ATOM 2672 C CA . GLU A 1 332 ? 14.188 -1.292 -5.473 1 96.81 332 GLU A CA 1
ATOM 2673 C C . GLU A 1 332 ? 14.531 -2.637 -4.84 1 96.81 332 GLU A C 1
ATOM 2675 O O . GLU A 1 332 ? 13.992 -2.992 -3.789 1 96.81 332 GLU A O 1
ATOM 2680 N N . LYS A 1 333 ? 15.438 -3.371 -5.496 1 97.69 333 LYS A N 1
ATOM 2681 C CA . LYS A 1 333 ? 15.93 -4.621 -4.918 1 97.69 333 LYS A CA 1
ATOM 2682 C C . LYS A 1 333 ? 16.531 -4.387 -3.537 1 97.69 333 LYS A C 1
ATOM 2684 O O . LYS A 1 333 ? 16.234 -5.113 -2.588 1 97.69 333 LYS A O 1
ATOM 2689 N N . GLN A 1 334 ? 17.312 -3.359 -3.422 1 96.75 334 GLN A N 1
ATOM 2690 C CA . GLN A 1 334 ? 17.969 -3.043 -2.158 1 96.75 334 GLN A CA 1
ATOM 2691 C C . GLN A 1 334 ? 16.953 -2.66 -1.089 1 96.75 334 GLN A C 1
ATOM 2693 O O . GLN A 1 334 ? 17.047 -3.111 0.055 1 96.75 334 GLN A O 1
ATOM 2698 N N . HIS A 1 335 ? 16 -1.835 -1.484 1 96.94 335 HIS A N 1
ATOM 2699 C CA . HIS A 1 335 ? 14.969 -1.411 -0.55 1 96.94 335 HIS A CA 1
ATOM 2700 C C . HIS A 1 335 ? 14.172 -2.604 -0.034 1 96.94 335 HIS A C 1
ATOM 2702 O O . HIS A 1 335 ? 13.953 -2.736 1.173 1 96.94 335 HIS A O 1
ATOM 2708 N N . ILE A 1 336 ? 13.812 -3.533 -0.886 1 97.44 336 ILE A N 1
ATOM 2709 C CA . ILE A 1 336 ? 13 -4.688 -0.512 1 97.44 336 ILE A CA 1
ATOM 2710 C C . ILE A 1 336 ? 13.828 -5.645 0.343 1 97.44 336 ILE A C 1
ATOM 2712 O O . ILE A 1 336 ? 13.344 -6.176 1.343 1 97.44 336 ILE A O 1
ATOM 2716 N N . SER A 1 337 ? 15.086 -5.785 -0.008 1 96 337 SER A N 1
ATOM 2717 C CA . SER A 1 337 ? 15.953 -6.734 0.682 1 96 337 SER A CA 1
ATOM 2718 C C . SER A 1 337 ? 16.375 -6.207 2.047 1 96 337 SER A C 1
ATOM 2720 O O . SER A 1 337 ? 16.422 -6.953 3.025 1 96 337 SER A O 1
ATOM 2722 N N . ARG A 1 338 ? 16.594 -4.898 2.17 1 94.81 338 ARG A N 1
ATOM 2723 C CA . ARG A 1 338 ? 17.25 -4.383 3.363 1 94.81 338 ARG A CA 1
ATOM 2724 C C . ARG A 1 338 ? 16.266 -3.691 4.289 1 94.81 338 ARG A C 1
ATOM 2726 O O . ARG A 1 338 ? 16.391 -3.76 5.512 1 94.81 338 ARG A O 1
ATOM 2733 N N . ASN A 1 339 ? 15.312 -2.986 3.711 1 95.69 339 ASN A N 1
ATOM 2734 C CA . ASN A 1 339 ? 14.328 -2.281 4.531 1 95.69 339 ASN A CA 1
ATOM 2735 C C . ASN A 1 339 ? 13.094 -3.141 4.789 1 95.69 339 ASN A C 1
ATOM 2737 O O . ASN A 1 339 ? 12.672 -3.295 5.938 1 95.69 339 ASN A O 1
ATOM 2741 N N . LEU A 1 340 ? 12.562 -3.758 3.764 1 97.5 340 LEU A N 1
ATOM 2742 C CA . LEU A 1 340 ? 11.328 -4.516 3.926 1 97.5 340 LEU A CA 1
ATOM 2743 C C . LEU A 1 340 ? 11.617 -5.957 4.332 1 97.5 340 LEU A C 1
ATOM 2745 O O . LEU A 1 340 ? 10.805 -6.598 5 1 97.5 340 LEU A O 1
ATOM 2749 N N . LYS A 1 341 ? 12.734 -6.488 3.887 1 96.75 341 LYS A N 1
ATOM 2750 C CA . LYS A 1 341 ? 13.219 -7.812 4.27 1 96.75 341 LYS A CA 1
ATOM 2751 C C . LYS A 1 341 ? 12.219 -8.898 3.883 1 96.75 341 LYS A C 1
ATOM 2753 O O . LYS A 1 341 ? 11.852 -9.734 4.711 1 96.75 341 LYS A O 1
ATOM 2758 N N . ILE A 1 342 ? 11.805 -8.859 2.639 1 98 342 ILE A N 1
ATOM 2759 C CA . ILE A 1 342 ? 10.984 -9.914 2.064 1 98 342 ILE A CA 1
ATOM 2760 C C . ILE A 1 342 ? 11.617 -10.414 0.767 1 98 342 ILE A C 1
ATOM 2762 O O . ILE A 1 342 ? 12.492 -9.758 0.202 1 98 342 ILE A O 1
ATOM 2766 N N . THR A 1 343 ? 11.188 -11.602 0.368 1 98.25 343 THR A N 1
ATOM 2767 C CA . THR A 1 343 ? 11.625 -12.211 -0.883 1 98.25 343 THR A CA 1
ATOM 2768 C C . THR A 1 343 ? 11.023 -11.477 -2.08 1 98.25 343 THR A C 1
ATOM 2770 O O . THR A 1 343 ? 9.945 -10.891 -1.979 1 98.25 343 THR A O 1
ATOM 2773 N N . TYR A 1 344 ? 11.766 -11.445 -3.182 1 98.56 344 TYR A N 1
ATOM 2774 C CA . TYR A 1 344 ? 11.203 -10.883 -4.402 1 98.56 344 TYR A CA 1
ATOM 2775 C C . TYR A 1 344 ? 11.547 -11.742 -5.613 1 98.56 344 TYR A C 1
ATOM 2777 O O . TYR A 1 344 ? 12.523 -12.492 -5.59 1 98.56 344 TYR A O 1
ATOM 2785 N N . LEU A 1 345 ? 10.664 -11.734 -6.586 1 98.81 345 LEU A N 1
ATOM 2786 C CA . LEU A 1 345 ? 10.938 -12.281 -7.91 1 98.81 345 LEU A CA 1
ATOM 2787 C C . LEU A 1 345 ? 11.594 -11.227 -8.805 1 98.81 345 LEU A C 1
ATOM 2789 O O . LEU A 1 345 ? 11.219 -10.055 -8.758 1 98.81 345 LEU A O 1
ATOM 2793 N N . THR A 1 346 ? 12.539 -11.664 -9.625 1 98.62 346 THR A N 1
ATOM 2794 C CA . THR A 1 346 ? 13.242 -10.727 -10.492 1 98.62 346 THR A CA 1
ATOM 2795 C C . THR A 1 346 ? 13.461 -11.328 -11.883 1 98.62 346 THR A C 1
ATOM 2797 O O . THR A 1 346 ? 13.586 -12.547 -12.023 1 98.62 346 THR A O 1
ATOM 2800 N N . ASP A 1 347 ? 13.547 -10.445 -12.867 1 98.25 347 ASP A N 1
ATOM 2801 C CA . ASP A 1 347 ? 13.773 -10.875 -14.242 1 98.25 347 ASP A CA 1
ATOM 2802 C C . ASP A 1 347 ? 15.258 -10.812 -14.602 1 98.25 347 ASP A C 1
ATOM 2804 O O . ASP A 1 347 ? 15.648 -11.172 -15.711 1 98.25 347 ASP A O 1
ATOM 2808 N N . THR A 1 348 ? 16.094 -10.375 -13.664 1 97.69 348 THR A N 1
ATOM 2809 C CA . THR A 1 348 ? 17.531 -10.297 -13.914 1 97.69 348 THR A CA 1
ATOM 2810 C C . THR A 1 348 ? 18.328 -10.461 -12.617 1 97.69 348 THR A C 1
ATOM 2812 O O . THR A 1 348 ? 17.938 -9.922 -11.578 1 97.69 348 THR A O 1
ATOM 2815 N N . LEU A 1 349 ? 19.375 -11.18 -12.742 1 96.19 349 LEU A N 1
ATOM 2816 C CA . LEU A 1 349 ? 20.219 -11.422 -11.578 1 96.19 349 LEU A CA 1
ATOM 2817 C C . LEU A 1 349 ? 21.375 -10.438 -11.539 1 96.19 349 LEU A C 1
ATOM 2819 O O . LEU A 1 349 ? 22.25 -10.539 -10.672 1 96.19 349 LEU A O 1
ATOM 2823 N N . THR A 1 350 ? 21.312 -9.516 -12.398 1 91.25 350 THR A N 1
ATOM 2824 C CA . THR A 1 350 ? 22.344 -8.477 -12.398 1 91.25 350 THR A CA 1
ATOM 2825 C C . THR A 1 350 ? 22.281 -7.676 -11.102 1 91.25 350 THR A C 1
ATOM 2827 O O . THR A 1 350 ? 21.219 -7.23 -10.68 1 91.25 350 THR A O 1
ATOM 2830 N N . GLY A 1 351 ? 23.328 -7.539 -10.438 1 89.5 351 GLY A N 1
ATOM 2831 C CA . GLY A 1 351 ? 23.438 -6.719 -9.242 1 89.5 351 GLY A CA 1
ATOM 2832 C C . GLY A 1 351 ? 23.047 -7.457 -7.973 1 89.5 351 GLY A C 1
ATOM 2833 O O . GLY A 1 351 ? 23.109 -6.891 -6.879 1 89.5 351 GLY A O 1
ATOM 2834 N N . GLU A 1 352 ? 22.734 -8.719 -8.094 1 90.62 352 GLU A N 1
ATOM 2835 C CA . GLU A 1 352 ? 22.25 -9.469 -6.941 1 90.62 352 GLU A CA 1
ATOM 2836 C C . GLU A 1 352 ? 23.312 -9.586 -5.859 1 90.62 352 GLU A C 1
ATOM 2838 O O . GLU A 1 352 ? 23 -9.609 -4.668 1 90.62 352 GLU A O 1
ATOM 2843 N N . GLU A 1 353 ? 24.484 -9.617 -6.227 1 85.56 353 GLU A N 1
ATOM 2844 C CA . GLU A 1 353 ? 25.578 -9.719 -5.258 1 85.56 353 GLU A CA 1
ATOM 2845 C C . GLU A 1 353 ? 25.625 -8.477 -4.367 1 85.56 353 GLU A C 1
ATOM 2847 O O . GLU A 1 353 ? 25.875 -8.578 -3.166 1 85.56 353 GLU A O 1
ATOM 2852 N N . THR A 1 354 ? 25.344 -7.355 -4.906 1 84.31 354 THR A N 1
ATOM 2853 C CA . THR A 1 354 ? 25.422 -6.094 -4.184 1 84.31 354 THR A CA 1
ATOM 2854 C C . THR A 1 354 ? 24.172 -5.867 -3.346 1 84.31 354 THR A C 1
ATOM 2856 O O . THR A 1 354 ? 24.203 -5.125 -2.361 1 84.31 354 THR A O 1
ATOM 2859 N N . VAL A 1 355 ? 23.172 -6.492 -3.768 1 88.12 355 VAL A N 1
ATOM 2860 C CA . VAL A 1 355 ? 21.891 -6.281 -3.104 1 88.12 355 VAL A CA 1
ATOM 2861 C C . VAL A 1 355 ? 21.922 -6.898 -1.708 1 88.12 355 VAL A C 1
ATOM 2863 O O . VAL A 1 355 ? 21.469 -6.289 -0.74 1 88.12 355 VAL A O 1
ATOM 2866 N N . HIS A 1 356 ? 22.516 -8.031 -1.65 1 82 356 HIS A N 1
ATOM 2867 C CA . HIS A 1 356 ? 22.406 -8.805 -0.417 1 82 356 HIS A CA 1
ATOM 2868 C C . HIS A 1 356 ? 23.656 -8.641 0.443 1 82 356 HIS A C 1
ATOM 2870 O O . HIS A 1 356 ? 23.672 -9.031 1.612 1 82 356 HIS A O 1
ATOM 2876 N N . ASN A 1 357 ? 24.641 -8.141 -0.094 1 72.25 357 ASN A N 1
ATOM 2877 C CA . ASN A 1 357 ? 25.875 -7.941 0.676 1 72.25 357 ASN A CA 1
ATOM 2878 C C . ASN A 1 357 ? 26.047 -6.477 1.062 1 72.25 357 ASN A C 1
ATOM 2880 O O . ASN A 1 357 ? 25.797 -5.582 0.258 1 72.25 357 ASN A O 1
ATOM 2884 N N . VAL A 1 358 ? 25.781 -6.055 2.307 1 60.53 358 VAL A N 1
ATOM 2885 C CA . VAL A 1 358 ? 25.984 -4.695 2.795 1 60.53 358 VAL A CA 1
ATOM 2886 C C . VAL A 1 358 ? 27.453 -4.309 2.627 1 60.53 358 VAL A C 1
ATOM 2888 O O . VAL A 1 358 ? 28.359 -5.047 3.049 1 60.53 358 VAL A O 1
ATOM 2891 N N . HIS A 1 359 ? 27.859 -3.678 1.538 1 44.97 359 HIS A N 1
ATOM 2892 C CA . HIS A 1 359 ? 29.203 -3.15 1.683 1 44.97 359 HIS A CA 1
ATOM 2893 C C . HIS A 1 359 ? 29.266 -2.105 2.791 1 44.97 359 HIS A C 1
ATOM 2895 O O . HIS A 1 359 ? 28.453 -1.188 2.836 1 44.97 359 HIS A O 1
ATOM 2901 N N . ALA A 1 360 ? 29.609 -2.506 3.988 1 36.41 360 ALA A N 1
ATOM 2902 C CA . ALA A 1 360 ? 30.047 -1.54 4.996 1 36.41 360 ALA A CA 1
ATOM 2903 C C . ALA A 1 360 ? 30.75 -0.355 4.352 1 36.41 360 ALA A C 1
ATOM 2905 O O . ALA A 1 360 ? 31.828 -0.512 3.775 1 36.41 360 ALA A O 1
ATOM 2906 N N . SER A 1 361 ? 29.969 0.456 3.551 1 27.81 361 SER A N 1
ATOM 2907 C CA . SER A 1 361 ? 30.75 1.671 3.326 1 27.81 361 SER A CA 1
ATOM 2908 C C . SER A 1 361 ? 30.766 2.555 4.57 1 27.81 361 SER A C 1
ATOM 2910 O O . SER A 1 361 ? 29.766 2.652 5.281 1 27.81 361 SER A O 1
ATOM 2912 N N . MET B 1 1 ? -8.484 -24.75 20.141 1 42.12 1 MET B N 1
ATOM 2913 C CA . MET B 1 1 ? -9.008 -24.484 18.812 1 42.12 1 MET B CA 1
ATOM 2914 C C . MET B 1 1 ? -8.68 -23.062 18.359 1 42.12 1 MET B C 1
ATOM 2916 O O . MET B 1 1 ? -8.898 -22.109 19.109 1 42.12 1 MET B O 1
ATOM 2920 N N . LYS B 1 2 ? -7.832 -22.828 17.359 1 65.5 2 LYS B N 1
ATOM 2921 C CA . LYS B 1 2 ? -7.375 -21.516 16.938 1 65.5 2 LYS B CA 1
ATOM 2922 C C . LYS B 1 2 ? -8.555 -20.609 16.578 1 65.5 2 LYS B C 1
ATOM 2924 O O . LYS B 1 2 ? -9.461 -21.031 15.852 1 65.5 2 LYS B O 1
ATOM 2929 N N . THR B 1 3 ? -8.891 -19.672 17.328 1 77.56 3 THR B N 1
ATOM 2930 C CA . THR B 1 3 ? -9.977 -18.703 17.266 1 77.56 3 THR B CA 1
ATOM 2931 C C . THR B 1 3 ? -9.812 -17.812 16.031 1 77.56 3 THR B C 1
ATOM 2933 O O . THR B 1 3 ? -10.328 -16.688 16 1 77.56 3 THR B O 1
ATOM 2936 N N . ASP B 1 4 ? -9.258 -18.406 14.984 1 85.31 4 ASP B N 1
ATOM 2937 C CA . ASP B 1 4 ? -9 -17.609 13.781 1 85.31 4 ASP B CA 1
ATOM 2938 C C . ASP B 1 4 ? -10.273 -17.391 12.977 1 85.31 4 ASP B C 1
ATOM 2940 O O . ASP B 1 4 ? -10.375 -16.453 12.203 1 85.31 4 ASP B O 1
ATOM 2944 N N . PHE B 1 5 ? -11.289 -18.25 13.258 1 86.44 5 PHE B N 1
ATOM 2945 C CA . PHE B 1 5 ? -12.531 -18.141 12.508 1 86.44 5 PHE B CA 1
ATOM 2946 C C . PHE B 1 5 ? -13.281 -16.875 12.891 1 86.44 5 PHE B C 1
ATOM 2948 O O . PHE B 1 5 ? -14.125 -16.391 12.133 1 86.44 5 PHE B O 1
ATOM 2955 N N . LEU B 1 6 ? -13.055 -16.344 14.078 1 87.38 6 LEU B N 1
ATOM 2956 C CA . LEU B 1 6 ? -13.719 -15.125 14.539 1 87.38 6 LEU B CA 1
ATOM 2957 C C . LEU B 1 6 ? -13.414 -13.953 13.609 1 87.38 6 LEU B C 1
ATOM 2959 O O . LEU B 1 6 ? -14.203 -13.016 13.516 1 87.38 6 LEU B O 1
ATOM 2963 N N . ASN B 1 7 ? -12.336 -14.086 12.875 1 87.69 7 ASN B N 1
ATOM 2964 C CA . ASN B 1 7 ? -11.93 -13.031 11.953 1 87.69 7 ASN B CA 1
ATOM 2965 C C . ASN B 1 7 ? -12.82 -12.984 10.719 1 87.69 7 ASN B C 1
ATOM 2967 O O . ASN B 1 7 ? -12.797 -12.016 9.961 1 87.69 7 ASN B O 1
ATOM 2971 N N . LEU B 1 8 ? -13.695 -13.992 10.594 1 93.75 8 LEU B N 1
ATOM 2972 C CA . LEU B 1 8 ? -14.586 -14.062 9.438 1 93.75 8 LEU B CA 1
ATOM 2973 C C . LEU B 1 8 ? -15.891 -13.336 9.719 1 93.75 8 LEU B C 1
ATOM 2975 O O . LEU B 1 8 ? -16.656 -13.031 8.789 1 93.75 8 LEU B O 1
ATOM 2979 N N . ILE B 1 9 ? -16.203 -13.055 10.93 1 93.19 9 ILE B N 1
ATOM 2980 C CA . ILE B 1 9 ? -17.5 -12.555 11.344 1 93.19 9 ILE B CA 1
ATOM 2981 C C . ILE B 1 9 ? -17.781 -11.203 10.68 1 93.19 9 ILE B C 1
ATOM 2983 O O . ILE B 1 9 ? -18.828 -11.008 10.07 1 93.19 9 ILE B O 1
ATOM 2987 N N . PRO B 1 10 ? -16.828 -10.266 10.727 1 91.88 10 PRO B N 1
ATOM 2988 C CA . PRO B 1 10 ? -17.109 -8.984 10.078 1 91.88 10 PRO B CA 1
ATOM 2989 C C . PRO B 1 10 ? -17.375 -9.133 8.578 1 91.88 10 PRO B C 1
ATOM 2991 O O . PRO B 1 10 ? -18.234 -8.438 8.039 1 91.88 10 PRO B O 1
ATOM 2994 N N . SER B 1 11 ? -16.625 -9.992 7.977 1 94.69 11 SER B N 1
ATOM 2995 C CA . SER B 1 11 ? -16.828 -10.211 6.547 1 94.69 11 SER B CA 1
ATOM 2996 C C . SER B 1 11 ? -18.188 -10.844 6.27 1 94.69 11 SER B C 1
ATOM 2998 O O . SER B 1 11 ? -18.875 -10.453 5.328 1 94.69 11 SER B O 1
ATOM 3000 N N . ALA B 1 12 ? -18.562 -11.781 7.078 1 95.44 12 ALA B N 1
ATOM 3001 C CA . ALA B 1 12 ? -19.875 -12.406 6.938 1 95.44 12 ALA B CA 1
ATOM 3002 C C . ALA B 1 12 ? -21 -11.391 7.137 1 95.44 12 ALA B C 1
ATOM 3004 O O . ALA B 1 12 ? -21.969 -11.367 6.371 1 95.44 12 ALA B O 1
ATOM 3005 N N . LEU B 1 13 ? -20.859 -10.57 8.109 1 93.25 13 LEU B N 1
ATOM 3006 C CA . LEU B 1 13 ? -21.844 -9.531 8.383 1 93.25 13 LEU B CA 1
ATOM 3007 C C . LEU B 1 13 ? -21.953 -8.562 7.207 1 93.25 13 LEU B C 1
ATOM 3009 O O . LEU B 1 13 ? -23.047 -8.148 6.832 1 93.25 13 LEU B O 1
ATOM 3013 N N . THR B 1 14 ? -20.844 -8.188 6.641 1 93.25 14 THR B N 1
ATOM 3014 C CA . THR B 1 14 ? -20.812 -7.305 5.48 1 93.25 14 THR B CA 1
ATOM 3015 C C . THR B 1 14 ? -21.578 -7.918 4.316 1 93.25 14 THR B C 1
ATOM 3017 O O . THR B 1 14 ? -22.359 -7.23 3.643 1 93.25 14 THR B O 1
ATOM 3020 N N . ILE B 1 15 ? -21.375 -9.195 4.098 1 94.44 15 ILE B N 1
ATOM 3021 C CA . ILE B 1 15 ? -22.078 -9.898 3.023 1 94.44 15 ILE B CA 1
ATOM 3022 C C . ILE B 1 15 ? -23.578 -9.859 3.277 1 94.44 15 ILE B C 1
ATOM 3024 O O . ILE B 1 15 ? -24.359 -9.586 2.365 1 94.44 15 ILE B O 1
ATOM 3028 N N . ILE B 1 16 ? -24.016 -10.039 4.508 1 93.12 16 ILE B N 1
ATOM 3029 C CA . ILE B 1 16 ? -25.438 -10.047 4.859 1 93.12 16 ILE B CA 1
ATOM 3030 C C . ILE B 1 16 ? -26.016 -8.648 4.684 1 93.12 16 ILE B C 1
ATOM 3032 O O . ILE B 1 16 ? -27.094 -8.484 4.102 1 93.12 16 ILE B O 1
ATOM 3036 N N . TYR B 1 17 ? -25.266 -7.586 5.09 1 92.31 17 TYR B N 1
ATOM 3037 C CA . TYR B 1 17 ? -25.719 -6.207 4.93 1 92.31 17 TYR B CA 1
ATOM 3038 C C . TYR B 1 17 ? -25.859 -5.844 3.459 1 92.31 17 TYR B C 1
ATOM 3040 O O . TYR B 1 17 ? -26.828 -5.207 3.061 1 92.31 17 TYR B O 1
ATOM 3048 N N . ALA B 1 18 ? -24.922 -6.246 2.705 1 91.81 18 ALA B N 1
ATOM 3049 C CA . ALA B 1 18 ? -24.969 -5.984 1.269 1 91.81 18 ALA B CA 1
ATOM 3050 C C . ALA B 1 18 ? -26.172 -6.684 0.621 1 91.81 18 ALA B C 1
ATOM 3052 O O . ALA B 1 18 ? -26.797 -6.133 -0.281 1 91.81 18 ALA B O 1
ATOM 3053 N N . THR B 1 19 ? -26.453 -7.879 1.089 1 90.31 19 THR B N 1
ATOM 3054 C CA . THR B 1 19 ? -27.578 -8.641 0.561 1 90.31 19 THR B CA 1
ATOM 3055 C C . THR B 1 19 ? -28.906 -7.949 0.89 1 90.31 19 THR B C 1
ATOM 3057 O O . THR B 1 19 ? -29.75 -7.762 0.011 1 90.31 19 THR B O 1
ATOM 3060 N N . TYR B 1 20 ? -29.047 -7.473 2.137 1 89.06 20 TYR B N 1
ATOM 3061 C CA . TYR B 1 20 ? -30.25 -6.746 2.539 1 89.06 20 TYR B CA 1
ATOM 3062 C C . TYR B 1 20 ? -30.438 -5.484 1.704 1 89.06 20 TYR B C 1
ATOM 3064 O O . TYR B 1 20 ? -31.516 -5.23 1.176 1 89.06 20 TYR B O 1
ATOM 3072 N N . GLY B 1 21 ? -29.391 -4.754 1.571 1 88.12 21 GLY B N 1
ATOM 3073 C CA . GLY B 1 21 ? -29.453 -3.504 0.832 1 88.12 21 GLY B CA 1
ATOM 3074 C C . GLY B 1 21 ? -29.797 -3.693 -0.631 1 88.12 21 GLY B C 1
ATOM 3075 O O . GLY B 1 21 ? -30.609 -2.939 -1.182 1 88.12 21 GLY B O 1
ATOM 3076 N N . SER B 1 22 ? -29.25 -4.703 -1.201 1 89.69 22 SER B N 1
ATOM 3077 C CA . SER B 1 22 ? -29.531 -4.969 -2.609 1 89.69 22 SER B CA 1
ATOM 3078 C C . SER B 1 22 ? -30.969 -5.41 -2.814 1 89.69 22 SER B C 1
ATOM 3080 O O . SER B 1 22 ? -31.625 -5 -3.779 1 89.69 22 SER B O 1
ATOM 3082 N N . TRP B 1 23 ? -31.406 -6.184 -1.94 1 86.31 23 TRP B N 1
ATOM 3083 C CA . TRP B 1 23 ? -32.781 -6.629 -2.02 1 86.31 23 TRP B CA 1
ATOM 3084 C C . TRP B 1 23 ? -33.75 -5.449 -1.863 1 86.31 23 TRP B C 1
ATOM 3086 O O . TRP B 1 23 ? -34.75 -5.344 -2.596 1 86.31 23 TRP B O 1
ATOM 3096 N N . PHE B 1 24 ? -33.469 -4.508 -1.005 1 87.12 24 PHE B N 1
ATOM 3097 C CA . PHE B 1 24 ? -34.281 -3.312 -0.827 1 87.12 24 PHE B CA 1
ATOM 3098 C C . PHE B 1 24 ? -34.281 -2.471 -2.098 1 87.12 24 PHE B C 1
ATOM 3100 O O . PHE B 1 24 ? -35.344 -1.984 -2.516 1 87.12 24 PHE B O 1
ATOM 3107 N N . LEU B 1 25 ? -33.188 -2.324 -2.584 1 88.75 25 LEU B N 1
ATOM 3108 C CA . LEU B 1 25 ? -33.062 -1.513 -3.791 1 88.75 25 LEU B CA 1
ATOM 3109 C C . LEU B 1 25 ? -33.875 -2.119 -4.934 1 88.75 25 LEU B C 1
ATOM 3111 O O . LEU B 1 25 ? -34.625 -1.418 -5.605 1 88.75 25 LEU B O 1
ATOM 3115 N N . ILE B 1 26 ? -33.688 -3.426 -5.113 1 89.5 26 ILE B N 1
ATOM 3116 C CA . ILE B 1 26 ? -34.406 -4.117 -6.188 1 89.5 26 ILE B CA 1
ATOM 3117 C C . ILE B 1 26 ? -35.906 -4.027 -5.961 1 89.5 26 ILE B C 1
ATOM 3119 O O . ILE B 1 26 ? -36.656 -3.701 -6.879 1 89.5 26 ILE B O 1
ATOM 3123 N N . LYS B 1 27 ? -36.281 -4.266 -4.809 1 89.69 27 LYS B N 1
ATOM 3124 C CA . LYS B 1 27 ? -37.719 -4.215 -4.473 1 89.69 27 LYS B CA 1
ATOM 3125 C C . LYS B 1 27 ? -38.281 -2.811 -4.688 1 89.69 27 LYS B C 1
ATOM 3127 O O . LYS B 1 27 ? -39.375 -2.654 -5.211 1 89.69 27 LYS B O 1
ATOM 3132 N N . GLU B 1 28 ? -37.531 -1.836 -4.332 1 89.94 28 GLU B N 1
ATOM 3133 C CA . GLU B 1 28 ? -38 -0.458 -4.473 1 89.94 28 GLU B CA 1
ATOM 3134 C C . GLU B 1 28 ? -38.094 -0.06 -5.941 1 89.94 28 GLU B C 1
ATOM 3136 O O . GLU B 1 28 ? -39.031 0.66 -6.328 1 89.94 28 GLU B O 1
ATOM 3141 N N . ILE B 1 29 ? -37.219 -0.439 -6.648 1 85.94 29 ILE B N 1
ATOM 3142 C CA . ILE B 1 29 ? -37.188 -0.086 -8.062 1 85.94 29 ILE B CA 1
ATOM 3143 C C . ILE B 1 29 ? -38.375 -0.713 -8.766 1 85.94 29 ILE B C 1
ATOM 3145 O O . ILE B 1 29 ? -39.031 -0.072 -9.602 1 85.94 29 ILE B O 1
ATOM 3149 N N . PHE B 1 30 ? -38.719 -1.912 -8.312 1 88.5 30 PHE B N 1
ATOM 3150 C CA . PHE B 1 30 ? -39.719 -2.635 -9.078 1 88.5 30 PHE B CA 1
ATOM 3151 C C . PHE B 1 30 ? -41.062 -2.564 -8.398 1 88.5 30 PHE B C 1
ATOM 3153 O O . PHE B 1 30 ? -42.094 -2.764 -9.039 1 88.5 30 PHE B O 1
ATOM 3160 N N . CYS B 1 31 ? -41.062 -2.338 -7.129 1 88.94 31 CYS B N 1
ATOM 3161 C CA . CYS B 1 31 ? -42.344 -2.516 -6.426 1 88.94 31 CYS B CA 1
ATOM 3162 C C . CYS B 1 31 ? -42.781 -1.218 -5.762 1 88.94 31 CYS B C 1
ATOM 3164 O O . CYS B 1 31 ? -43.844 -1.165 -5.141 1 88.94 31 CYS B O 1
ATOM 3166 N N . SER B 1 32 ? -41.938 -0.295 -5.766 1 85.06 32 SER B N 1
ATOM 3167 C CA . SER B 1 32 ? -42.312 0.92 -5.047 1 85.06 32 SER B CA 1
ATOM 3168 C C . SER B 1 32 ? -42.406 2.111 -5.992 1 85.06 32 SER B C 1
ATOM 3170 O O . SER B 1 32 ? -41.75 2.139 -7.039 1 85.06 32 SER B O 1
ATOM 3172 N N . PHE B 1 33 ? -43.312 2.982 -5.578 1 86.69 33 PHE B N 1
ATOM 3173 C CA . PHE B 1 33 ? -43.469 4.223 -6.332 1 86.69 3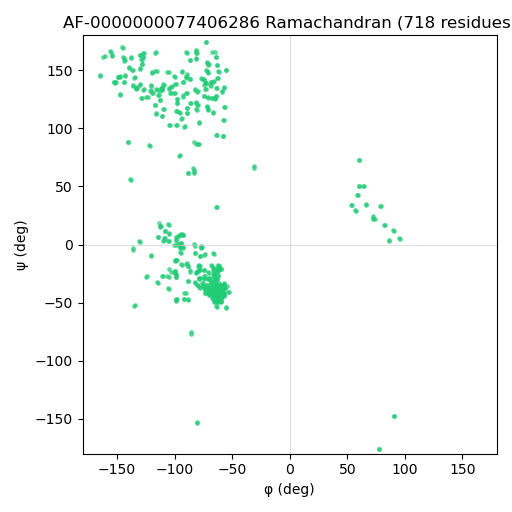3 PHE B CA 1
ATOM 3174 C C . PHE B 1 33 ? -42.312 5.16 -6.082 1 86.69 33 PHE B C 1
ATOM 3176 O O . PHE B 1 33 ? -41.844 5.848 -7 1 86.69 33 PHE B O 1
ATOM 3183 N N . LEU B 1 34 ? -41.875 5.129 -4.805 1 86.12 34 LEU B N 1
ATOM 3184 C CA . LEU B 1 34 ? -40.719 5.98 -4.449 1 86.12 34 LEU B CA 1
ATOM 3185 C C . LEU B 1 34 ? -39.531 5.141 -4.031 1 86.12 34 LEU B C 1
ATOM 3187 O O . LEU B 1 34 ? -39.531 4.535 -2.959 1 86.12 34 LEU B O 1
ATOM 3191 N N . PRO B 1 35 ? -38.562 5.184 -4.805 1 88.75 35 PRO B N 1
ATOM 3192 C CA . PRO B 1 35 ? -37.375 4.414 -4.422 1 88.75 35 PRO B CA 1
ATOM 3193 C C . PRO B 1 35 ? -36.5 5.148 -3.406 1 88.75 35 PRO B C 1
ATOM 3195 O O . PRO B 1 35 ? -35.531 5.816 -3.787 1 88.75 35 PRO B O 1
ATOM 3198 N N . PHE B 1 36 ? -36.781 5.02 -2.109 1 88.62 36 PHE B N 1
ATOM 3199 C CA . PHE B 1 36 ? -36.156 5.75 -1.018 1 88.62 36 PHE B CA 1
ATOM 3200 C C . PHE B 1 36 ? -34.625 5.531 -1.029 1 88.62 36 PHE B C 1
ATOM 3202 O O . PHE B 1 36 ? -33.875 6.43 -0.671 1 88.62 36 PHE B O 1
ATOM 3209 N N . THR B 1 37 ? -34.188 4.363 -1.395 1 90.88 37 THR B N 1
ATOM 3210 C CA . THR B 1 37 ? -32.75 4.113 -1.465 1 90.88 37 THR B CA 1
ATOM 3211 C C . THR B 1 37 ? -32.094 5.051 -2.469 1 90.88 37 THR B C 1
ATOM 3213 O O . THR B 1 37 ? -31.047 5.633 -2.182 1 90.88 37 THR B O 1
ATOM 3216 N N . VAL B 1 38 ? -32.719 5.234 -3.559 1 91.25 38 VAL B N 1
ATOM 3217 C CA . VAL B 1 38 ? -32.188 6.105 -4.602 1 91.25 38 VAL B CA 1
ATOM 3218 C C . VAL B 1 38 ? -32.25 7.559 -4.145 1 91.25 38 VAL B C 1
ATOM 3220 O O . VAL B 1 38 ? -31.281 8.312 -4.305 1 91.25 38 VAL B O 1
ATOM 3223 N N . ILE B 1 39 ? -33.344 7.898 -3.553 1 93.38 39 ILE B N 1
ATOM 3224 C CA . ILE B 1 39 ? -33.562 9.273 -3.117 1 93.38 39 ILE B CA 1
ATOM 3225 C C . ILE B 1 39 ? -32.562 9.633 -2.02 1 93.38 39 ILE B C 1
ATOM 3227 O O . ILE B 1 39 ? -31.938 10.703 -2.064 1 93.38 39 ILE B O 1
ATOM 3231 N N . PHE B 1 40 ? -32.438 8.734 -1.076 1 93.56 40 PHE B N 1
ATOM 3232 C CA . PHE B 1 40 ? -31.516 9.008 0.024 1 93.56 40 PHE B CA 1
ATOM 3233 C C . PHE B 1 40 ? -30.062 9.062 -0.47 1 93.56 40 PHE B C 1
ATOM 3235 O O . PHE B 1 40 ? -29.266 9.859 0.019 1 93.56 40 PHE B O 1
ATOM 3242 N N . THR B 1 41 ? -29.75 8.234 -1.38 1 94.25 41 THR B N 1
ATOM 3243 C CA . THR B 1 41 ? -28.406 8.266 -1.969 1 94.25 41 THR B CA 1
ATOM 3244 C C . THR B 1 41 ? -28.172 9.594 -2.678 1 94.25 41 THR B C 1
ATOM 3246 O O . THR B 1 41 ? -27.125 10.227 -2.48 1 94.25 41 THR B O 1
ATOM 3249 N N . ALA B 1 42 ? -29.141 10.008 -3.438 1 95.25 42 ALA B N 1
ATOM 3250 C CA . ALA B 1 42 ? -29.016 11.281 -4.148 1 95.25 42 ALA B CA 1
ATOM 3251 C C . ALA B 1 42 ? -28.922 12.445 -3.172 1 95.25 42 ALA B C 1
ATOM 3253 O O . ALA B 1 42 ? -28.125 13.367 -3.371 1 95.25 42 ALA B O 1
ATOM 3254 N N . ALA B 1 43 ? -29.703 12.375 -2.156 1 96.81 43 ALA B N 1
ATOM 3255 C CA . ALA B 1 43 ? -29.703 13.43 -1.147 1 96.81 43 ALA B CA 1
ATOM 3256 C C . ALA B 1 43 ? -28.344 13.516 -0.451 1 96.81 43 ALA B C 1
ATOM 3258 O O . ALA B 1 43 ? -27.844 14.609 -0.205 1 96.81 43 ALA B O 1
ATOM 3259 N N . LEU B 1 44 ? -27.828 12.398 -0.178 1 96.19 44 LEU B N 1
ATOM 3260 C CA . LEU B 1 44 ? -26.531 12.375 0.492 1 96.19 44 LEU B CA 1
ATOM 3261 C C . LEU B 1 44 ? -25.438 12.914 -0.42 1 96.19 44 LEU B C 1
ATOM 3263 O O . LEU B 1 44 ? -24.562 13.664 0.025 1 96.19 44 LEU B O 1
ATOM 3267 N N . VAL B 1 45 ? -25.453 12.555 -1.638 1 96.56 45 VAL B N 1
ATOM 3268 C CA . VAL B 1 45 ? -24.484 13.078 -2.6 1 96.56 45 VAL B CA 1
ATOM 3269 C C . VAL B 1 45 ? -24.625 14.594 -2.701 1 96.56 45 VAL B C 1
ATOM 3271 O O . VAL B 1 45 ? -23.625 15.312 -2.658 1 96.56 45 VAL B O 1
ATOM 3274 N N . CYS B 1 46 ? -25.828 15.055 -2.812 1 96.69 46 CYS B N 1
ATOM 3275 C CA . CYS B 1 46 ? -26.078 16.484 -2.895 1 96.69 46 CYS B CA 1
ATOM 3276 C C . CYS B 1 46 ? -25.562 17.203 -1.654 1 96.69 46 CYS B C 1
ATOM 3278 O O . CYS B 1 46 ? -24.953 18.266 -1.757 1 96.69 46 CYS B O 1
ATOM 3280 N N . LEU B 1 47 ? -25.797 16.609 -0.58 1 96.75 47 LEU B N 1
ATOM 3281 C CA . LEU B 1 47 ? -25.328 17.188 0.675 1 96.75 47 LEU B CA 1
ATOM 3282 C C . LEU B 1 47 ? -23.812 17.297 0.682 1 96.75 47 LEU B C 1
ATOM 3284 O O . LEU B 1 47 ? -23.266 18.328 1.064 1 96.75 47 LEU B O 1
ATOM 3288 N N . MET B 1 48 ? -23.109 16.297 0.268 1 95.81 48 MET B N 1
ATOM 3289 C CA . MET B 1 48 ? -21.656 16.297 0.226 1 95.81 48 MET B CA 1
ATOM 3290 C C . MET B 1 48 ? -21.141 17.359 -0.734 1 95.81 48 MET B C 1
ATOM 3292 O O . MET B 1 48 ? -20.141 18.031 -0.44 1 95.81 48 MET B O 1
ATOM 3296 N N . VAL B 1 49 ? -21.828 17.516 -1.807 1 95.56 49 VAL B N 1
ATOM 3297 C CA . VAL B 1 49 ? -21.422 18.5 -2.801 1 95.56 49 VAL B CA 1
ATOM 3298 C C . VAL B 1 49 ? -21.625 19.906 -2.246 1 95.56 49 VAL B C 1
ATOM 3300 O O . VAL B 1 49 ? -20.781 20.797 -2.432 1 95.56 49 VAL B O 1
ATOM 3303 N N . CYS B 1 50 ? -22.656 20.094 -1.54 1 96.19 50 CYS B N 1
ATOM 3304 C CA . CYS B 1 50 ? -22.984 21.391 -0.992 1 96.19 50 CYS B CA 1
ATOM 3305 C C . CYS B 1 50 ? -22.031 21.781 0.124 1 96.19 50 CYS B C 1
ATOM 3307 O O . CYS B 1 50 ? -21.703 22.953 0.298 1 96.19 50 CYS B O 1
ATOM 3309 N N . LEU B 1 51 ? -21.531 20.812 0.805 1 96.94 51 LEU B N 1
ATOM 3310 C CA . LEU B 1 51 ? -20.703 21.078 1.98 1 96.94 51 LEU B CA 1
ATOM 3311 C C . LEU B 1 51 ? -19.219 21.078 1.619 1 96.94 51 LEU B C 1
ATOM 3313 O O . LEU B 1 51 ? -18.375 21.438 2.441 1 96.94 51 LEU B O 1
ATOM 3317 N N . ARG B 1 52 ? -18.938 20.75 0.479 1 96.88 52 ARG B N 1
ATOM 3318 C CA . ARG B 1 52 ? -17.531 20.594 0.101 1 96.88 52 ARG B CA 1
ATOM 3319 C C . ARG B 1 52 ? -16.844 21.953 -0.008 1 96.88 52 ARG B C 1
ATOM 3321 O O . ARG B 1 52 ? -17.5 22.969 -0.3 1 96.88 52 ARG B O 1
ATOM 3328 N N . VAL B 1 53 ? -15.555 21.984 0.266 1 97.44 53 VAL B N 1
ATOM 3329 C CA . VAL B 1 53 ? -14.68 23.109 -0.036 1 97.44 53 VAL B CA 1
ATOM 3330 C C . VAL B 1 53 ? -13.93 22.859 -1.342 1 97.44 53 VAL B C 1
ATOM 3332 O O . VAL B 1 53 ? -13.258 21.828 -1.484 1 97.44 53 VAL B O 1
ATOM 3335 N N . PRO B 1 54 ? -14.07 23.703 -2.283 1 95 54 PRO B N 1
ATOM 3336 C CA . PRO B 1 54 ? -13.359 23.453 -3.541 1 95 54 PRO B CA 1
ATOM 3337 C C . PRO B 1 54 ? -11.844 23.453 -3.371 1 95 54 PRO B C 1
ATOM 3339 O O . PRO B 1 54 ? -11.305 24.219 -2.566 1 95 54 PRO B O 1
ATOM 3342 N N . PRO B 1 55 ? -11.203 22.594 -4.098 1 94.62 55 PRO B N 1
ATOM 3343 C CA . PRO B 1 55 ? -9.742 22.656 -4.059 1 94.62 55 PRO B CA 1
ATOM 3344 C C . PRO B 1 55 ? -9.195 23.969 -4.602 1 94.62 55 PRO B C 1
ATOM 3346 O O . PRO B 1 55 ? -9.852 24.625 -5.414 1 94.62 55 PRO B O 1
ATOM 3349 N N . PRO B 1 56 ? -7.992 24.312 -4.133 1 95.94 56 PRO B N 1
ATOM 3350 C CA . PRO B 1 56 ? -7.359 25.5 -4.738 1 95.94 56 PRO B CA 1
ATOM 3351 C C . PRO B 1 56 ? -7.039 25.297 -6.215 1 95.94 56 PRO B C 1
ATOM 3353 O O . PRO B 1 56 ? -6.973 24.156 -6.691 1 95.94 56 PRO B O 1
ATOM 3356 N N . ASP B 1 57 ? -6.852 26.438 -6.859 1 93.25 57 ASP B N 1
ATOM 3357 C CA . ASP B 1 57 ? -6.465 26.375 -8.266 1 93.25 57 ASP B CA 1
ATOM 3358 C C . ASP B 1 57 ? -5.117 25.672 -8.43 1 93.25 57 ASP B C 1
ATOM 3360 O O . ASP B 1 57 ? -4.246 25.781 -7.562 1 93.25 57 ASP B O 1
ATOM 3364 N N . SER B 1 58 ? -4.984 25.031 -9.539 1 92.06 58 SER B N 1
ATOM 3365 C CA . SER B 1 58 ? -3.773 24.266 -9.812 1 92.06 58 SER B CA 1
ATOM 3366 C C . SER B 1 58 ? -2.535 25.156 -9.766 1 92.06 58 SER B C 1
ATOM 3368 O O . SER B 1 58 ? -1.469 24.719 -9.328 1 92.06 58 SER B O 1
ATOM 3370 N N . ALA B 1 59 ? -2.701 26.312 -10.219 1 92.81 59 ALA B N 1
ATOM 3371 C CA . ALA B 1 59 ? -1.579 27.25 -10.219 1 92.81 59 ALA B CA 1
ATOM 3372 C C . ALA B 1 59 ? -1.152 27.578 -8.789 1 92.81 59 ALA B C 1
ATOM 3374 O O . ALA B 1 59 ? 0.042 27.688 -8.5 1 92.81 59 ALA B O 1
ATOM 3375 N N . ALA B 1 60 ? -2.111 27.766 -7.957 1 93.12 60 ALA B N 1
ATOM 3376 C CA . ALA B 1 60 ? -1.823 28.047 -6.555 1 93.12 60 ALA B CA 1
ATOM 3377 C C . ALA B 1 60 ? -1.122 26.875 -5.879 1 93.12 60 ALA B C 1
ATOM 3379 O O . ALA B 1 60 ? -0.173 27.062 -5.117 1 93.12 60 ALA B O 1
ATOM 3380 N N . VAL B 1 61 ? -1.577 25.719 -6.164 1 96.31 61 VAL B N 1
ATOM 3381 C CA . VAL B 1 61 ? -0.973 24.516 -5.605 1 96.31 61 VAL B CA 1
ATOM 3382 C C . VAL B 1 61 ? 0.468 24.391 -6.094 1 96.31 61 VAL B C 1
ATOM 3384 O O . VAL B 1 61 ? 1.373 24.094 -5.305 1 96.31 61 VAL B O 1
ATOM 3387 N N . GLU B 1 62 ? 0.685 24.656 -7.352 1 95.19 62 GLU B N 1
ATOM 3388 C CA . GLU B 1 62 ? 2.023 24.547 -7.926 1 95.19 62 GLU B CA 1
ATOM 3389 C C . GLU B 1 62 ? 2.951 25.625 -7.367 1 95.19 62 GLU B C 1
ATOM 3391 O O . GLU B 1 62 ? 4.156 25.391 -7.238 1 95.19 62 GLU B O 1
ATOM 3396 N N . ALA B 1 63 ? 2.393 26.703 -7.102 1 96.25 63 ALA B N 1
ATOM 3397 C CA . ALA B 1 63 ? 3.195 27.781 -6.504 1 96.25 63 ALA B CA 1
ATOM 3398 C C . ALA B 1 63 ? 3.773 27.344 -5.16 1 96.25 63 ALA B C 1
ATOM 3400 O O . ALA B 1 63 ? 4.895 27.719 -4.809 1 96.25 63 ALA B O 1
ATOM 3401 N N . VAL B 1 64 ? 3.066 26.578 -4.434 1 97.38 64 VAL B N 1
ATOM 3402 C CA . VAL B 1 64 ? 3.498 26.141 -3.109 1 97.38 64 VAL B CA 1
ATOM 3403 C C . VAL B 1 64 ? 4.324 24.859 -3.232 1 97.38 64 VAL B C 1
ATOM 3405 O O . VAL B 1 64 ? 5.441 24.781 -2.723 1 97.38 64 VAL B O 1
ATOM 3408 N N . LEU B 1 65 ? 3.83 23.875 -4.008 1 97.44 65 LEU B N 1
ATOM 3409 C CA . LEU B 1 65 ? 4.379 22.531 -4.004 1 97.44 65 LEU B CA 1
ATOM 3410 C C . LEU B 1 65 ? 5.328 22.312 -5.18 1 97.44 65 LEU B C 1
ATOM 3412 O O . LEU B 1 65 ? 6.094 21.344 -5.203 1 97.44 65 LEU B O 1
ATOM 3416 N N . GLY B 1 66 ? 5.312 23.188 -6.129 1 96.56 66 GLY B N 1
ATOM 3417 C CA . GLY B 1 66 ? 6.094 22.984 -7.336 1 96.56 66 GLY B CA 1
ATOM 3418 C C . GLY B 1 66 ? 5.465 22 -8.297 1 96.56 66 GLY B C 1
ATOM 3419 O O . GLY B 1 66 ? 4.34 21.531 -8.078 1 96.56 66 GLY B O 1
ATOM 3420 N N . LYS B 1 67 ? 6.156 21.75 -9.312 1 94.75 67 LYS B N 1
ATOM 3421 C CA . LYS B 1 67 ? 5.711 20.781 -10.312 1 94.75 67 LYS B CA 1
ATOM 3422 C C . LYS B 1 67 ? 5.809 19.344 -9.773 1 94.75 67 LYS B C 1
ATOM 3424 O O . LYS B 1 67 ? 6.586 19.078 -8.852 1 94.75 67 LYS B O 1
ATOM 3429 N N . GLU B 1 68 ? 5.016 18.531 -10.375 1 92.62 68 GLU B N 1
ATOM 3430 C CA . GLU B 1 68 ? 5.055 17.125 -9.992 1 92.62 68 GLU B CA 1
ATOM 3431 C C . GLU B 1 68 ? 6.371 16.469 -10.414 1 92.62 68 GLU B C 1
ATOM 3433 O O . GLU B 1 68 ? 6.844 16.688 -11.531 1 92.62 68 GLU B O 1
ATOM 3438 N N . LEU B 1 69 ? 6.836 15.688 -9.578 1 93.25 69 LEU B N 1
ATOM 3439 C CA . LEU B 1 69 ? 8.172 15.133 -9.773 1 93.25 69 LEU B CA 1
ATOM 3440 C C . LEU B 1 69 ? 8.172 14.07 -10.859 1 93.25 69 LEU B C 1
ATOM 3442 O O . LEU B 1 69 ? 9.203 13.82 -11.492 1 93.25 69 LEU B O 1
ATOM 3446 N N . HIS B 1 70 ? 7.102 13.383 -11.055 1 89.81 70 HIS B N 1
ATOM 3447 C CA . HIS B 1 70 ? 7.07 12.305 -12.031 1 89.81 70 HIS B CA 1
ATOM 3448 C C . HIS B 1 70 ? 6.941 12.844 -13.453 1 89.81 70 HIS B C 1
ATOM 3450 O O . HIS B 1 70 ? 7.133 12.109 -14.422 1 89.81 70 HIS B O 1
ATOM 3456 N N . LEU B 1 71 ? 6.684 14.117 -13.531 1 88.12 71 LEU B N 1
ATOM 3457 C CA . LEU B 1 71 ? 6.578 14.766 -14.836 1 88.12 71 LEU B CA 1
ATOM 3458 C C . LEU B 1 71 ? 7.914 15.367 -15.25 1 88.12 71 LEU B C 1
ATOM 3460 O O . LEU B 1 71 ? 8.719 15.758 -14.398 1 88.12 71 LEU B O 1
ATOM 3464 N N . GLU B 1 72 ? 8.133 15.398 -16.562 1 84.38 72 GLU B N 1
ATOM 3465 C CA . GLU B 1 72 ? 9.352 16.016 -17.078 1 84.38 72 GLU B CA 1
ATOM 3466 C C . GLU B 1 72 ? 9.367 17.516 -16.781 1 84.38 72 GLU B C 1
ATOM 3468 O O . GLU B 1 72 ? 8.359 18.203 -16.953 1 84.38 72 GLU B O 1
ATOM 3473 N N . ASN B 1 73 ? 10.438 17.906 -16.156 1 85.62 73 ASN B N 1
ATOM 3474 C CA . ASN B 1 73 ? 10.625 19.328 -15.844 1 85.62 73 ASN B CA 1
ATOM 3475 C C . ASN B 1 73 ? 11.492 20.016 -16.891 1 85.62 73 ASN B C 1
ATOM 3477 O O . ASN B 1 73 ? 12.641 20.359 -16.625 1 85.62 73 ASN B O 1
ATOM 3481 N N . THR B 1 74 ? 10.961 20.312 -18.031 1 84.62 74 THR B N 1
ATOM 3482 C CA . THR B 1 74 ? 11.695 20.844 -19.172 1 84.62 74 THR B CA 1
ATOM 3483 C C . THR B 1 74 ? 11.938 22.344 -19.016 1 84.62 74 THR B C 1
ATOM 3485 O O . THR B 1 74 ? 12.891 22.891 -19.578 1 84.62 74 THR B O 1
ATOM 3488 N N . ASP B 1 75 ? 11.141 23.016 -18.234 1 86.38 75 ASP B N 1
ATOM 3489 C CA . ASP B 1 75 ? 11.227 24.469 -18.156 1 86.38 75 ASP B CA 1
ATOM 3490 C C . ASP B 1 75 ? 12.008 24.891 -16.906 1 86.38 75 ASP B C 1
ATOM 3492 O O . ASP B 1 75 ? 12.133 26.094 -16.641 1 86.38 75 ASP B O 1
ATOM 3496 N N . GLY B 1 76 ? 12.453 23.922 -16.141 1 85.56 76 GLY B N 1
ATOM 3497 C CA . GLY B 1 76 ? 13.25 24.234 -14.969 1 85.56 76 GLY B CA 1
ATOM 3498 C C . GLY B 1 76 ? 12.438 24.844 -13.836 1 85.56 76 GLY B C 1
ATOM 3499 O O . GLY B 1 76 ? 12.969 25.594 -13.016 1 85.56 76 GLY B O 1
ATOM 3500 N N . GLY B 1 77 ? 11.25 24.594 -13.805 1 89.12 77 GLY B N 1
ATOM 3501 C CA . GLY B 1 77 ? 10.391 25.109 -12.75 1 89.12 77 GLY B CA 1
ATOM 3502 C C . GLY B 1 77 ? 10.703 24.5 -11.391 1 89.12 77 GLY B C 1
ATOM 3503 O O . GLY B 1 77 ? 11.414 23.5 -11.297 1 89.12 77 GLY B O 1
ATOM 3504 N N . TYR B 1 78 ? 10.164 25.141 -10.414 1 93.38 78 TYR B N 1
ATOM 3505 C CA . TYR B 1 78 ? 10.383 24.719 -9.039 1 93.38 78 TYR B CA 1
ATOM 3506 C C . TYR B 1 78 ? 9.805 23.328 -8.805 1 93.38 78 TYR B C 1
ATOM 3508 O O . TYR B 1 78 ? 8.703 23.016 -9.266 1 93.38 78 TYR B O 1
ATOM 3516 N N . VAL B 1 79 ? 10.617 22.469 -8.125 1 94.69 79 VAL B N 1
ATOM 3517 C CA . VAL B 1 79 ? 10.141 21.156 -7.688 1 94.69 79 VAL B CA 1
ATOM 3518 C C . VAL B 1 79 ? 10.469 20.953 -6.207 1 94.69 79 VAL B C 1
ATOM 3520 O O . VAL B 1 79 ? 11.539 21.359 -5.742 1 94.69 79 VAL B O 1
ATOM 3523 N N . MET B 1 80 ? 9.602 20.438 -5.508 1 96.56 80 MET B N 1
ATOM 3524 C CA . MET B 1 80 ? 9.805 20.125 -4.098 1 96.56 80 MET B CA 1
ATOM 3525 C C . MET B 1 80 ? 10.266 18.672 -3.926 1 96.56 80 MET B C 1
ATOM 3527 O O . MET B 1 80 ? 9.469 17.75 -4.07 1 96.56 80 MET B O 1
ATOM 3531 N N . LYS B 1 81 ? 11.492 18.5 -3.584 1 95.75 81 LYS B N 1
ATOM 3532 C CA . LYS B 1 81 ? 12.055 17.156 -3.5 1 95.75 81 LYS B CA 1
ATOM 3533 C C . LYS B 1 81 ? 12.055 16.656 -2.059 1 95.75 81 LYS B C 1
ATOM 3535 O O . LYS B 1 81 ? 11.586 15.547 -1.783 1 95.75 81 LYS B O 1
ATOM 3540 N N . THR B 1 82 ? 12.5 17.516 -1.19 1 97.88 82 THR B N 1
ATOM 3541 C CA . THR B 1 82 ? 12.711 17.125 0.201 1 97.88 82 THR B CA 1
ATOM 3542 C C . THR B 1 82 ? 12.125 18.172 1.146 1 97.88 82 THR B C 1
ATOM 3544 O O . THR B 1 82 ? 12.281 19.375 0.919 1 97.88 82 THR B O 1
ATOM 3547 N N . VAL B 1 83 ? 11.422 17.719 2.135 1 98.69 83 VAL B N 1
ATOM 3548 C CA . VAL B 1 83 ? 10.922 18.578 3.211 1 98.69 83 VAL B CA 1
ATOM 3549 C C . VAL B 1 83 ? 11.602 18.188 4.527 1 98.69 83 VAL B C 1
ATOM 3551 O O . VAL B 1 83 ? 11.656 17.016 4.887 1 98.69 83 VAL B O 1
ATOM 3554 N N . ALA B 1 84 ? 12.141 19.188 5.199 1 98.75 84 ALA B N 1
ATOM 3555 C CA . ALA B 1 84 ? 12.781 18.938 6.484 1 98.75 84 ALA B CA 1
ATOM 3556 C C . ALA B 1 84 ? 11.75 18.797 7.598 1 98.75 84 ALA B C 1
ATOM 3558 O O . ALA B 1 84 ? 11.18 19.781 8.055 1 98.75 84 ALA B O 1
ATOM 3559 N N . HIS B 1 85 ? 11.539 17.547 8.047 1 98.81 85 HIS B N 1
ATOM 3560 C CA . HIS B 1 85 ? 10.578 17.234 9.102 1 98.81 85 HIS B CA 1
ATOM 3561 C C . HIS B 1 85 ? 11.023 17.828 10.438 1 98.81 85 HIS B C 1
ATOM 3563 O O . HIS B 1 85 ? 12.086 17.469 10.953 1 98.81 85 HIS B O 1
ATOM 3569 N N . ARG B 1 86 ? 10.281 18.781 10.922 1 98.62 86 ARG B N 1
ATOM 3570 C CA . ARG B 1 86 ? 10.586 19.516 12.141 1 98.62 86 ARG B CA 1
ATOM 3571 C C . ARG B 1 86 ? 11.961 20.188 12.055 1 98.62 86 ARG B C 1
ATOM 3573 O O . ARG B 1 86 ? 12.688 20.25 13.047 1 98.62 86 ARG B O 1
ATOM 3580 N N . GLY B 1 87 ? 12.367 20.516 10.867 1 98 87 GLY B N 1
ATOM 3581 C CA . GLY B 1 87 ? 13.672 21.109 10.633 1 98 87 GLY B CA 1
ATOM 3582 C C . GLY B 1 87 ? 14.805 20.094 10.633 1 98 87 GLY B C 1
ATOM 3583 O O . GLY B 1 87 ? 15.891 20.375 11.133 1 98 87 GLY B O 1
ATOM 3584 N N . ALA B 1 88 ? 14.531 18.922 10.188 1 97.62 88 ALA B N 1
ATOM 3585 C CA . ALA B 1 88 ? 15.531 17.859 10.219 1 97.62 88 ALA B CA 1
ATOM 3586 C C . ALA B 1 88 ? 15.984 17.578 11.641 1 97.62 88 ALA B C 1
ATOM 3588 O O . ALA B 1 88 ? 17.172 17.734 11.969 1 97.62 88 ALA B O 1
ATOM 3589 N N . GLY B 1 89 ? 15.156 16.969 12.398 1 96.31 89 GLY B N 1
ATOM 3590 C CA . GLY B 1 89 ? 15.289 16.844 13.844 1 96.31 89 GLY B CA 1
ATOM 3591 C C . GLY B 1 89 ? 16.484 15.992 14.258 1 96.31 89 GLY B C 1
ATOM 3592 O O . GLY B 1 89 ? 16.953 16.094 15.391 1 96.31 89 GLY B O 1
ATOM 3593 N N . TYR B 1 90 ? 17.016 15.141 13.359 1 95.81 90 TYR B N 1
ATOM 3594 C CA . TYR B 1 90 ? 18.188 14.336 13.688 1 95.81 90 TYR B CA 1
ATOM 3595 C C . TYR B 1 90 ? 19.453 15.164 13.594 1 95.81 90 TYR B C 1
ATOM 3597 O O . TYR B 1 90 ? 20.484 14.805 14.18 1 95.81 90 TYR B O 1
ATOM 3605 N N . ASP B 1 91 ? 19.422 16.266 12.891 1 94.88 91 ASP B N 1
ATOM 3606 C CA . ASP B 1 91 ? 20.609 17.047 12.625 1 94.88 91 ASP B CA 1
ATOM 3607 C C . ASP B 1 91 ? 20.719 18.234 13.586 1 94.88 91 ASP B C 1
ATOM 3609 O O . ASP B 1 91 ? 21.812 18.766 13.805 1 94.88 91 ASP B O 1
ATOM 3613 N N . ALA B 1 92 ? 19.656 18.734 14.133 1 95.25 92 ALA B N 1
ATOM 3614 C CA . ALA B 1 92 ? 19.562 19.859 15.047 1 95.25 92 ALA B CA 1
ATOM 3615 C C . ALA B 1 92 ? 18.312 19.75 15.922 1 95.25 92 ALA B C 1
ATOM 3617 O O . ALA B 1 92 ? 17.422 18.953 15.641 1 95.25 92 ALA B O 1
ATOM 3618 N N . PRO B 1 93 ? 18.297 20.516 17.062 1 96.12 93 PRO B N 1
ATOM 3619 C CA . PRO B 1 93 ? 17.078 20.438 17.875 1 96.12 93 PRO B CA 1
ATOM 3620 C C . PRO B 1 93 ? 15.812 20.781 17.094 1 96.12 93 PRO B C 1
ATOM 3622 O O . PRO B 1 93 ? 15.711 21.875 16.531 1 96.12 93 PRO B O 1
ATOM 3625 N N . GLU B 1 94 ? 14.945 19.797 17.031 1 97.81 94 GLU B N 1
ATOM 3626 C CA . GLU B 1 94 ? 13.75 19.938 16.203 1 97.81 94 GLU B CA 1
ATOM 3627 C C . GLU B 1 94 ? 12.953 21.172 16.578 1 97.81 94 GLU B C 1
ATOM 3629 O O . GLU B 1 94 ? 12.977 21.609 17.734 1 97.81 94 GLU B O 1
ATOM 3634 N N . ASN B 1 95 ? 12.242 21.766 15.578 1 98.25 95 ASN B N 1
ATOM 3635 C CA . ASN B 1 95 ? 11.297 22.859 15.805 1 98.25 95 ASN B CA 1
ATOM 3636 C C . ASN B 1 95 ? 11.977 24.062 16.453 1 98.25 95 ASN B C 1
ATOM 3638 O O . ASN B 1 95 ? 11.438 24.641 17.391 1 98.25 95 ASN B O 1
ATOM 3642 N N . SER B 1 96 ? 13.172 24.391 15.961 1 97.44 96 SER B N 1
ATOM 3643 C CA . SER B 1 96 ? 13.922 25.547 16.422 1 97.44 96 SER B CA 1
ATOM 3644 C C . SER B 1 96 ? 14.367 26.422 15.25 1 97.44 96 SER B C 1
ATOM 3646 O O . SER B 1 96 ? 14.492 25.938 14.125 1 97.44 96 SER B O 1
ATOM 3648 N N . LEU B 1 97 ? 14.578 27.688 15.57 1 97.38 97 LEU B N 1
ATOM 3649 C CA . LEU B 1 97 ? 15.039 28.609 14.539 1 97.38 97 LEU B CA 1
ATOM 3650 C C . LEU B 1 97 ? 16.406 28.203 14.016 1 97.38 97 LEU B C 1
ATOM 3652 O O . LEU B 1 97 ? 16.703 28.359 12.828 1 97.38 97 LEU B O 1
ATOM 3656 N N . GLU B 1 98 ? 17.234 27.688 14.875 1 95.81 98 GLU B N 1
ATOM 3657 C CA . GLU B 1 98 ? 18.562 27.219 14.492 1 95.81 98 GLU B CA 1
ATOM 3658 C C . GLU B 1 98 ? 18.469 26.047 13.508 1 95.81 98 GLU B C 1
ATOM 3660 O O . GLU B 1 98 ? 19.234 26 12.531 1 95.81 98 GLU B O 1
ATOM 3665 N N . ALA B 1 99 ? 17.594 25.141 13.789 1 96.75 99 ALA B N 1
ATOM 3666 C CA . ALA B 1 99 ? 17.391 24 12.883 1 96.75 99 ALA B CA 1
ATOM 3667 C C . ALA B 1 99 ? 16.938 24.484 11.5 1 96.75 99 ALA B C 1
ATOM 3669 O O . ALA B 1 99 ? 17.422 23.984 10.477 1 96.75 99 ALA B O 1
ATOM 3670 N N . PHE B 1 100 ? 16.062 25.469 11.477 1 98.06 100 PHE B N 1
ATOM 3671 C CA . PHE B 1 100 ? 15.539 26 10.227 1 98.06 100 PHE B CA 1
ATOM 3672 C C . PHE B 1 100 ? 16.641 26.688 9.43 1 98.06 100 PHE B C 1
ATOM 3674 O O . PHE B 1 100 ? 16.719 26.547 8.211 1 98.06 100 PHE B O 1
ATOM 3681 N N . LYS B 1 101 ? 17.391 27.375 10.117 1 95.94 101 LYS B N 1
ATOM 3682 C CA . LYS B 1 101 ? 18.531 28.031 9.477 1 95.94 101 LYS B CA 1
ATOM 3683 C C . LYS B 1 101 ? 19.516 27.016 8.914 1 95.94 101 LYS B C 1
ATOM 3685 O O . LYS B 1 101 ? 20.031 27.203 7.805 1 95.94 101 LYS B O 1
ATOM 3690 N N . LEU B 1 102 ? 19.781 26 9.695 1 95.31 102 LEU B N 1
ATOM 3691 C CA . LEU B 1 102 ? 20.688 24.938 9.227 1 95.31 102 LEU B CA 1
ATOM 3692 C C . LEU B 1 102 ? 20.172 24.328 7.926 1 95.31 102 LEU B C 1
ATOM 3694 O O . LEU B 1 102 ? 20.953 24.062 7.012 1 95.31 102 LEU B O 1
ATOM 3698 N N . CYS B 1 103 ? 18.891 24.094 7.859 1 96.88 103 CYS B N 1
ATOM 3699 C CA . CYS B 1 103 ? 18.297 23.562 6.641 1 96.88 103 CYS B CA 1
ATOM 3700 C C . CYS B 1 103 ? 18.547 24.484 5.453 1 96.88 103 CYS B C 1
ATOM 3702 O O . CYS B 1 103 ? 18.906 24.031 4.367 1 96.88 103 CYS B O 1
ATOM 3704 N N . HIS B 1 104 ? 18.375 25.75 5.672 1 96.31 104 HIS B N 1
ATOM 3705 C CA . HIS B 1 104 ? 18.641 26.719 4.621 1 96.31 104 HIS B CA 1
ATOM 3706 C C . HIS B 1 104 ? 20.094 26.656 4.152 1 96.31 104 HIS B C 1
ATOM 3708 O O . HIS B 1 104 ? 20.359 26.625 2.949 1 96.31 104 HIS B O 1
ATOM 3714 N N . GLU B 1 105 ? 20.969 26.547 5.094 1 93.88 105 GLU B N 1
ATOM 3715 C CA . GLU B 1 105 ? 22.391 26.5 4.785 1 93.88 105 GLU B CA 1
ATOM 3716 C C . GLU B 1 105 ? 22.75 25.234 4.023 1 93.88 105 GLU B C 1
ATOM 3718 O O . GLU B 1 105 ? 23.672 25.234 3.199 1 93.88 105 GLU B O 1
ATOM 3723 N N . LYS B 1 106 ? 22 24.234 4.254 1 93.38 106 LYS B N 1
ATOM 3724 C CA . LYS B 1 106 ? 22.281 22.953 3.615 1 93.38 106 LYS B CA 1
ATOM 3725 C C . LYS B 1 106 ? 21.516 22.812 2.303 1 93.38 106 LYS B C 1
ATOM 3727 O O . LYS B 1 106 ? 21.531 21.75 1.669 1 93.38 106 LYS B O 1
ATOM 3732 N N . GLY B 1 107 ? 20.734 23.797 2.018 1 93.5 107 GLY B N 1
ATOM 3733 C CA . GLY B 1 107 ? 20.078 23.828 0.717 1 93.5 107 GLY B CA 1
ATOM 3734 C C . GLY B 1 107 ? 18.672 23.266 0.74 1 93.5 107 GLY B C 1
ATOM 3735 O O . GLY B 1 107 ? 18.047 23.094 -0.31 1 93.5 107 GLY B O 1
ATOM 3736 N N . CYS B 1 108 ? 18.188 22.922 1.866 1 95.44 108 CYS B N 1
ATOM 3737 C CA . CYS B 1 108 ? 16.812 22.469 1.99 1 95.44 108 CYS B CA 1
ATOM 3738 C C . CYS B 1 108 ? 15.883 23.656 2.252 1 95.44 108 CYS B C 1
ATOM 3740 O O . CYS B 1 108 ? 15.906 24.234 3.338 1 95.44 108 CYS B O 1
ATOM 3742 N N . ASN B 1 109 ? 14.977 23.891 1.351 1 95.69 109 ASN B N 1
ATOM 3743 C CA . ASN B 1 109 ? 14.219 25.141 1.416 1 95.69 109 ASN B CA 1
ATOM 3744 C C . ASN B 1 109 ? 12.75 24.891 1.748 1 95.69 109 ASN B C 1
ATOM 3746 O O . ASN B 1 109 ? 11.898 25.75 1.494 1 95.69 109 ASN B O 1
ATOM 3750 N N . VAL B 1 110 ? 12.43 23.781 2.193 1 98.62 110 VAL B N 1
ATOM 3751 C CA . VAL B 1 110 ? 11.07 23.516 2.66 1 98.62 110 VAL B CA 1
ATOM 3752 C C . VAL B 1 110 ? 11.117 22.906 4.062 1 98.62 110 VAL B C 1
ATOM 3754 O O . VAL B 1 110 ? 11.789 21.906 4.293 1 98.62 110 VAL B O 1
ATOM 3757 N N . ILE B 1 111 ? 10.383 23.531 4.984 1 98.88 111 ILE B N 1
ATOM 3758 C CA . ILE B 1 111 ? 10.406 23.141 6.391 1 98.88 111 ILE B CA 1
ATOM 3759 C C . ILE B 1 111 ? 9.008 22.719 6.832 1 98.88 111 ILE B C 1
ATOM 3761 O O . ILE B 1 111 ? 8.016 23.359 6.488 1 98.88 111 ILE B O 1
ATOM 3765 N N . GLU B 1 112 ? 8.922 21.609 7.449 1 98.94 112 GLU B N 1
ATOM 3766 C CA . GLU B 1 112 ? 7.715 21.25 8.195 1 98.94 112 GLU B CA 1
ATOM 3767 C C . GLU B 1 112 ? 7.906 21.5 9.695 1 98.94 112 GLU B C 1
ATOM 3769 O O . GLU B 1 112 ? 8.93 21.109 10.266 1 98.94 112 GLU B O 1
ATOM 3774 N N . PHE B 1 113 ? 7.008 22.172 10.328 1 98.81 113 PHE B N 1
ATOM 3775 C CA . PHE B 1 113 ? 7.098 22.391 11.766 1 98.81 113 PHE B CA 1
ATOM 3776 C C . PHE B 1 113 ? 5.734 22.219 12.422 1 98.81 113 PHE B C 1
ATOM 3778 O O . PHE B 1 113 ? 4.703 22.297 11.758 1 98.81 113 PHE B O 1
ATOM 3785 N N . ASP B 1 114 ? 5.738 22 13.742 1 98.69 114 ASP B N 1
ATOM 3786 C CA . ASP B 1 114 ? 4.539 21.75 14.531 1 98.69 114 ASP B CA 1
ATOM 3787 C C . ASP B 1 114 ? 4.074 23.016 15.242 1 98.69 114 ASP B C 1
ATOM 3789 O O . ASP B 1 114 ? 4.887 23.766 15.781 1 98.69 114 ASP B O 1
ATOM 3793 N N . VAL B 1 115 ? 2.797 23.219 15.234 1 98.56 115 VAL B N 1
ATOM 3794 C CA . VAL B 1 115 ? 2.25 24.391 15.906 1 98.56 115 VAL B CA 1
ATOM 3795 C C . VAL B 1 115 ? 1.276 23.953 17 1 98.56 115 VAL B C 1
ATOM 3797 O O . VAL B 1 115 ? 0.477 23.031 16.797 1 98.56 115 VAL B O 1
ATOM 3800 N N . THR B 1 116 ? 1.364 24.562 18.109 1 97.69 116 THR B N 1
ATOM 3801 C CA . THR B 1 116 ? 0.429 24.391 19.219 1 97.69 116 THR B CA 1
ATOM 3802 C C . THR B 1 116 ? 0.225 25.703 19.969 1 97.69 116 THR B C 1
ATOM 3804 O O . THR B 1 116 ? 0.902 26.688 19.688 1 97.69 116 THR B O 1
ATOM 3807 N N . LEU B 1 117 ? -0.774 25.734 20.859 1 97.81 117 LEU B N 1
ATOM 3808 C CA . LEU B 1 117 ? -1.092 26.938 21.625 1 97.81 117 LEU B CA 1
ATOM 3809 C C . LEU B 1 117 ? -0.709 26.781 23.078 1 97.81 117 LEU B C 1
ATOM 3811 O O . LEU B 1 117 ? -0.917 25.703 23.672 1 97.81 117 LEU B O 1
ATOM 3815 N N . THR B 1 118 ? -0.123 27.844 23.594 1 97.62 118 THR B N 1
ATOM 3816 C CA . THR B 1 118 ? 0.091 27.906 25.031 1 97.62 118 THR B CA 1
ATOM 3817 C C . THR B 1 118 ? -1.229 28.141 25.766 1 97.62 118 THR B C 1
ATOM 3819 O O . THR B 1 118 ? -2.266 28.359 25.125 1 97.62 118 THR B O 1
ATOM 3822 N N . LYS B 1 119 ? -1.141 28.094 27.094 1 97.12 119 LYS B N 1
ATOM 3823 C CA . LYS B 1 119 ? -2.312 28.312 27.938 1 97.12 119 LYS B CA 1
ATOM 3824 C C . LYS B 1 119 ? -2.951 29.656 27.641 1 97.12 119 LYS B C 1
ATOM 3826 O O . LYS B 1 119 ? -4.18 29.797 27.641 1 97.12 119 LYS B O 1
ATOM 3831 N N . ASP B 1 120 ? -2.152 30.656 27.375 1 97.38 120 ASP B N 1
ATOM 3832 C CA . ASP B 1 120 ? -2.631 32.031 27.141 1 97.38 120 ASP B CA 1
ATOM 3833 C C . ASP B 1 120 ? -2.855 32.281 25.641 1 97.38 120 ASP B C 1
ATOM 3835 O O . ASP B 1 120 ? -3.002 33.406 25.219 1 97.38 120 ASP B O 1
ATOM 3839 N N . GLY B 1 121 ? -2.768 31.234 24.797 1 96.75 121 GLY B N 1
ATOM 3840 C CA . GLY B 1 121 ? -3.209 31.312 23.406 1 96.75 121 GLY B CA 1
ATOM 3841 C C . GLY B 1 121 ? -2.117 31.766 22.453 1 96.75 121 GLY B C 1
ATOM 3842 O O . GLY B 1 121 ? -2.398 32.125 21.312 1 96.75 121 GLY B O 1
ATOM 3843 N N . VAL B 1 122 ? -0.904 31.797 22.891 1 98 122 VAL B N 1
ATOM 3844 C CA . VAL B 1 122 ? 0.201 32.188 22 1 98 122 VAL B CA 1
ATOM 3845 C C . VAL B 1 122 ? 0.617 30.969 21.156 1 98 122 VAL B C 1
ATOM 3847 O O . VAL B 1 122 ? 0.915 29.906 21.703 1 98 122 VAL B O 1
ATOM 3850 N N . PRO B 1 123 ? 0.554 31.125 19.828 1 98.5 123 PRO B N 1
ATOM 3851 C CA . PRO B 1 123 ? 1.01 30.031 18.984 1 98.5 123 PRO B CA 1
ATOM 3852 C C . PRO B 1 123 ? 2.525 29.844 19.016 1 98.5 123 PRO B C 1
ATOM 3854 O O . PRO B 1 123 ? 3.268 30.797 18.766 1 98.5 123 PRO B O 1
ATOM 3857 N N . ILE B 1 124 ? 2.979 28.625 19.312 1 98.56 124 ILE B N 1
ATOM 3858 C CA . ILE B 1 124 ? 4.402 28.328 19.406 1 98.56 124 ILE B CA 1
ATOM 3859 C C . ILE B 1 124 ? 4.719 27.078 18.578 1 98.56 124 ILE B C 1
ATOM 3861 O O . ILE B 1 124 ? 3.811 26.359 18.156 1 98.56 124 ILE B O 1
ATOM 3865 N N . ILE B 1 125 ? 5.992 26.891 18.297 1 98.62 125 ILE B N 1
ATOM 3866 C CA . ILE B 1 125 ? 6.48 25.766 17.516 1 98.62 125 ILE B CA 1
ATOM 3867 C C . ILE B 1 125 ? 7 24.672 18.453 1 98.62 125 ILE B C 1
ATOM 3869 O O . ILE B 1 125 ? 8.117 24.781 18.969 1 98.62 125 ILE B O 1
ATOM 3873 N N . PHE B 1 126 ? 6.172 23.656 18.594 1 98.12 126 PHE B N 1
ATOM 3874 C CA . PHE B 1 126 ? 6.523 22.578 19.5 1 98.12 126 PHE B CA 1
ATOM 3875 C C . PHE B 1 126 ? 5.641 21.359 19.234 1 98.12 126 PHE B C 1
ATOM 3877 O O . PHE B 1 126 ? 4.449 21.484 18.953 1 98.12 126 PHE B O 1
ATOM 3884 N N . HIS B 1 127 ? 6.172 20.156 19.391 1 96.56 127 HIS B N 1
ATOM 3885 C CA . HIS B 1 127 ? 5.477 18.938 19 1 96.56 127 HIS B CA 1
ATOM 3886 C C . HIS B 1 127 ? 4.816 18.266 20.188 1 96.56 127 HIS B C 1
ATOM 3888 O O . HIS B 1 127 ? 3.635 17.922 20.141 1 96.56 127 HIS B O 1
ATOM 3894 N N . ASP B 1 128 ? 5.531 18.094 21.297 1 94.75 128 ASP B N 1
ATOM 3895 C CA . ASP B 1 128 ? 5.113 17.234 22.406 1 94.75 128 ASP B CA 1
ATOM 3896 C C . ASP B 1 128 ? 4.117 17.969 23.297 1 94.75 128 ASP B C 1
ATOM 3898 O O . ASP B 1 128 ? 4.039 19.188 23.281 1 94.75 128 ASP B O 1
ATOM 3902 N N . LYS B 1 129 ? 3.475 17.188 24.109 1 93.88 129 LYS B N 1
ATOM 3903 C CA . LYS B 1 129 ? 2.572 17.766 25.094 1 93.88 129 LYS B CA 1
ATOM 3904 C C . LYS B 1 129 ? 3.348 18.328 26.281 1 93.88 129 LYS B C 1
ATOM 3906 O O . LYS B 1 129 ? 2.9 19.281 26.938 1 93.88 129 LYS B O 1
ATOM 3911 N N . THR B 1 130 ? 4.488 17.656 26.484 1 95.88 130 THR B N 1
ATOM 3912 C CA . THR B 1 130 ? 5.328 18.062 27.609 1 95.88 130 THR B CA 1
ATOM 3913 C C . THR B 1 130 ? 6.754 18.344 27.141 1 95.88 130 THR B C 1
ATOM 3915 O O . THR B 1 130 ? 7.137 17.953 26.031 1 95.88 130 THR B O 1
ATOM 3918 N N . LEU B 1 131 ? 7.512 19 27.969 1 96.5 131 LEU B N 1
ATOM 3919 C CA . LEU B 1 131 ? 8.883 19.359 27.625 1 96.5 131 LEU B CA 1
ATOM 3920 C C . LEU B 1 131 ? 9.867 18.312 28.141 1 96.5 131 LEU B C 1
ATOM 3922 O O . LEU B 1 131 ? 11.078 18.516 28.062 1 96.5 131 LEU B O 1
ATOM 3926 N N . GLU B 1 132 ? 9.406 17.219 28.625 1 95.88 132 GLU B N 1
ATOM 3927 C CA . GLU B 1 132 ? 10.25 16.203 29.25 1 95.88 132 GLU B CA 1
ATOM 3928 C C . GLU B 1 132 ? 11.297 15.672 28.281 1 95.88 132 GLU B C 1
ATOM 3930 O O . GLU B 1 132 ? 12.484 15.617 28.609 1 95.88 132 GLU B O 1
ATOM 3935 N N . ARG B 1 133 ? 10.906 15.367 27.094 1 95 133 ARG B N 1
ATOM 3936 C CA . ARG B 1 133 ? 11.797 14.719 26.125 1 95 133 ARG B CA 1
ATOM 3937 C C . ARG B 1 133 ? 12.914 15.664 25.703 1 95 133 ARG B C 1
ATOM 3939 O O . ARG B 1 133 ? 14.078 15.266 25.609 1 95 133 ARG B O 1
ATOM 3946 N N . MET B 1 134 ? 12.625 16.969 25.469 1 95.56 134 MET B N 1
ATOM 3947 C CA . MET B 1 134 ? 13.57 17.875 24.828 1 95.56 134 MET B CA 1
ATOM 3948 C C . MET B 1 134 ? 14.289 18.734 25.859 1 95.56 134 MET B C 1
ATOM 3950 O O . MET B 1 134 ? 15.398 19.203 25.609 1 95.56 134 MET B O 1
ATOM 3954 N N . ALA B 1 135 ? 13.688 18.953 27.047 1 95 135 ALA B N 1
ATOM 3955 C CA . ALA B 1 135 ? 14.258 19.922 27.984 1 95 135 ALA B CA 1
ATOM 3956 C C . ALA B 1 135 ? 14.375 19.312 29.391 1 95 135 ALA B C 1
ATOM 3958 O O . ALA B 1 135 ? 14.742 20 30.344 1 95 135 ALA B O 1
ATOM 3959 N N . ASP B 1 136 ? 14.047 18.125 29.547 1 93.94 136 ASP B N 1
ATOM 3960 C CA . ASP B 1 136 ? 14.055 17.453 30.844 1 93.94 136 ASP B CA 1
ATOM 3961 C C . ASP B 1 136 ? 13.234 18.234 31.859 1 93.94 136 ASP B C 1
ATOM 3963 O O . ASP B 1 136 ? 13.648 18.375 33.031 1 93.94 136 ASP B O 1
ATOM 3967 N N . ALA B 1 137 ? 12.211 18.844 31.406 1 92.88 137 ALA B N 1
ATOM 3968 C CA . ALA B 1 137 ? 11.352 19.641 32.281 1 92.88 137 ALA B CA 1
ATOM 3969 C C . ALA B 1 137 ? 9.945 19.031 32.375 1 92.88 137 ALA B C 1
ATOM 3971 O O . ALA B 1 137 ? 9.383 18.609 31.344 1 92.88 137 ALA B O 1
ATOM 3972 N N . ASP B 1 138 ? 9.438 18.922 33.531 1 92.56 138 ASP B N 1
ATOM 3973 C CA . ASP B 1 138 ? 8.07 18.438 33.719 1 92.56 138 ASP B CA 1
ATOM 3974 C C . ASP B 1 138 ? 7.059 19.562 33.562 1 92.56 138 ASP B C 1
ATOM 3976 O O . ASP B 1 138 ? 6.457 20 34.562 1 92.56 138 ASP B O 1
ATOM 3980 N N . VAL B 1 139 ? 6.945 20.078 32.469 1 94.81 139 VAL B N 1
ATOM 3981 C CA . VAL B 1 139 ? 6.07 21.203 32.125 1 94.81 139 VAL B CA 1
ATOM 3982 C C . VAL B 1 139 ? 5.16 20.812 30.953 1 94.81 139 VAL B C 1
ATOM 3984 O O . VAL B 1 139 ? 5.625 20.234 29.969 1 94.81 139 VAL B O 1
ATOM 3987 N N . THR B 1 140 ? 3.871 21 31.156 1 96.44 140 THR B N 1
ATOM 3988 C CA . THR B 1 140 ? 2.898 20.781 30.094 1 96.44 140 THR B CA 1
ATOM 3989 C C . THR B 1 140 ? 2.668 22.047 29.281 1 96.44 140 THR B C 1
ATOM 3991 O O . THR B 1 140 ? 2.369 23.109 29.844 1 96.44 140 THR B O 1
ATOM 3994 N N . VAL B 1 141 ? 2.727 21.938 27.984 1 96.56 141 VAL B N 1
ATOM 3995 C CA . VAL B 1 141 ? 2.711 23.109 27.094 1 96.56 141 VAL B CA 1
ATOM 3996 C C . VAL B 1 141 ? 1.374 23.828 27.219 1 96.56 141 VAL B C 1
ATOM 3998 O O . VAL B 1 141 ? 1.336 25.031 27.531 1 96.56 141 VAL B O 1
ATOM 4001 N N . ASN B 1 142 ? 0.226 23.094 27.141 1 95.31 142 ASN B N 1
ATOM 4002 C CA . ASN B 1 142 ? -1.096 23.719 27.094 1 95.31 142 ASN B CA 1
ATOM 4003 C C . ASN B 1 142 ? -1.539 24.203 28.469 1 95.31 142 ASN B C 1
ATOM 4005 O O . ASN B 1 142 ? -2.555 24.891 28.594 1 95.31 142 ASN B O 1
ATOM 4009 N N . ASP B 1 143 ? -0.716 23.953 29.484 1 96.81 143 ASP B N 1
ATOM 4010 C CA . ASP B 1 143 ? -1.003 24.406 30.844 1 96.81 143 ASP B CA 1
ATOM 4011 C C . ASP B 1 143 ? -0.037 25.516 31.25 1 96.81 143 ASP B C 1
ATOM 4013 O O . ASP B 1 143 ? -0.043 25.953 32.406 1 96.81 143 ASP B O 1
ATOM 4017 N N . SER B 1 144 ? 0.815 25.922 30.359 1 97.75 144 SER B N 1
ATOM 4018 C CA . SER B 1 144 ? 1.83 26.922 30.656 1 97.75 144 SER B CA 1
ATOM 4019 C C . SER B 1 144 ? 1.673 28.156 29.781 1 97.75 144 SER B C 1
ATOM 4021 O O . SER B 1 144 ? 1.233 28.047 28.625 1 97.75 144 SER B O 1
ATOM 4023 N N . THR B 1 145 ? 2.02 29.281 30.344 1 97.94 145 THR B N 1
ATOM 4024 C CA . THR B 1 145 ? 1.996 30.516 29.562 1 97.94 145 THR B CA 1
ATOM 4025 C C . THR B 1 145 ? 3.258 30.641 28.719 1 97.94 145 THR B C 1
ATOM 4027 O O . THR B 1 145 ? 4.242 29.938 28.953 1 97.94 145 THR B O 1
ATOM 4030 N N . TRP B 1 146 ? 3.164 31.625 27.781 1 97.69 146 TRP B N 1
ATOM 4031 C CA . TRP B 1 146 ? 4.316 31.875 26.922 1 97.69 146 TRP B CA 1
ATOM 4032 C C . TRP B 1 146 ? 5.512 32.344 27.75 1 97.69 146 TRP B C 1
ATOM 4034 O O . TRP B 1 146 ? 6.637 31.891 27.531 1 97.69 146 TRP B O 1
ATOM 4044 N N . GLU B 1 147 ? 5.285 33.156 28.672 1 97.06 147 GLU B N 1
ATOM 4045 C CA . GLU B 1 147 ? 6.344 33.688 29.531 1 97.06 147 GLU B CA 1
ATOM 4046 C C . GLU B 1 147 ? 7.098 32.594 30.25 1 97.06 147 GLU B C 1
ATOM 4048 O O . GLU B 1 147 ? 8.32 32.656 30.406 1 97.06 147 GLU B O 1
ATOM 4053 N N . GLU B 1 148 ? 6.414 31.562 30.625 1 96.62 148 GLU B N 1
ATOM 4054 C CA . GLU B 1 148 ? 7.004 30.438 31.328 1 96.62 148 GLU B CA 1
ATOM 4055 C C . GLU B 1 148 ? 7.84 29.562 30.406 1 96.62 148 GLU B C 1
ATOM 4057 O O . GLU B 1 148 ? 8.805 28.938 30.828 1 96.62 148 GLU B O 1
ATOM 4062 N N . LEU B 1 149 ? 7.484 29.578 29.125 1 97.5 149 LEU B N 1
ATOM 4063 C CA . LEU B 1 149 ? 8.078 28.625 28.188 1 97.5 149 LEU B CA 1
ATOM 4064 C C . LEU B 1 149 ? 9.203 29.297 27.391 1 97.5 149 LEU B C 1
ATOM 4066 O O . LEU B 1 149 ? 10.109 28.609 26.906 1 97.5 149 LEU B O 1
ATOM 4070 N N . ALA B 1 150 ? 9.227 30.562 27.266 1 96.19 150 ALA B N 1
ATOM 4071 C CA . ALA B 1 150 ? 9.984 31.312 26.266 1 96.19 150 ALA B CA 1
ATOM 4072 C C . ALA B 1 150 ? 11.484 31.125 26.469 1 96.19 150 ALA B C 1
ATOM 4074 O O . ALA B 1 150 ? 12.258 31.156 25.5 1 96.19 150 ALA B O 1
ATOM 4075 N N . ASN B 1 151 ? 11.875 30.891 27.672 1 94.19 151 ASN B N 1
ATOM 4076 C CA . ASN B 1 151 ? 13.305 30.875 27.938 1 94.19 151 ASN B CA 1
ATOM 4077 C C . ASN B 1 151 ? 13.82 29.469 28.203 1 94.19 151 ASN B C 1
ATOM 4079 O O . ASN B 1 151 ? 14.969 29.281 28.609 1 94.19 151 ASN B O 1
ATOM 4083 N N . ILE B 1 152 ? 13.055 28.516 27.953 1 96 152 ILE B N 1
ATOM 4084 C CA . ILE B 1 152 ? 13.461 27.141 28.203 1 96 152 ILE B CA 1
ATOM 4085 C C . ILE B 1 152 ? 14.344 26.641 27.062 1 96 152 ILE B C 1
ATOM 4087 O O . ILE B 1 152 ? 14.023 26.844 25.891 1 96 152 ILE B O 1
ATOM 4091 N N . ASN B 1 153 ? 15.469 26.047 27.438 1 95.88 153 ASN B N 1
ATOM 4092 C CA . ASN B 1 153 ? 16.391 25.453 26.469 1 95.88 153 ASN B CA 1
ATOM 4093 C C . ASN B 1 153 ? 15.914 24.078 26 1 95.88 153 ASN B C 1
ATOM 4095 O O . ASN B 1 153 ? 15.867 23.141 26.797 1 95.88 153 ASN B O 1
ATOM 4099 N N . ILE B 1 154 ? 15.68 23.938 24.703 1 96.25 154 ILE B N 1
ATOM 4100 C CA . ILE B 1 154 ? 15.109 22.688 24.203 1 96.25 154 ILE B CA 1
ATOM 4101 C C . ILE B 1 154 ? 16.188 21.875 23.516 1 96.25 154 ILE B C 1
ATOM 4103 O O . ILE B 1 154 ? 15.883 20.875 22.844 1 96.25 154 ILE B O 1
ATOM 4107 N N . SER B 1 155 ? 17.438 22.266 23.625 1 94.81 155 SER B N 1
ATOM 4108 C CA . SER B 1 155 ? 18.531 21.531 22.984 1 94.81 155 SER B CA 1
ATOM 4109 C C . SER B 1 155 ? 19.234 20.609 23.969 1 94.81 155 SER B C 1
ATOM 4111 O O . SER B 1 155 ? 20.188 19.906 23.609 1 94.81 155 SER B O 1
ATOM 4113 N N . VAL B 1 156 ? 18.734 20.562 25.156 1 92.44 156 VAL B N 1
ATOM 4114 C CA . VAL B 1 156 ? 19.406 19.922 26.281 1 92.44 156 VAL B CA 1
ATOM 4115 C C . VAL B 1 156 ? 19.703 18.469 25.953 1 92.44 156 VAL B C 1
ATOM 4117 O O . VAL B 1 156 ? 20.812 17.984 26.219 1 92.44 156 VAL B O 1
ATOM 4120 N N . ASN B 1 157 ? 18.812 17.797 25.359 1 92.75 157 ASN B N 1
ATOM 4121 C CA . ASN B 1 157 ? 18.922 16.359 25.188 1 92.75 157 ASN B CA 1
ATOM 4122 C C . ASN B 1 157 ? 19.297 15.984 23.766 1 92.75 157 ASN B C 1
ATOM 4124 O O . ASN B 1 157 ? 19.359 14.805 23.422 1 92.75 157 ASN B O 1
ATOM 4128 N N . HIS B 1 158 ? 19.516 16.953 22.953 1 93.88 158 HIS B N 1
ATOM 4129 C CA . HIS B 1 158 ? 19.875 16.609 21.578 1 93.88 158 HIS B CA 1
ATOM 4130 C C . HIS B 1 158 ? 21.297 16.062 21.484 1 93.88 158 HIS B C 1
ATOM 4132 O O . HIS B 1 158 ? 22.234 16.672 22.016 1 93.88 158 HIS B O 1
ATOM 4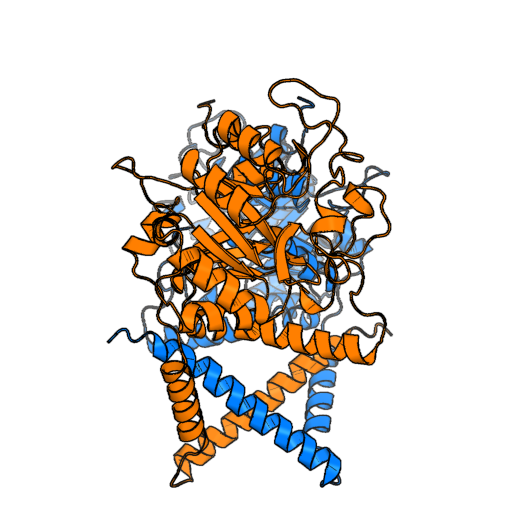138 N N . PRO B 1 159 ? 21.516 15 20.781 1 90.56 159 PRO B N 1
ATOM 4139 C CA . PRO B 1 159 ? 22.828 14.352 20.734 1 90.56 159 PRO B CA 1
ATOM 4140 C C . PRO B 1 159 ? 23.906 15.227 20.094 1 90.56 159 PRO B C 1
ATOM 4142 O O . PRO B 1 159 ? 25.078 15.078 20.406 1 90.56 159 PRO B O 1
ATOM 4145 N N . LEU B 1 160 ? 23.5 16.156 19.234 1 88.62 160 LEU B N 1
ATOM 4146 C CA . LEU B 1 160 ? 24.469 16.969 18.516 1 88.62 160 LEU B CA 1
ATOM 4147 C C . LEU B 1 160 ? 24.516 18.391 19.078 1 88.62 160 LEU B C 1
ATOM 4149 O O . LEU B 1 160 ? 24.984 19.312 18.422 1 88.62 160 LEU B O 1
ATOM 4153 N N . ARG B 1 161 ? 24.062 18.562 20.156 1 84.44 161 ARG B N 1
ATOM 4154 C CA . ARG B 1 161 ? 23.953 19.891 20.75 1 84.44 161 ARG B CA 1
ATOM 4155 C C . ARG B 1 161 ? 25.312 20.578 20.812 1 84.44 161 ARG B C 1
ATOM 4157 O O . ARG B 1 161 ? 25.406 21.797 20.594 1 84.44 161 ARG B O 1
ATOM 4164 N N . ASP B 1 162 ? 26.328 19.781 21.031 1 79.94 162 ASP B N 1
ATOM 4165 C CA . ASP B 1 162 ? 27.641 20.375 21.266 1 79.94 162 ASP B CA 1
ATOM 4166 C C . ASP B 1 162 ? 28.438 20.438 19.969 1 79.94 162 ASP B C 1
ATOM 4168 O O . ASP B 1 162 ? 29.578 20.922 19.953 1 79.94 162 ASP B O 1
ATOM 4172 N N . ARG B 1 163 ? 27.812 19.891 18.906 1 72.75 163 ARG B N 1
ATOM 4173 C CA . ARG B 1 163 ? 28.531 19.922 17.625 1 72.75 163 ARG B CA 1
ATOM 4174 C C . ARG B 1 163 ? 28.422 21.297 16.984 1 72.75 163 ARG B C 1
ATOM 4176 O O . ARG B 1 163 ? 27.312 21.812 16.797 1 72.75 163 ARG B O 1
ATOM 4183 N N . VAL B 1 164 ? 29.344 22.281 17.344 1 63.19 164 VAL B N 1
ATOM 4184 C CA . VAL B 1 164 ? 29.234 23.672 16.891 1 63.19 164 VAL B CA 1
ATOM 4185 C C . VAL B 1 164 ? 29.844 23.812 15.5 1 63.19 164 VAL B C 1
ATOM 4187 O O . VAL B 1 164 ? 31.062 23.828 15.344 1 63.19 164 VAL B O 1
ATOM 4190 N N . ASP B 1 165 ? 29.328 23.156 14.555 1 64.12 165 ASP B N 1
ATOM 4191 C CA . ASP B 1 165 ? 30.016 23.453 13.305 1 64.12 165 ASP B CA 1
ATOM 4192 C C . ASP B 1 165 ? 29.422 24.703 12.641 1 64.12 165 ASP B C 1
ATOM 4194 O O . ASP B 1 165 ? 29.953 25.797 12.781 1 64.12 165 ASP B O 1
ATOM 4198 N N . LEU B 1 166 ? 28.266 24.609 12.008 1 72 166 LEU B N 1
ATOM 4199 C CA . LEU B 1 166 ? 27.719 25.672 11.172 1 72 166 LEU B CA 1
ATOM 4200 C C . LEU B 1 166 ? 26.844 26.609 12 1 72 166 LEU B C 1
ATOM 4202 O O . LEU B 1 166 ? 26.922 27.828 11.852 1 72 166 LEU B O 1
ATOM 4206 N N . ILE B 1 167 ? 26.031 26.062 12.898 1 84.94 167 ILE B N 1
ATOM 4207 C CA . ILE B 1 167 ? 25.078 26.812 13.703 1 84.94 167 ILE B CA 1
ATOM 4208 C C . ILE B 1 167 ? 25.188 26.375 15.164 1 84.94 167 ILE B C 1
ATOM 4210 O O . ILE B 1 167 ? 25.297 25.188 15.453 1 84.94 167 ILE B O 1
ATOM 4214 N N . ASP B 1 168 ? 25.188 27.344 16.016 1 86.5 168 ASP B N 1
ATOM 4215 C CA . ASP B 1 168 ? 25.219 27.078 17.453 1 86.5 168 ASP B CA 1
ATOM 4216 C C . ASP B 1 168 ? 23.812 26.75 17.969 1 86.5 168 ASP B C 1
ATOM 4218 O O . ASP B 1 168 ? 22.922 27.594 17.922 1 86.5 168 ASP B O 1
ATOM 4222 N N . PHE B 1 169 ? 23.656 25.484 18.469 1 87.12 169 PHE B N 1
ATOM 4223 C CA . PHE B 1 169 ? 22.344 25.078 18.969 1 87.12 169 PHE B CA 1
ATOM 4224 C C . PHE B 1 169 ? 22.375 24.875 20.469 1 87.12 169 PHE B C 1
ATOM 4226 O O . PHE B 1 169 ? 21.516 24.203 21.031 1 87.12 169 PHE B O 1
ATOM 4233 N N . THR B 1 170 ? 23.344 25.344 21.172 1 88.12 170 THR B N 1
ATOM 4234 C CA . THR B 1 170 ? 23.547 25.031 22.578 1 88.12 170 THR B CA 1
ATOM 4235 C C . THR B 1 170 ? 22.406 25.594 23.422 1 88.12 170 THR B C 1
ATOM 4237 O O . THR B 1 170 ? 22.125 25.094 24.516 1 88.12 170 THR B O 1
ATOM 4240 N N . ASN B 1 171 ? 21.75 26.594 22.906 1 91.56 171 ASN B N 1
ATOM 4241 C CA . ASN B 1 171 ? 20.672 27.219 23.656 1 91.56 171 ASN B CA 1
ATOM 4242 C C . ASN B 1 171 ? 19.484 27.531 22.766 1 91.56 171 ASN B C 1
ATOM 4244 O O . ASN B 1 171 ? 19 28.672 22.734 1 91.56 171 ASN B O 1
ATOM 4248 N N . SER B 1 172 ? 19.016 26.516 22.125 1 94.5 172 SER B N 1
ATOM 4249 C CA . SER B 1 172 ? 17.828 26.688 21.281 1 94.5 172 SER B CA 1
ATOM 4250 C C . SER B 1 172 ? 16.578 26.828 22.141 1 94.5 172 SER B C 1
ATOM 4252 O O . SER B 1 172 ? 16.406 26.125 23.141 1 94.5 172 SER B O 1
ATOM 4254 N N . ARG B 1 173 ? 15.703 27.75 21.734 1 96.62 173 ARG B N 1
ATOM 4255 C CA . ARG B 1 173 ? 14.469 28.031 22.453 1 96.62 173 ARG B CA 1
ATOM 4256 C C . ARG B 1 173 ? 13.25 27.719 21.594 1 96.62 173 ARG B C 1
ATOM 4258 O O . ARG B 1 173 ? 13.375 27.484 20.391 1 96.62 173 ARG B O 1
ATOM 4265 N N . ILE B 1 174 ? 12.125 27.656 22.297 1 98.06 174 ILE B N 1
ATOM 4266 C CA . ILE B 1 174 ? 10.867 27.469 21.578 1 98.06 174 ILE B CA 1
ATOM 4267 C C . ILE B 1 174 ? 10.508 28.75 20.828 1 98.06 174 ILE B C 1
ATOM 4269 O O . ILE B 1 174 ? 10.398 29.828 21.438 1 98.06 174 ILE B O 1
ATOM 4273 N N . PRO B 1 175 ? 10.414 28.703 19.578 1 98.31 175 PRO B N 1
ATOM 4274 C CA . PRO B 1 175 ? 10.047 29.922 18.875 1 98.31 175 PRO B CA 1
ATOM 4275 C C . PRO B 1 175 ? 8.531 30.125 18.781 1 98.31 175 PRO B C 1
ATOM 4277 O O . PRO B 1 175 ? 7.773 29.156 18.922 1 98.31 175 PRO B O 1
ATOM 4280 N N . THR B 1 176 ? 8.117 31.359 18.562 1 98.62 176 THR B N 1
ATOM 4281 C CA . THR B 1 176 ? 6.723 31.641 18.25 1 98.62 176 THR B CA 1
ATOM 4282 C C . THR B 1 176 ? 6.449 31.391 16.766 1 98.62 176 THR B C 1
ATOM 4284 O O . THR B 1 176 ? 7.379 31.375 15.953 1 98.62 176 THR B O 1
ATOM 4287 N N . LEU B 1 177 ? 5.188 31.203 16.469 1 98.81 177 LEU B N 1
ATOM 4288 C CA . LEU B 1 177 ? 4.781 31.047 15.078 1 98.81 177 LEU B CA 1
ATOM 4289 C C . LEU B 1 177 ? 5.145 32.281 14.258 1 98.81 177 LEU B C 1
ATOM 4291 O O . LEU B 1 177 ? 5.66 32.156 13.141 1 98.81 177 LEU B O 1
ATOM 4295 N N . ASP B 1 178 ? 4.949 33.406 14.805 1 98.62 178 ASP B N 1
ATOM 4296 C CA . ASP B 1 178 ? 5.219 34.656 14.109 1 98.62 178 ASP B CA 1
ATOM 4297 C C . ASP B 1 178 ? 6.695 34.781 13.75 1 98.62 178 ASP B C 1
ATOM 4299 O O . ASP B 1 178 ? 7.035 35.062 12.594 1 98.62 178 ASP B O 1
ATOM 4303 N N . LEU B 1 179 ? 7.57 34.562 14.68 1 98.38 179 LEU B N 1
ATOM 4304 C CA . LEU B 1 179 ? 9.008 34.656 14.453 1 98.38 179 LEU B CA 1
ATOM 4305 C C . LEU B 1 179 ? 9.461 33.594 13.438 1 98.38 179 LEU B C 1
ATOM 4307 O O . LEU B 1 179 ? 10.336 33.875 12.609 1 98.38 179 LEU B O 1
ATOM 4311 N N . THR B 1 180 ? 8.93 32.469 13.562 1 98.81 180 THR B N 1
ATOM 4312 C CA . THR B 1 180 ? 9.25 31.375 12.641 1 98.81 180 THR B CA 1
ATOM 4313 C C . THR B 1 180 ? 8.898 31.75 11.211 1 98.81 180 THR B C 1
ATOM 4315 O O . THR B 1 180 ? 9.734 31.625 10.305 1 98.81 180 THR B O 1
ATOM 4318 N N . VAL B 1 181 ? 7.723 32.25 11 1 98.88 181 VAL B N 1
ATOM 4319 C CA . VAL B 1 181 ? 7.246 32.625 9.664 1 98.88 181 VAL B CA 1
ATOM 4320 C C . VAL B 1 181 ? 8.102 33.75 9.102 1 98.88 181 VAL B C 1
ATOM 4322 O O . VAL B 1 181 ? 8.492 33.719 7.934 1 98.88 181 VAL B O 1
ATOM 4325 N N . GLN B 1 182 ? 8.422 34.656 9.93 1 98.69 182 GLN B N 1
ATOM 4326 C CA . GLN B 1 182 ? 9.281 35.781 9.5 1 98.69 182 GLN B CA 1
ATOM 4327 C C . GLN B 1 182 ? 10.633 35.281 9.016 1 98.69 182 GLN B C 1
ATOM 4329 O O . GLN B 1 182 ? 11.102 35.656 7.945 1 98.69 182 GLN B O 1
ATOM 4334 N N . GLN B 1 183 ? 11.195 34.406 9.766 1 98.5 183 GLN B N 1
ATOM 4335 C CA . GLN B 1 183 ? 12.508 33.875 9.398 1 98.5 183 GLN B CA 1
ATOM 4336 C C . GLN B 1 183 ? 12.438 33.094 8.102 1 98.5 183 GLN B C 1
ATOM 4338 O O . GLN B 1 183 ? 13.289 33.25 7.223 1 98.5 183 GLN B O 1
ATOM 4343 N N . LEU B 1 184 ? 11.453 32.219 8 1 98.75 184 LEU B N 1
ATOM 4344 C CA . LEU B 1 184 ? 11.359 31.359 6.828 1 98.75 184 LEU B CA 1
ATOM 4345 C C . LEU B 1 184 ? 11.094 32.188 5.574 1 98.75 184 LEU B C 1
ATOM 4347 O O . LEU B 1 184 ? 11.703 31.938 4.527 1 98.75 184 LEU B O 1
ATOM 4351 N N . LEU B 1 185 ? 10.227 33.156 5.672 1 98.44 185 LEU B N 1
ATOM 4352 C CA . LEU B 1 185 ? 9.945 34.031 4.527 1 98.44 185 LEU B CA 1
ATOM 4353 C C . LEU B 1 185 ? 11.172 34.844 4.137 1 98.44 185 LEU B C 1
ATOM 4355 O O . LEU B 1 185 ? 11.469 35 2.949 1 98.44 185 LEU B O 1
ATOM 4359 N N . ALA B 1 186 ? 11.906 35.281 5.133 1 98 186 ALA B N 1
ATOM 4360 C CA . ALA B 1 186 ? 13.109 36.062 4.875 1 98 186 ALA B CA 1
ATOM 4361 C C . ALA B 1 186 ? 14.156 35.25 4.129 1 98 186 ALA B C 1
ATOM 4363 O O . ALA B 1 186 ? 14.93 35.781 3.33 1 98 186 ALA B O 1
ATOM 4364 N N . ASN B 1 187 ? 14.172 33.969 4.355 1 97.44 187 ASN B N 1
ATOM 4365 C CA . ASN B 1 187 ? 15.141 33.062 3.73 1 97.44 187 ASN B CA 1
ATOM 4366 C C . ASN B 1 187 ? 14.578 32.438 2.461 1 97.44 187 ASN B C 1
ATOM 4368 O O . ASN B 1 187 ? 15.211 31.547 1.872 1 97.44 187 ASN B O 1
ATOM 4372 N N . GLY B 1 188 ? 13.398 32.781 2.09 1 96.75 188 GLY B N 1
ATOM 4373 C CA . GLY B 1 188 ? 12.781 32.25 0.883 1 96.75 188 GLY B CA 1
ATOM 4374 C C . GLY B 1 188 ? 12.352 30.797 1.017 1 96.75 188 GLY B C 1
ATOM 4375 O O . GLY B 1 188 ? 12.266 30.078 0.02 1 96.75 188 GLY B O 1
ATOM 4376 N N . GLN B 1 189 ? 12.156 30.359 2.186 1 97.94 189 GLN B N 1
ATOM 4377 C CA . GLN B 1 189 ? 11.805 28.969 2.416 1 97.94 189 GLN B CA 1
ATOM 4378 C C . GLN B 1 189 ? 10.297 28.766 2.393 1 97.94 189 GLN B C 1
ATOM 4380 O O . GLN B 1 189 ? 9.539 29.656 2.764 1 97.94 189 GLN B O 1
ATOM 4385 N N . ARG B 1 190 ? 9.891 27.656 1.908 1 98.56 190 ARG B N 1
ATOM 4386 C CA . ARG B 1 190 ? 8.5 27.219 1.99 1 98.56 190 ARG B CA 1
ATOM 4387 C C . ARG B 1 190 ? 8.25 26.422 3.271 1 98.56 190 ARG B C 1
ATOM 4389 O O . ARG B 1 190 ? 9.195 26.062 3.975 1 98.56 190 ARG B O 1
ATOM 4396 N N . MET B 1 191 ? 6.914 26.266 3.561 1 98.75 191 MET B N 1
ATOM 4397 C CA . MET B 1 191 ? 6.699 25.688 4.879 1 98.75 191 MET B CA 1
ATOM 4398 C C . MET B 1 191 ? 5.426 24.844 4.902 1 98.75 191 MET B C 1
ATOM 4400 O O . MET B 1 191 ? 4.492 25.109 4.145 1 98.75 191 MET B O 1
ATOM 4404 N N . PHE B 1 192 ? 5.43 23.75 5.645 1 98.88 192 PHE B N 1
ATOM 4405 C CA . PHE B 1 192 ? 4.27 23.016 6.125 1 98.88 192 PHE B CA 1
ATOM 4406 C C . PHE B 1 192 ? 3.945 23.391 7.566 1 98.88 192 PHE B C 1
ATOM 4408 O O . PHE B 1 192 ? 4.746 23.141 8.469 1 98.88 192 PHE B O 1
ATOM 4415 N N . ILE B 1 193 ? 2.844 23.969 7.73 1 98.88 193 ILE B N 1
ATOM 4416 C CA . ILE B 1 193 ? 2.369 24.328 9.062 1 98.88 193 ILE B CA 1
ATOM 4417 C C . ILE B 1 193 ? 1.51 23.203 9.625 1 98.88 193 ILE B C 1
ATOM 4419 O O . ILE B 1 193 ? 0.34 23.062 9.266 1 98.88 193 ILE B O 1
ATOM 4423 N N . ASP B 1 194 ? 2.088 22.422 10.484 1 98.81 194 ASP B N 1
ATOM 4424 C CA . ASP B 1 194 ? 1.421 21.234 10.992 1 98.81 194 ASP B CA 1
ATOM 4425 C C . ASP B 1 194 ? 0.715 21.5 12.312 1 98.81 194 ASP B C 1
ATOM 4427 O O . ASP B 1 194 ? 1.367 21.703 13.344 1 98.81 194 ASP B O 1
ATOM 4431 N N . ILE B 1 195 ? -0.555 21.438 12.273 1 98.25 195 ILE B N 1
ATOM 4432 C CA . ILE B 1 195 ? -1.364 21.656 13.461 1 98.25 195 ILE B CA 1
ATOM 4433 C C . ILE B 1 195 ? -1.513 20.344 14.242 1 98.25 195 ILE B C 1
ATOM 4435 O O . ILE B 1 195 ? -2.119 19.391 13.75 1 98.25 195 ILE B O 1
ATOM 4439 N N . LYS B 1 196 ? -1.121 20.297 15.453 1 92.5 196 LYS B N 1
ATOM 4440 C CA . LYS B 1 196 ? -0.96 19.047 16.172 1 92.5 196 LYS B CA 1
ATOM 4441 C C . LYS B 1 196 ? -2.162 18.766 17.062 1 92.5 196 LYS B C 1
ATOM 4443 O O . LYS B 1 196 ? -2.477 17.594 17.344 1 92.5 196 LYS B O 1
ATOM 4448 N N . ASP B 1 197 ? -2.803 19.797 17.484 1 91.81 197 ASP B N 1
ATOM 4449 C CA . ASP B 1 197 ? -3.92 19.594 18.406 1 91.81 197 ASP B CA 1
ATOM 4450 C C . ASP B 1 197 ? -5.258 19.812 17.703 1 91.81 197 ASP B C 1
ATOM 4452 O O . ASP B 1 197 ? -5.348 20.594 16.75 1 91.81 197 ASP B O 1
ATOM 4456 N N . ASN B 1 198 ? -6.18 19.047 18.234 1 93.31 198 ASN B N 1
ATOM 4457 C CA . ASN B 1 198 ? -7.539 19.234 17.734 1 93.31 198 ASN B CA 1
ATOM 4458 C C . ASN B 1 198 ? -8.289 20.312 18.516 1 93.31 198 ASN B C 1
ATOM 4460 O O . ASN B 1 198 ? -9.281 20.016 19.188 1 93.31 198 ASN B O 1
ATOM 4464 N N . ASP B 1 199 ? -7.742 21.469 18.438 1 94.31 199 ASP B N 1
ATOM 4465 C CA . ASP B 1 199 ? -8.336 22.625 19.094 1 94.31 199 ASP B CA 1
ATOM 4466 C C . ASP B 1 199 ? -8.75 23.672 18.062 1 94.31 199 ASP B C 1
ATOM 4468 O O . ASP B 1 199 ? -7.902 24.297 17.422 1 94.31 199 ASP B O 1
ATOM 4472 N N . ILE B 1 200 ? -9.984 23.969 18.047 1 95.81 200 ILE B N 1
ATOM 4473 C CA . ILE B 1 200 ? -10.562 24.828 17.031 1 95.81 200 ILE B CA 1
ATOM 4474 C C . ILE B 1 200 ? -10.039 26.25 17.203 1 95.81 200 ILE B C 1
ATOM 4476 O O . ILE B 1 200 ? -10.125 27.078 16.281 1 95.81 200 ILE B O 1
ATOM 4480 N N . LYS B 1 201 ? -9.508 26.547 18.344 1 97.12 201 LYS B N 1
ATOM 4481 C CA . LYS B 1 201 ? -8.969 27.891 18.609 1 97.12 201 LYS B CA 1
ATOM 4482 C C . LYS B 1 201 ? -7.812 28.203 17.656 1 97.12 201 LYS B C 1
ATOM 4484 O O . LYS B 1 201 ? -7.457 29.375 17.484 1 97.12 201 LYS B O 1
ATOM 4489 N N . ILE B 1 202 ? -7.285 27.203 17.094 1 97.94 202 ILE B N 1
ATOM 4490 C CA . ILE B 1 202 ? -6.137 27.375 16.203 1 97.94 202 ILE B CA 1
ATOM 4491 C C . ILE B 1 202 ? -6.602 27.969 14.875 1 97.94 202 ILE B C 1
ATOM 4493 O O . ILE B 1 202 ? -5.805 28.547 14.133 1 97.94 202 ILE B O 1
ATOM 4497 N N . VAL B 1 203 ? -7.875 27.844 14.5 1 98.44 203 VAL B N 1
ATOM 4498 C CA . VAL B 1 203 ? -8.398 28.203 13.188 1 98.44 203 VAL B CA 1
ATOM 4499 C C . VAL B 1 203 ? -8.258 29.703 12.961 1 98.44 203 VAL B C 1
ATOM 4501 O O . VAL B 1 203 ? -7.629 30.141 11.992 1 98.44 203 VAL B O 1
ATOM 4504 N N . PRO B 1 204 ? -8.75 30.562 13.883 1 98.44 204 PRO B N 1
ATOM 4505 C CA . PRO B 1 204 ? -8.555 32 13.656 1 98.44 204 PRO B CA 1
ATOM 4506 C C . PRO B 1 204 ? -7.078 32.406 13.68 1 98.44 204 PRO B C 1
ATOM 4508 O O . PRO B 1 204 ? -6.684 33.344 12.992 1 98.44 204 PRO B O 1
ATOM 4511 N N . VAL B 1 205 ? -6.258 31.703 14.414 1 98.5 205 VAL B N 1
ATOM 4512 C CA . VAL B 1 205 ? -4.824 31.984 14.5 1 98.5 205 VAL B CA 1
ATOM 4513 C C . VAL B 1 205 ? -4.188 31.812 13.125 1 98.5 205 VAL B C 1
ATOM 4515 O O . VAL B 1 205 ? -3.438 32.688 12.672 1 98.5 205 VAL B O 1
ATOM 4518 N N . ILE B 1 206 ? -4.523 30.766 12.477 1 98.75 206 ILE B N 1
ATOM 4519 C CA . ILE B 1 206 ? -3.971 30.469 11.164 1 98.75 206 ILE B CA 1
ATOM 4520 C C . ILE B 1 206 ? -4.516 31.453 10.141 1 98.75 206 ILE B C 1
ATOM 4522 O O . ILE B 1 206 ? -3.77 31.969 9.297 1 98.75 206 ILE B O 1
ATOM 4526 N N . LEU B 1 207 ? -5.809 31.766 10.211 1 98.75 207 LEU B N 1
ATOM 4527 C CA . LEU B 1 207 ? -6.414 32.688 9.273 1 98.75 207 LEU B CA 1
ATOM 4528 C C . LEU B 1 207 ? -5.805 34.094 9.422 1 98.75 207 LEU B C 1
ATOM 4530 O O . LEU B 1 207 ? -5.508 34.75 8.422 1 98.75 207 LEU B O 1
ATOM 4534 N N . ASP B 1 208 ? -5.566 34.5 10.648 1 98.69 208 ASP B N 1
ATOM 4535 C CA . ASP B 1 208 ? -4.945 35.781 10.906 1 98.69 208 ASP B CA 1
ATOM 4536 C C . ASP B 1 208 ? -3.502 35.812 10.406 1 98.69 208 ASP B C 1
ATOM 4538 O O . ASP B 1 208 ? -3.023 36.844 9.922 1 98.69 208 ASP B O 1
ATOM 4542 N N . LEU B 1 209 ? -2.855 34.688 10.562 1 98.81 209 LEU B N 1
ATOM 4543 C CA . LEU B 1 209 ? -1.486 34.594 10.07 1 98.81 209 LEU B CA 1
ATOM 4544 C C . LEU B 1 209 ? -1.424 34.812 8.562 1 98.81 209 LEU B C 1
ATOM 4546 O O . LEU B 1 209 ? -0.576 35.594 8.094 1 98.81 209 LEU B O 1
ATOM 4550 N N . PHE B 1 210 ? -2.32 34.25 7.789 1 98.62 210 PHE B N 1
ATOM 4551 C CA . PHE B 1 210 ? -2.35 34.375 6.336 1 98.62 210 PHE B CA 1
ATOM 4552 C C . PHE B 1 210 ? -2.752 35.812 5.941 1 98.62 210 PHE B C 1
ATOM 4554 O O . PHE B 1 210 ? -2.359 36.281 4.879 1 98.62 210 PHE B O 1
ATOM 4561 N N . LYS B 1 211 ? -3.535 36.469 6.785 1 98.56 211 LYS B N 1
ATOM 4562 C CA . LYS B 1 211 ? -3.867 37.875 6.547 1 98.56 211 LYS B CA 1
ATOM 4563 C C . LYS B 1 211 ? -2.648 38.75 6.758 1 98.56 211 LYS B C 1
ATOM 4565 O O . LYS B 1 211 ? -2.406 39.688 5.969 1 98.56 211 LYS B O 1
ATOM 4570 N N . LYS B 1 212 ? -1.937 38.438 7.734 1 98.56 212 LYS B N 1
ATOM 4571 C CA . LYS B 1 212 ? -0.752 39.188 8.086 1 98.56 212 LYS B CA 1
ATOM 4572 C C . LYS B 1 212 ? 0.361 39 7.062 1 98.56 212 LYS B C 1
ATOM 4574 O O . LYS B 1 212 ? 1.082 39.938 6.727 1 98.56 212 LYS B O 1
ATOM 4579 N N . TYR B 1 213 ? 0.535 37.781 6.602 1 98.62 213 TYR B N 1
ATOM 4580 C CA . TYR B 1 213 ? 1.55 37.438 5.617 1 98.62 213 TYR B CA 1
ATOM 4581 C C . TYR B 1 213 ? 0.912 36.812 4.375 1 98.62 213 TYR B C 1
ATOM 4583 O O . TYR B 1 213 ? 0.951 35.594 4.188 1 98.62 213 TYR B O 1
ATOM 4591 N N . PRO B 1 214 ? 0.48 37.562 3.473 1 98 214 PRO B N 1
ATOM 4592 C CA . PRO B 1 214 ? -0.223 37.062 2.295 1 98 214 PRO B CA 1
ATOM 4593 C C . PRO B 1 214 ? 0.656 36.156 1.431 1 98 214 PRO B C 1
ATOM 4595 O O . PRO B 1 214 ? 0.143 35.312 0.689 1 98 214 PRO B O 1
ATOM 4598 N N . GLU B 1 215 ? 1.952 36.281 1.557 1 97.94 215 GLU B N 1
ATOM 4599 C CA . GLU B 1 215 ? 2.896 35.469 0.799 1 97.94 215 GLU B CA 1
ATOM 4600 C C . GLU B 1 215 ? 2.734 34 1.131 1 97.94 215 GLU B C 1
ATOM 4602 O O . GLU B 1 215 ? 3.15 33.125 0.357 1 97.94 215 GLU B O 1
ATOM 4607 N N . LEU B 1 216 ? 2.119 33.719 2.197 1 98.62 216 LEU B N 1
ATOM 4608 C CA . LEU B 1 216 ? 1.94 32.344 2.65 1 98.62 216 LEU B CA 1
ATOM 4609 C C . LEU B 1 216 ? 1.041 31.578 1.692 1 98.62 216 LEU B C 1
ATOM 4611 O O . LEU B 1 216 ? 1.161 30.359 1.573 1 98.62 216 LEU B O 1
ATOM 4615 N N . LEU B 1 217 ? 0.201 32.25 0.987 1 97.94 217 LEU B N 1
ATOM 4616 C CA . LEU B 1 217 ? -0.697 31.609 0.041 1 97.94 217 LEU B CA 1
ATOM 4617 C C . LEU B 1 217 ? 0.09 30.906 -1.062 1 97.94 217 LEU B C 1
ATOM 4619 O O . LEU B 1 217 ? -0.391 29.938 -1.655 1 97.94 217 LEU B O 1
ATOM 4623 N N . SER B 1 218 ? 1.34 31.359 -1.246 1 97.69 218 SER B N 1
ATOM 4624 C CA . SER B 1 218 ? 2.168 30.75 -2.285 1 97.69 218 SER B CA 1
ATOM 4625 C C . SER B 1 218 ? 3.361 30.016 -1.683 1 97.69 218 SER B C 1
ATOM 4627 O O . SER B 1 218 ? 4.215 29.5 -2.412 1 97.69 218 SER B O 1
ATOM 4629 N N . ARG B 1 219 ? 3.422 29.906 -0.324 1 98.12 219 ARG B N 1
ATOM 4630 C CA . ARG B 1 219 ? 4.637 29.359 0.268 1 98.12 219 ARG B CA 1
ATOM 4631 C C . ARG B 1 219 ? 4.309 28.359 1.374 1 98.12 219 ARG B C 1
ATOM 4633 O O . ARG B 1 219 ? 5.195 27.672 1.884 1 98.12 219 ARG B O 1
ATOM 4640 N N . ALA B 1 220 ? 3.004 28.25 1.656 1 98.69 220 ALA B N 1
ATOM 4641 C CA . ALA B 1 220 ? 2.721 27.438 2.834 1 98.69 220 ALA B CA 1
ATOM 4642 C C . ALA B 1 220 ? 1.586 26.453 2.562 1 98.69 220 ALA B C 1
ATOM 4644 O O . ALA B 1 220 ? 0.643 26.766 1.835 1 98.69 220 ALA B O 1
ATOM 4645 N N . VAL B 1 221 ? 1.712 25.297 3.133 1 98.44 221 VAL B N 1
ATOM 4646 C CA . VAL B 1 221 ? 0.67 24.297 3.256 1 98.44 221 VAL B CA 1
ATOM 4647 C C . VAL B 1 221 ? 0.248 24.156 4.719 1 98.44 221 VAL B C 1
ATOM 4649 O O . VAL B 1 221 ? 1.092 24.172 5.617 1 98.44 221 VAL B O 1
ATOM 4652 N N . VAL B 1 222 ? -1.021 24.109 4.93 1 98.75 222 VAL B N 1
ATOM 4653 C CA . VAL B 1 222 ? -1.496 23.812 6.273 1 98.75 222 VAL B CA 1
ATOM 4654 C C . VAL B 1 222 ? -1.849 22.328 6.375 1 98.75 222 VAL B C 1
ATOM 4656 O O . VAL B 1 222 ? -2.607 21.797 5.555 1 98.75 222 VAL B O 1
ATOM 4659 N N . THR B 1 223 ? -1.251 21.656 7.355 1 98.62 223 THR B N 1
ATOM 4660 C CA . THR B 1 223 ? -1.457 20.219 7.484 1 98.62 223 THR B CA 1
ATOM 4661 C C . THR B 1 223 ? -1.851 19.859 8.914 1 98.62 223 THR B C 1
ATOM 4663 O O . THR B 1 223 ? -1.595 20.625 9.852 1 98.62 223 THR B O 1
ATOM 4666 N N . SER B 1 224 ? -2.6 18.781 9.047 1 98.31 224 SER B N 1
ATOM 4667 C CA . SER B 1 224 ? -3.051 18.266 10.328 1 98.31 224 SER B CA 1
ATOM 4668 C C . SER B 1 224 ? -3.5 16.812 10.195 1 98.31 224 SER B C 1
ATOM 4670 O O . SER B 1 224 ? -3.746 16.328 9.094 1 98.31 224 SER B O 1
ATOM 4672 N N . PHE B 1 225 ? -3.574 16.125 11.297 1 97.44 225 PHE B N 1
ATOM 4673 C CA . PHE B 1 225 ? -4.188 14.797 11.336 1 97.44 225 PHE B CA 1
ATOM 4674 C C . PHE B 1 225 ? -5.703 14.906 11.453 1 97.44 225 PHE B C 1
ATOM 4676 O O . PHE B 1 225 ? -6.414 13.914 11.312 1 97.44 225 PHE B O 1
ATOM 4683 N N . PHE B 1 226 ? -6.172 16.125 11.648 1 97.06 226 PHE B N 1
ATOM 4684 C CA . PHE B 1 226 ? -7.578 16.312 11.984 1 97.06 226 PHE B CA 1
ATOM 4685 C C . PHE B 1 226 ? -8.32 16.984 10.828 1 97.06 226 PHE B C 1
ATOM 4687 O O . PHE B 1 226 ? -8.188 18.188 10.617 1 97.06 226 PHE B O 1
ATOM 4694 N N . PRO B 1 227 ? -9.195 16.203 10.195 1 97.81 227 PRO B N 1
ATOM 4695 C CA . PRO B 1 227 ? -9.898 16.75 9.031 1 97.81 227 PRO B CA 1
ATOM 4696 C C . PRO B 1 227 ? -10.75 17.969 9.367 1 97.81 227 PRO B C 1
ATOM 4698 O O . PRO B 1 227 ? -10.898 18.875 8.539 1 97.81 227 PRO B O 1
ATOM 4701 N N . ASN B 1 228 ? -11.305 18 10.57 1 97.81 228 ASN B N 1
ATOM 4702 C CA . ASN B 1 228 ? -12.18 19.109 10.938 1 97.81 228 ASN B CA 1
ATOM 4703 C C . ASN B 1 228 ? -11.422 20.438 10.969 1 97.81 228 ASN B C 1
ATOM 4705 O O . ASN B 1 228 ? -11.953 21.469 10.57 1 97.81 228 ASN B O 1
ATOM 4709 N N . ILE B 1 229 ? -10.188 20.375 11.383 1 98.31 229 ILE B N 1
ATOM 4710 C CA . ILE B 1 229 ? -9.367 21.594 11.445 1 98.31 229 ILE B CA 1
ATOM 4711 C C . ILE B 1 229 ? -9.102 22.109 10.031 1 98.31 229 ILE B C 1
ATOM 4713 O O . ILE B 1 229 ? -9.297 23.297 9.75 1 98.31 229 ILE B O 1
ATOM 4717 N N . ILE B 1 230 ? -8.742 21.234 9.18 1 98.56 230 ILE B N 1
ATOM 4718 C CA . ILE B 1 230 ? -8.469 21.609 7.793 1 98.56 230 ILE B CA 1
ATOM 4719 C C . ILE B 1 230 ? -9.75 22.141 7.145 1 98.56 230 ILE B C 1
ATOM 4721 O O . ILE B 1 230 ? -9.719 23.141 6.414 1 98.56 230 ILE B O 1
ATOM 4725 N N . TYR B 1 231 ? -10.836 21.531 7.422 1 98.56 231 TYR B N 1
ATOM 4726 C CA . TYR B 1 231 ? -12.117 21.922 6.848 1 98.56 231 TYR B CA 1
ATOM 4727 C C . TYR B 1 231 ? -12.461 23.359 7.215 1 98.56 231 TYR B C 1
ATOM 4729 O O . TYR B 1 231 ? -12.781 24.172 6.344 1 98.56 231 TYR B O 1
ATOM 4737 N N . TRP B 1 232 ? -12.344 23.656 8.438 1 98.5 232 TRP B N 1
ATOM 4738 C CA . TRP B 1 232 ? -12.766 24.984 8.898 1 98.5 232 TRP B CA 1
ATOM 4739 C C . TRP B 1 232 ? -11.812 26.062 8.391 1 98.5 232 TRP B C 1
ATOM 4741 O O . TRP B 1 232 ? -12.242 27.172 8.062 1 98.5 232 TRP B O 1
ATOM 4751 N N . ILE B 1 233 ? -10.578 25.734 8.344 1 98.56 233 ILE B N 1
ATOM 4752 C CA . ILE B 1 233 ? -9.617 26.688 7.809 1 98.56 233 ILE B CA 1
ATOM 4753 C C . ILE B 1 233 ? -9.914 26.969 6.336 1 98.56 233 ILE B C 1
ATOM 4755 O O . ILE B 1 233 ? -10.039 28.109 5.922 1 98.56 233 ILE B O 1
ATOM 4759 N N . ARG B 1 234 ? -10.18 25.969 5.605 1 98.44 234 ARG B N 1
ATOM 4760 C CA . ARG B 1 234 ? -10.352 26.125 4.168 1 98.44 234 ARG B CA 1
ATOM 4761 C C . ARG B 1 234 ? -11.75 26.656 3.84 1 98.44 234 ARG B C 1
ATOM 4763 O O . ARG B 1 234 ? -11.938 27.359 2.846 1 98.44 234 ARG B O 1
ATOM 4770 N N . ARG B 1 235 ? -12.648 26.234 4.613 1 98.06 235 ARG B N 1
ATOM 4771 C CA . ARG B 1 235 ? -13.984 26.781 4.398 1 98.06 235 ARG B CA 1
ATOM 4772 C C . ARG B 1 235 ? -13.969 28.312 4.504 1 98.06 235 ARG B C 1
ATOM 4774 O O . ARG B 1 235 ? -14.672 28.984 3.762 1 98.06 235 ARG B O 1
ATOM 4781 N N . SER B 1 236 ? -13.141 28.781 5.383 1 98.19 236 SER B N 1
ATOM 4782 C CA . SER B 1 236 ? -13.008 30.219 5.586 1 98.19 236 SER B CA 1
ATOM 4783 C C . SER B 1 236 ? -12.141 30.859 4.5 1 98.19 236 SER B C 1
ATOM 4785 O O . SER B 1 236 ? -12.359 32 4.113 1 98.19 236 SER B O 1
ATOM 4787 N N . ASN B 1 237 ? -11.125 30.203 4.051 1 98.12 237 ASN B N 1
ATOM 4788 C CA . ASN B 1 237 ? -10.234 30.656 2.986 1 98.12 237 ASN B CA 1
ATOM 4789 C C . ASN B 1 237 ? -9.836 29.516 2.061 1 98.12 237 ASN B C 1
ATOM 4791 O O . ASN B 1 237 ? -8.766 28.922 2.227 1 98.12 237 ASN B O 1
ATOM 4795 N N . PRO B 1 238 ? -10.602 29.266 1.064 1 97.62 238 PRO B N 1
ATOM 4796 C CA . PRO B 1 238 ? -10.391 28.125 0.183 1 97.62 238 PRO B CA 1
ATOM 4797 C C . PRO B 1 238 ? -9.102 28.234 -0.628 1 97.62 238 PRO B C 1
ATOM 4799 O O . PRO B 1 238 ? -8.688 27.266 -1.264 1 97.62 23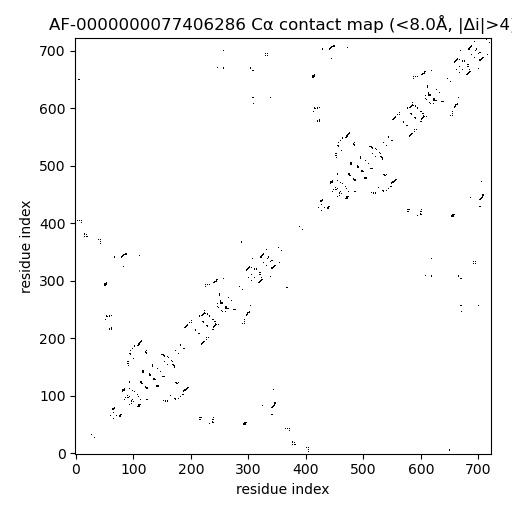8 PRO B O 1
ATOM 4802 N N . LYS B 1 239 ? -8.445 29.328 -0.567 1 97.44 239 LYS B N 1
ATOM 4803 C CA . LYS B 1 239 ? -7.199 29.516 -1.312 1 97.44 239 LYS B CA 1
ATOM 4804 C C . LYS B 1 239 ? -6.031 28.828 -0.604 1 97.44 239 LYS B C 1
ATOM 4806 O O . LYS B 1 239 ? -4.977 28.609 -1.206 1 97.44 239 LYS B O 1
ATOM 4811 N N . ILE B 1 240 ? -6.18 28.609 0.652 1 98.12 240 ILE B N 1
ATOM 4812 C CA . ILE B 1 240 ? -5.125 27.953 1.431 1 98.12 240 ILE B CA 1
ATOM 4813 C C . ILE B 1 240 ? -4.977 26.5 0.991 1 98.12 240 ILE B C 1
ATOM 4815 O O . ILE B 1 240 ? -5.965 25.781 0.894 1 98.12 240 ILE B O 1
ATOM 4819 N N . VAL B 1 241 ? -3.76 26.156 0.642 1 98.31 241 VAL B N 1
ATOM 4820 C CA . VAL B 1 241 ? -3.49 24.781 0.286 1 98.31 241 VAL B CA 1
ATOM 4821 C C . VAL B 1 241 ? -3.545 23.906 1.536 1 98.31 241 VAL B C 1
ATOM 4823 O O . VAL B 1 241 ? -2.775 24.094 2.479 1 98.31 241 VAL B O 1
ATOM 4826 N N . GLY B 1 242 ? -4.523 22.969 1.559 1 97.94 242 GLY B N 1
ATOM 4827 C CA . GLY B 1 242 ? -4.723 22.078 2.689 1 97.94 242 GLY B CA 1
ATOM 4828 C C . GLY B 1 242 ? -4.133 20.703 2.475 1 97.94 242 GLY B C 1
ATOM 4829 O O . GLY B 1 242 ? -4.16 20.172 1.361 1 97.94 242 GLY B O 1
ATOM 4830 N N . CYS B 1 243 ? -3.617 20.125 3.539 1 98.44 243 CYS B N 1
ATOM 4831 C CA . CYS B 1 243 ? -2.996 18.812 3.574 1 98.44 243 CYS B CA 1
ATOM 4832 C C . CYS B 1 243 ? -3.463 18.016 4.789 1 98.44 243 CYS B C 1
ATOM 4834 O O . CYS B 1 243 ? -3.666 18.594 5.863 1 98.44 243 CYS B O 1
ATOM 4836 N N . LEU B 1 244 ? -3.754 16.781 4.582 1 98.44 244 LEU B N 1
ATOM 4837 C CA . LEU B 1 244 ? -4.035 15.898 5.703 1 98.44 244 LEU B CA 1
ATOM 4838 C C . LEU B 1 244 ? -2.92 14.867 5.871 1 98.44 244 LEU B C 1
ATOM 4840 O O . LEU B 1 244 ? -2.443 14.297 4.887 1 98.44 244 LEU B O 1
ATOM 4844 N N . ALA B 1 245 ? -2.518 14.719 7.066 1 98.25 245 ALA B N 1
ATOM 4845 C CA . ALA B 1 245 ? -1.59 13.641 7.402 1 98.25 245 ALA B CA 1
ATOM 4846 C C . ALA B 1 245 ? -2.34 12.367 7.793 1 98.25 245 ALA B C 1
ATOM 4848 O O . ALA B 1 245 ? -3.404 12.438 8.414 1 98.25 245 ALA B O 1
ATOM 4849 N N . TRP B 1 246 ? -1.784 11.305 7.41 1 98.25 246 TRP B N 1
ATOM 4850 C CA . TRP B 1 246 ? -2.443 10.039 7.715 1 98.25 246 TRP B CA 1
ATOM 4851 C C . TRP B 1 246 ? -1.42 8.953 8.039 1 98.25 246 TRP B C 1
ATOM 4853 O O . TRP B 1 246 ? -0.356 8.891 7.422 1 98.25 246 TRP B O 1
ATOM 4863 N N . ARG B 1 247 ? -1.703 8.164 8.992 1 97.62 247 ARG B N 1
ATOM 4864 C CA . ARG B 1 247 ? -0.986 6.934 9.305 1 97.62 247 ARG B CA 1
ATOM 4865 C C . ARG B 1 247 ? -1.943 5.852 9.789 1 97.62 247 ARG B C 1
ATOM 4867 O O . ARG B 1 247 ? -3.045 6.152 10.258 1 97.62 247 ARG B O 1
ATOM 4874 N N . PRO B 1 248 ? -1.504 4.555 9.68 1 96.94 248 PRO B N 1
ATOM 4875 C CA . PRO B 1 248 ? -2.328 3.504 10.281 1 96.94 248 PRO B CA 1
ATOM 4876 C C . PRO B 1 248 ? -2.531 3.699 11.781 1 96.94 248 PRO B C 1
ATOM 4878 O O . PRO B 1 248 ? -1.596 4.086 12.492 1 96.94 248 PRO B O 1
ATOM 4881 N N . TYR B 1 249 ? -3.781 3.605 12.25 1 96.81 249 TYR B N 1
ATOM 4882 C CA . TYR B 1 249 ? -4.137 3.59 13.664 1 96.81 249 TYR B CA 1
ATOM 4883 C C . TYR B 1 249 ? -3.824 4.93 14.32 1 96.81 249 TYR B C 1
ATOM 4885 O O . TYR B 1 249 ? -3.4 4.98 15.477 1 96.81 249 TYR B O 1
ATOM 4893 N N . CYS B 1 250 ? -3.994 5.988 13.547 1 95 250 CYS B N 1
ATOM 4894 C CA . CYS B 1 250 ? -3.584 7.305 14.016 1 95 250 CYS B CA 1
ATOM 4895 C C . CYS B 1 250 ? -4.375 7.715 15.25 1 95 250 CYS B C 1
ATOM 4897 O O . CYS B 1 250 ? -3.863 8.438 16.109 1 95 250 CYS B O 1
ATOM 4899 N N . PHE B 1 251 ? -5.633 7.203 15.469 1 93.75 251 PHE B N 1
ATOM 4900 C CA . PHE B 1 251 ? -6.453 7.652 16.578 1 93.75 251 PHE B CA 1
ATOM 4901 C C . PHE B 1 251 ? -6.281 6.73 17.781 1 93.75 251 PHE B C 1
ATOM 4903 O O . PHE B 1 251 ? -6.613 7.105 18.922 1 93.75 251 PHE B O 1
ATOM 4910 N N . THR B 1 252 ? -5.75 5.547 17.594 1 95.81 252 THR B N 1
ATOM 4911 C CA . THR B 1 252 ? -5.816 4.551 18.656 1 95.81 252 THR B CA 1
ATOM 4912 C C . THR B 1 252 ? -4.43 4.293 19.25 1 95.81 252 THR B C 1
ATOM 4914 O O . THR B 1 252 ? -4.305 3.859 20.391 1 95.81 252 THR B O 1
ATOM 4917 N N . HIS B 1 253 ? -3.434 4.539 18.359 1 96.62 253 HIS B N 1
ATOM 4918 C CA . HIS B 1 253 ? -2.096 4.16 18.812 1 96.62 253 HIS B CA 1
ATOM 4919 C C . HIS B 1 253 ? -1.117 5.32 18.641 1 96.62 253 HIS B C 1
ATOM 4921 O O . HIS B 1 253 ? -1.342 6.219 17.828 1 96.62 253 HIS B O 1
ATOM 4927 N N . GLU B 1 254 ? 0.001 5.305 19.359 1 93.94 254 GLU B N 1
ATOM 4928 C CA . GLU B 1 254 ? 0.975 6.391 19.438 1 93.94 254 GLU B CA 1
ATOM 4929 C C . GLU B 1 254 ? 1.872 6.406 18.203 1 93.94 254 GLU B C 1
ATOM 4931 O O . GLU B 1 254 ? 2.387 7.461 17.812 1 93.94 254 GLU B O 1
ATOM 4936 N N . SER B 1 255 ? 2.045 5.258 17.672 1 94.5 255 SER B N 1
ATOM 4937 C CA . SER B 1 255 ? 2.953 5.152 16.531 1 94.5 255 SER B CA 1
ATOM 4938 C C . SER B 1 255 ? 2.619 3.941 15.672 1 94.5 255 SER B C 1
ATOM 4940 O O . SER B 1 255 ? 1.783 3.117 16.047 1 94.5 255 SER B O 1
ATOM 4942 N N . PHE B 1 256 ? 3.148 3.924 14.586 1 97.25 256 PHE B N 1
ATOM 4943 C CA . PHE B 1 256 ? 3.139 2.799 13.656 1 97.25 256 PHE B CA 1
ATOM 4944 C C . PHE B 1 256 ? 4.43 2.752 12.852 1 97.25 256 PHE B C 1
ATOM 4946 O O . PHE B 1 256 ? 4.855 3.764 12.289 1 97.25 256 PHE B O 1
ATOM 4953 N N . ARG B 1 257 ? 5.07 1.578 12.82 1 95.69 257 ARG B N 1
ATOM 4954 C CA . ARG B 1 257 ? 6.328 1.448 12.094 1 95.69 257 ARG B CA 1
ATOM 4955 C C . ARG B 1 257 ? 6.539 0.015 11.617 1 95.69 257 ARG B C 1
ATOM 4957 O O . ARG B 1 257 ? 6.188 -0.936 12.32 1 95.69 257 ARG B O 1
ATOM 4964 N N . TYR B 1 258 ? 7.008 -0.123 10.508 1 96.69 258 TYR B N 1
ATOM 4965 C CA . TYR B 1 258 ? 7.441 -1.417 9.992 1 96.69 258 TYR B CA 1
ATOM 4966 C C . TYR B 1 258 ? 8.844 -1.758 10.484 1 96.69 258 TYR B C 1
ATOM 4968 O O . TYR B 1 258 ? 9.734 -0.908 10.469 1 96.69 258 TYR B O 1
ATOM 4976 N N . PRO B 1 259 ? 9.125 -2.955 10.977 1 95.19 259 PRO B N 1
ATOM 4977 C CA . PRO B 1 259 ? 8.258 -4.133 10.93 1 95.19 259 PRO B CA 1
ATOM 4978 C C . PRO B 1 259 ? 7.488 -4.352 12.227 1 95.19 259 PRO B C 1
ATOM 4980 O O . PRO B 1 259 ? 6.742 -5.328 12.352 1 95.19 259 PRO B O 1
ATOM 4983 N N . GLU B 1 260 ? 7.531 -3.449 13.227 1 94.69 260 GLU B N 1
ATOM 4984 C CA . GLU B 1 260 ? 6.984 -3.68 14.555 1 94.69 260 GLU B CA 1
ATOM 4985 C C . GLU B 1 260 ? 5.461 -3.58 14.555 1 94.69 260 GLU B C 1
ATOM 4987 O O . GLU B 1 260 ? 4.789 -4.25 15.336 1 94.69 260 GLU B O 1
ATOM 4992 N N . GLY B 1 261 ? 4.977 -2.699 13.68 1 95.94 261 GLY B N 1
ATOM 4993 C CA . GLY B 1 261 ? 3.537 -2.494 13.664 1 95.94 261 GLY B CA 1
ATOM 4994 C C . GLY B 1 261 ? 3.078 -1.392 14.594 1 95.94 261 GLY B C 1
ATOM 4995 O O . GLY B 1 261 ? 3.721 -0.343 14.688 1 95.94 261 GLY B O 1
ATOM 4996 N N . LYS B 1 262 ? 1.885 -1.517 15.172 1 95.44 262 LYS B N 1
ATOM 4997 C CA . LYS B 1 262 ? 1.301 -0.469 16 1 95.44 262 LYS B CA 1
ATOM 4998 C C . LYS B 1 262 ? 2.014 -0.374 17.344 1 95.44 262 LYS B C 1
ATOM 5000 O O . LYS B 1 262 ? 2.406 -1.393 17.922 1 95.44 262 LYS B O 1
ATOM 5005 N N . GLY B 1 263 ? 2.248 0.828 17.812 1 95.75 263 GLY B N 1
ATOM 5006 C CA . GLY B 1 263 ? 2.811 1.07 19.125 1 95.75 263 GLY B CA 1
ATOM 5007 C C . GLY B 1 263 ? 1.785 0.975 20.234 1 95.75 263 GLY B C 1
ATOM 5008 O O . GLY B 1 263 ? 0.761 0.306 20.094 1 95.75 263 GLY B O 1
ATOM 5009 N N . ASP B 1 264 ? 2.031 1.666 21.297 1 94.69 264 ASP B N 1
ATOM 5010 C CA . ASP B 1 264 ? 1.173 1.618 22.469 1 94.69 264 ASP B CA 1
ATOM 5011 C C . ASP B 1 264 ? -0.162 2.311 22.203 1 94.69 264 ASP B C 1
ATOM 5013 O O . ASP B 1 264 ? -0.246 3.213 21.375 1 94.69 264 ASP B O 1
ATOM 5017 N N . ARG B 1 265 ? -1.135 1.882 22.953 1 94.81 265 ARG B N 1
ATOM 5018 C CA . ARG B 1 265 ? -2.439 2.533 22.906 1 94.81 265 ARG B CA 1
ATOM 5019 C C . ARG B 1 265 ? -2.359 3.959 23.438 1 94.81 265 ARG B C 1
ATOM 5021 O O . ARG B 1 265 ? -1.676 4.219 24.438 1 94.81 265 ARG B O 1
ATOM 5028 N N . LYS B 1 266 ? -3.057 4.824 22.812 1 92.31 266 LYS B N 1
ATOM 5029 C CA . LYS B 1 266 ? -3.139 6.195 23.297 1 92.31 266 LYS B CA 1
ATOM 5030 C C . LYS B 1 266 ? -3.982 6.285 24.562 1 92.31 266 LYS B C 1
ATOM 5032 O O . LYS B 1 266 ? -3.648 7.027 25.484 1 92.31 266 LYS B O 1
ATOM 5037 N N . ASN B 1 267 ? -5.094 5.473 24.5 1 92.44 267 ASN B N 1
ATOM 5038 C CA . ASN B 1 267 ? -6 5.473 25.641 1 92.44 267 ASN B CA 1
ATOM 5039 C C . ASN B 1 267 ? -5.992 4.133 26.375 1 92.44 267 ASN B C 1
ATOM 5041 O O . ASN B 1 267 ? -6.215 3.088 25.766 1 92.44 267 ASN B O 1
ATOM 5045 N N . LYS B 1 268 ? -5.898 4.203 27.703 1 90.62 268 LYS B N 1
ATOM 5046 C CA . LYS B 1 268 ? -5.836 2.986 28.516 1 90.62 268 LYS B CA 1
ATOM 5047 C C . LYS B 1 268 ? -7.234 2.479 28.844 1 90.62 268 LYS B C 1
ATOM 5049 O O . LYS B 1 268 ? -7.418 1.295 29.141 1 90.62 268 LYS B O 1
ATOM 5054 N N . VAL B 1 269 ? -8.172 3.395 28.797 1 94.25 269 VAL B N 1
ATOM 5055 C CA . VAL B 1 269 ? -9.547 3.006 29.094 1 94.25 269 VAL B CA 1
ATOM 5056 C C . VAL B 1 269 ? -10.125 2.225 27.906 1 94.25 269 VAL B C 1
ATOM 5058 O O . VAL B 1 269 ? -10.172 2.729 26.797 1 94.25 269 VAL B O 1
ATOM 5061 N N . LEU B 1 270 ? -10.633 1.117 28.219 1 93 270 LEU B N 1
ATOM 5062 C CA . LEU B 1 270 ? -11.008 0.156 27.188 1 93 270 LEU B CA 1
ATOM 5063 C C . LEU B 1 270 ? -12.141 0.7 26.328 1 93 270 LEU B C 1
ATOM 5065 O O . LEU B 1 270 ? -12.094 0.62 25.109 1 93 270 LEU B O 1
ATOM 5069 N N . TYR B 1 271 ? -13.164 1.188 26.969 1 94.25 271 TYR B N 1
ATOM 5070 C CA . TYR B 1 271 ? -14.305 1.643 26.172 1 94.25 271 TYR B CA 1
ATOM 5071 C C . TYR B 1 271 ? -13.906 2.811 25.281 1 94.25 271 TYR B C 1
ATOM 5073 O O . TYR B 1 271 ? -14.383 2.92 24.156 1 94.25 271 TYR B O 1
ATOM 5081 N N . LYS B 1 272 ? -13.07 3.689 25.656 1 94.94 272 LYS B N 1
ATOM 5082 C CA . LYS B 1 272 ? -12.57 4.789 24.828 1 94.94 272 LYS B CA 1
ATOM 5083 C C . LYS B 1 272 ? -11.711 4.266 23.688 1 94.94 272 LYS B C 1
ATOM 5085 O O . LYS B 1 272 ? -11.789 4.77 22.562 1 94.94 272 LYS B O 1
ATOM 5090 N N . HIS B 1 273 ? -10.969 3.244 24.047 1 95.19 273 HIS B N 1
ATOM 5091 C CA . HIS B 1 273 ? -10.125 2.635 23.031 1 95.19 273 HIS B CA 1
ATOM 5092 C C . HIS B 1 273 ? -10.969 2.057 21.891 1 95.19 273 HIS B C 1
ATOM 5094 O O . HIS B 1 273 ? -10.68 2.285 20.719 1 95.19 273 HIS B O 1
ATOM 5100 N N . TYR B 1 274 ? -12.008 1.398 22.203 1 94.12 274 TYR B N 1
ATOM 5101 C CA . TYR B 1 274 ? -12.836 0.758 21.188 1 94.12 274 TYR B CA 1
ATOM 5102 C C . TYR B 1 274 ? -13.617 1.794 20.391 1 94.12 274 TYR B C 1
ATOM 5104 O O . TYR B 1 274 ? -13.859 1.613 19.203 1 94.12 274 TYR B O 1
ATOM 5112 N N . LEU B 1 275 ? -14 2.807 21.062 1 95.19 275 LEU B N 1
ATOM 5113 C CA . LEU B 1 275 ? -14.641 3.908 20.359 1 95.19 275 LEU B CA 1
ATOM 5114 C C . LEU B 1 275 ? -13.68 4.523 19.344 1 95.19 275 LEU B C 1
ATOM 5116 O O . LEU B 1 275 ? -14.062 4.781 18.203 1 95.19 275 LEU B O 1
ATOM 5120 N N . LEU B 1 276 ? -12.453 4.707 19.75 1 95.25 276 LEU B N 1
ATOM 5121 C CA . LEU B 1 276 ? -11.445 5.273 18.859 1 95.25 276 LEU B CA 1
ATOM 5122 C C . LEU B 1 276 ? -11.109 4.309 17.734 1 95.25 276 LEU B C 1
ATOM 5124 O O . LEU B 1 276 ? -10.797 4.73 16.609 1 95.25 276 LEU B O 1
ATOM 5128 N N . MET B 1 277 ? -11.203 3.039 18.062 1 94.69 277 MET B N 1
ATOM 5129 C CA . MET B 1 277 ? -11 2.037 17.016 1 94.69 277 MET B CA 1
ATOM 5130 C C . MET B 1 277 ? -12.055 2.172 15.93 1 94.69 277 MET B C 1
ATOM 5132 O O . MET B 1 277 ? -11.734 2.092 14.742 1 94.69 277 MET B O 1
ATOM 5136 N N . PHE B 1 278 ? -13.219 2.365 16.391 1 94.38 278 PHE B N 1
ATOM 5137 C CA . PHE B 1 278 ? -14.312 2.566 15.453 1 94.38 278 PHE B CA 1
ATOM 5138 C C . PHE B 1 278 ? -14.109 3.836 14.641 1 94.38 278 PHE B C 1
ATOM 5140 O O . PHE B 1 278 ? -14.297 3.84 13.422 1 94.38 278 PHE B O 1
ATOM 5147 N N . CYS B 1 279 ? -13.656 4.883 15.219 1 94.94 279 CYS B N 1
ATOM 5148 C CA . CYS B 1 279 ? -13.367 6.145 14.547 1 94.94 279 CYS B CA 1
ATOM 5149 C C . CYS B 1 279 ? -12.273 5.965 13.5 1 94.94 279 CYS B C 1
ATOM 5151 O O . CYS B 1 279 ? -12.352 6.523 12.406 1 94.94 279 CYS B O 1
ATOM 5153 N N . ASN B 1 280 ? -11.344 5.172 13.938 1 95.69 280 ASN B N 1
ATOM 5154 C CA . ASN B 1 280 ? -10.242 4.891 13.016 1 95.69 280 ASN B CA 1
ATOM 5155 C C . ASN B 1 280 ? -10.727 4.152 11.773 1 95.69 280 ASN B C 1
ATOM 5157 O O . ASN B 1 280 ? -10.32 4.473 10.656 1 95.69 280 ASN B O 1
ATOM 5161 N N . MET B 1 281 ? -11.57 3.232 11.977 1 94.56 281 MET B N 1
ATOM 5162 C CA . MET B 1 281 ? -12.125 2.473 10.859 1 94.56 281 MET B CA 1
ATOM 5163 C C . MET B 1 281 ? -12.914 3.379 9.922 1 94.56 281 MET B C 1
ATOM 5165 O O . MET B 1 281 ? -12.758 3.305 8.703 1 94.56 281 MET B O 1
ATOM 5169 N N . LEU B 1 282 ? -1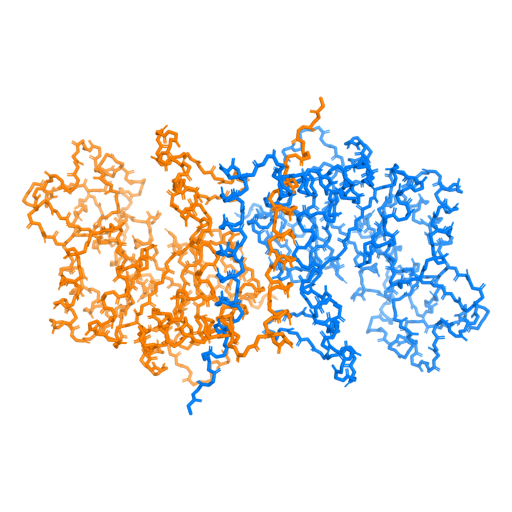3.68 4.195 10.453 1 95.5 282 LEU B N 1
ATOM 5170 C CA . LEU B 1 282 ? -14.492 5.125 9.68 1 95.5 282 LEU B CA 1
ATOM 5171 C C . LEU B 1 282 ? -13.609 6.113 8.922 1 95.5 282 LEU B C 1
ATOM 5173 O O . LEU B 1 282 ? -13.844 6.387 7.742 1 95.5 282 LEU B O 1
ATOM 5177 N N . HIS B 1 283 ? -12.617 6.609 9.609 1 97.44 283 HIS B N 1
ATOM 5178 C CA . HIS B 1 283 ? -11.695 7.559 9 1 97.44 283 HIS B CA 1
ATOM 5179 C C . HIS B 1 283 ? -10.961 6.938 7.816 1 97.44 283 HIS B C 1
ATOM 5181 O O . HIS B 1 283 ? -10.883 7.543 6.742 1 97.44 283 HIS B O 1
ATOM 5187 N N . ASN B 1 284 ? -10.5 5.723 8.008 1 96.75 284 ASN B N 1
ATOM 5188 C CA . ASN B 1 284 ? -9.781 5.023 6.949 1 96.75 284 ASN B CA 1
ATOM 5189 C C . ASN B 1 284 ? -10.664 4.789 5.727 1 96.75 284 ASN B C 1
ATOM 5191 O O . ASN B 1 284 ? -10.203 4.898 4.59 1 96.75 284 ASN B O 1
ATOM 5195 N N . TRP B 1 285 ? -11.859 4.496 5.992 1 96.19 285 TRP B N 1
ATOM 5196 C CA . TRP B 1 285 ? -12.805 4.246 4.91 1 96.19 285 TRP B CA 1
ATOM 5197 C C . TRP B 1 285 ? -13.203 5.551 4.223 1 96.19 285 TRP B C 1
ATOM 5199 O O . TRP B 1 285 ? -13.227 5.629 2.992 1 96.19 285 TRP B O 1
ATOM 5209 N N . ALA B 1 286 ? -13.438 6.57 4.906 1 97.56 286 ALA B N 1
ATOM 5210 C CA . ALA B 1 286 ? -14.031 7.805 4.402 1 97.56 286 ALA B CA 1
ATOM 5211 C C . ALA B 1 286 ? -12.977 8.688 3.736 1 97.56 286 ALA B C 1
ATOM 5213 O O . ALA B 1 286 ? -13.273 9.398 2.775 1 97.56 286 ALA B O 1
ATOM 5214 N N . LEU B 1 287 ? -11.789 8.641 4.207 1 97.94 287 LEU B N 1
ATOM 5215 C CA . LEU B 1 287 ? -10.75 9.586 3.791 1 97.94 287 LEU B CA 1
ATOM 5216 C C . LEU B 1 287 ? -10.578 9.562 2.277 1 97.94 287 LEU B C 1
ATOM 5218 O O . LEU B 1 287 ? -10.758 10.586 1.612 1 97.94 287 LEU B O 1
ATOM 5222 N N . PRO B 1 288 ? -10.336 8.375 1.711 1 96.62 288 PRO B N 1
ATOM 5223 C CA . PRO B 1 288 ? -10.117 8.375 0.263 1 96.62 288 PRO B CA 1
ATOM 5224 C C . PRO B 1 288 ? -11.422 8.391 -0.53 1 96.62 288 PRO B C 1
ATOM 5226 O O . PRO B 1 288 ? -11.398 8.445 -1.763 1 96.62 288 PRO B O 1
ATOM 5229 N N . ARG B 1 289 ? -12.562 8.383 0.089 1 96.69 289 ARG B N 1
ATOM 5230 C CA . ARG B 1 289 ? -13.828 8.219 -0.625 1 96.69 289 ARG B CA 1
ATOM 5231 C C . ARG B 1 289 ? -14.672 9.484 -0.527 1 96.69 289 ARG B C 1
ATOM 5233 O O . ARG B 1 289 ? -15.383 9.836 -1.473 1 96.69 289 ARG B O 1
ATOM 5240 N N . ILE B 1 290 ? -14.523 10.133 0.602 1 97.5 290 ILE B N 1
ATOM 5241 C CA . ILE B 1 290 ? -15.438 11.242 0.845 1 97.5 290 ILE B CA 1
ATOM 5242 C C . ILE B 1 290 ? -14.648 12.445 1.38 1 97.5 290 ILE B C 1
ATOM 5244 O O . ILE B 1 290 ? -14.727 13.539 0.823 1 97.5 290 ILE B O 1
ATOM 5248 N N . THR B 1 291 ? -13.859 12.266 2.42 1 98.06 291 THR B N 1
ATOM 5249 C CA . THR B 1 291 ? -13.234 13.336 3.189 1 98.06 291 THR B CA 1
ATOM 5250 C C . THR B 1 291 ? -12.328 14.18 2.303 1 98.06 291 THR B C 1
ATOM 5252 O O . THR B 1 291 ? -12.336 15.414 2.393 1 98.06 291 THR B O 1
ATOM 5255 N N . TYR B 1 292 ? -11.562 13.5 1.471 1 97.81 292 TYR B N 1
ATOM 5256 C CA . TYR B 1 292 ? -10.664 14.266 0.612 1 97.81 292 TYR B CA 1
ATOM 5257 C C . TYR B 1 292 ? -11.445 15.25 -0.255 1 97.81 292 TYR B C 1
ATOM 5259 O O . TYR B 1 292 ? -10.992 16.375 -0.488 1 97.81 292 TYR B O 1
ATOM 5267 N N . TYR B 1 293 ? -12.625 14.828 -0.74 1 96.62 293 TYR B N 1
ATOM 5268 C CA . TYR B 1 293 ? -13.492 15.633 -1.591 1 96.62 293 TYR B CA 1
ATOM 5269 C C . TYR B 1 293 ? -14.125 16.781 -0.803 1 96.62 293 TYR B C 1
ATOM 5271 O O . TYR B 1 293 ? -14.164 17.922 -1.277 1 96.62 293 TYR B O 1
ATOM 5279 N N . LEU B 1 294 ? -14.516 16.484 0.385 1 97.38 294 LEU B N 1
ATOM 5280 C CA . LEU B 1 294 ? -15.156 17.484 1.243 1 97.38 294 LEU B CA 1
ATOM 5281 C C . LEU B 1 294 ? -14.18 18.594 1.599 1 97.38 294 LEU B C 1
ATOM 5283 O O . LEU B 1 294 ? -14.562 19.766 1.662 1 97.38 294 LEU B O 1
ATOM 5287 N N . LEU B 1 295 ? -12.93 18.25 1.762 1 98 295 LEU B N 1
ATOM 5288 C CA . LEU B 1 295 ? -11.914 19.203 2.199 1 98 295 LEU B CA 1
ATOM 5289 C C . LEU B 1 295 ? -11.305 19.922 1.006 1 98 295 LEU B C 1
ATOM 5291 O O . LEU B 1 295 ? -10.641 20.953 1.172 1 98 295 LEU B O 1
ATOM 5295 N N . GLY B 1 296 ? -11.445 19.391 -0.146 1 97 296 GLY B N 1
ATOM 5296 C CA . GLY B 1 296 ? -10.711 19.938 -1.276 1 97 296 GLY B CA 1
ATOM 5297 C C . GLY B 1 296 ? -9.203 19.797 -1.125 1 97 296 GLY B C 1
ATOM 5298 O O . GLY B 1 296 ? -8.469 20.766 -1.353 1 97 296 GLY B O 1
ATOM 5299 N N . LEU B 1 297 ? -8.758 18.609 -0.813 1 97.12 297 LEU B N 1
ATOM 5300 C CA . LEU B 1 297 ? -7.344 18.375 -0.518 1 97.12 297 LEU B CA 1
ATOM 5301 C C . LEU B 1 297 ? -6.508 18.406 -1.792 1 97.12 297 LEU B C 1
ATOM 5303 O O . LEU B 1 297 ? -6.93 17.906 -2.83 1 97.12 297 LEU B O 1
ATOM 5307 N N . SER B 1 298 ? -5.344 18.984 -1.624 1 95.5 298 SER B N 1
ATOM 5308 C CA . SER B 1 298 ? -4.383 19.016 -2.721 1 95.5 298 SER B CA 1
ATOM 5309 C C . SER B 1 298 ? -3.244 18.016 -2.484 1 95.5 298 SER B C 1
ATOM 5311 O O . SER B 1 298 ? -2.596 17.578 -3.432 1 95.5 298 SER B O 1
ATOM 5313 N N . VAL B 1 299 ? -3.012 17.781 -1.318 1 98 299 VAL B N 1
ATOM 5314 C CA . VAL B 1 299 ? -1.855 16.984 -0.941 1 98 299 VAL B CA 1
ATOM 5315 C C . VAL B 1 299 ? -2.178 16.172 0.31 1 98 299 VAL B C 1
ATOM 5317 O O . VAL B 1 299 ? -2.98 16.594 1.145 1 98 299 VAL B O 1
ATOM 5320 N N . ILE B 1 300 ? -1.648 14.992 0.377 1 98.69 300 ILE B N 1
ATOM 5321 C CA . ILE B 1 300 ? -1.767 14.148 1.562 1 98.69 300 ILE B CA 1
ATOM 5322 C C . ILE B 1 300 ? -0.382 13.68 2.004 1 98.69 300 ILE B C 1
ATOM 5324 O O . ILE B 1 300 ? 0.464 13.352 1.168 1 98.69 300 ILE B O 1
ATOM 5328 N N . LEU B 1 301 ? -0.129 13.789 3.268 1 98.69 301 LEU B N 1
ATOM 5329 C CA . LEU B 1 301 ? 1.052 13.188 3.877 1 98.69 301 LEU B CA 1
ATOM 5330 C C . LEU B 1 301 ? 0.758 11.766 4.344 1 98.69 301 LEU B C 1
ATOM 5332 O O . LEU B 1 301 ? -0.009 11.562 5.285 1 98.69 301 LEU B O 1
ATOM 5336 N N . LEU B 1 302 ? 1.394 10.812 3.707 1 98.62 302 LEU B N 1
ATOM 5337 C CA . LEU B 1 302 ? 1.21 9.414 4.098 1 98.62 302 LEU B CA 1
ATOM 5338 C C . LEU B 1 302 ? 2.426 8.898 4.859 1 98.62 302 LEU B C 1
ATOM 5340 O O . LEU B 1 302 ? 3.566 9.164 4.473 1 98.62 302 LEU B O 1
ATOM 5344 N N . GLN B 1 303 ? 2.094 8.227 5.941 1 98.5 303 GLN B N 1
ATOM 5345 C CA . GLN B 1 303 ? 3.188 7.535 6.621 1 98.5 303 GLN B CA 1
ATOM 5346 C C . GLN B 1 303 ? 3.895 6.566 5.68 1 98.5 303 GLN B C 1
ATOM 5348 O O . GLN B 1 303 ? 3.242 5.824 4.938 1 98.5 303 GLN B O 1
ATOM 5353 N N . LYS B 1 304 ? 5.156 6.578 5.703 1 98.19 304 LYS B N 1
ATOM 5354 C CA . LYS B 1 304 ? 5.984 5.977 4.664 1 98.19 304 LYS B CA 1
ATOM 5355 C C . LYS B 1 304 ? 5.664 4.496 4.484 1 98.19 304 LYS B C 1
ATOM 5357 O O . LYS B 1 304 ? 5.758 3.965 3.377 1 98.19 304 LYS B O 1
ATOM 5362 N N . ASP B 1 305 ? 5.297 3.805 5.547 1 98.25 305 ASP B N 1
ATOM 5363 C CA . ASP B 1 305 ? 5.078 2.363 5.477 1 98.25 305 ASP B CA 1
ATOM 5364 C C . ASP B 1 305 ? 3.734 2.043 4.824 1 98.25 305 ASP B C 1
ATOM 5366 O O . ASP B 1 305 ? 3.404 0.875 4.613 1 98.25 305 ASP B O 1
ATOM 5370 N N . SER B 1 306 ? 3.008 3.066 4.469 1 97.94 306 SER B N 1
ATOM 5371 C CA . SER B 1 306 ? 1.746 2.9 3.754 1 97.94 306 SER B CA 1
ATOM 5372 C C . SER B 1 306 ? 1.869 3.355 2.303 1 97.94 306 SER B C 1
ATOM 5374 O O . SER B 1 306 ? 0.883 3.357 1.563 1 97.94 306 SER B O 1
ATOM 5376 N N . VAL B 1 307 ? 3.031 3.697 1.896 1 98.5 307 VAL B N 1
ATOM 5377 C CA . VAL B 1 307 ? 3.238 4.25 0.562 1 98.5 307 VAL B CA 1
ATOM 5378 C C . VAL B 1 307 ? 3.596 3.131 -0.412 1 98.5 307 VAL B C 1
ATOM 5380 O O . VAL B 1 307 ? 4.453 2.293 -0.117 1 98.5 307 VAL B O 1
ATOM 5383 N N . SER B 1 308 ? 2.908 3.047 -1.469 1 98.25 308 SER B N 1
ATOM 5384 C CA . SER B 1 308 ? 3.158 2.168 -2.607 1 98.25 308 SER B CA 1
ATOM 5385 C C . SER B 1 308 ? 2.791 2.848 -3.922 1 98.25 308 SER B C 1
ATOM 5387 O O . SER B 1 308 ? 2.092 3.863 -3.928 1 98.25 308 SER B O 1
ATOM 5389 N N . GLY B 1 309 ? 3.354 2.297 -5.012 1 98.25 309 GLY B N 1
ATOM 5390 C CA . GLY B 1 309 ? 2.961 2.83 -6.305 1 98.25 309 GLY B CA 1
ATOM 5391 C C . GLY B 1 309 ? 1.457 2.85 -6.512 1 98.25 309 GLY B C 1
ATOM 5392 O O . GLY B 1 309 ? 0.909 3.82 -7.035 1 98.25 309 GLY B O 1
ATOM 5393 N N . GLU B 1 310 ? 0.848 1.818 -6.078 1 98.25 310 GLU B N 1
ATOM 5394 C CA . GLU B 1 310 ? -0.601 1.699 -6.215 1 98.25 310 GLU B CA 1
ATOM 5395 C C . GLU B 1 310 ? -1.319 2.807 -5.449 1 98.25 310 GLU B C 1
ATOM 5397 O O . GLU B 1 310 ? -2.236 3.439 -5.977 1 98.25 310 GLU B O 1
ATOM 5402 N N . ASN B 1 311 ? -0.883 3.082 -4.238 1 98 311 ASN B N 1
ATOM 5403 C CA . ASN B 1 311 ? -1.493 4.125 -3.42 1 98 311 ASN B CA 1
ATOM 5404 C C . ASN B 1 311 ? -1.27 5.512 -4.02 1 98 311 ASN B C 1
ATOM 5406 O O . ASN B 1 311 ? -2.164 6.359 -3.986 1 98 311 ASN B O 1
ATOM 5410 N N . ILE B 1 312 ? -0.119 5.699 -4.531 1 98.62 312 ILE B N 1
ATOM 5411 C CA . ILE B 1 312 ? 0.199 6.98 -5.152 1 98.62 312 ILE B CA 1
ATOM 5412 C C . ILE B 1 312 ? -0.735 7.227 -6.336 1 98.62 312 ILE B C 1
ATOM 5414 O O . ILE B 1 312 ? -1.329 8.305 -6.453 1 98.62 312 ILE B O 1
ATOM 5418 N N . LEU B 1 313 ? -0.92 6.215 -7.137 1 98 313 LEU B N 1
ATOM 5419 C CA . LEU B 1 313 ? -1.794 6.344 -8.297 1 98 313 LEU B CA 1
ATOM 5420 C C . LEU B 1 313 ? -3.24 6.57 -7.867 1 98 313 LEU B C 1
ATOM 5422 O O . LEU B 1 313 ? -3.965 7.34 -8.5 1 98 313 LEU B O 1
ATOM 5426 N N . TYR B 1 314 ? -3.572 5.938 -6.84 1 97.31 314 TYR B N 1
ATOM 5427 C CA . TYR B 1 314 ? -4.922 6.047 -6.301 1 97.31 314 TYR B CA 1
ATOM 5428 C C . TYR B 1 314 ? -5.238 7.488 -5.914 1 97.31 314 TYR B C 1
ATOM 5430 O O . TYR B 1 314 ? -6.281 8.023 -6.293 1 97.31 314 TYR B O 1
ATOM 5438 N N . TRP B 1 315 ? -4.379 8.109 -5.23 1 97.81 315 TRP B N 1
ATOM 5439 C CA . TRP B 1 315 ? -4.57 9.484 -4.797 1 97.81 315 TRP B CA 1
ATOM 5440 C C . TRP B 1 315 ? -4.41 10.453 -5.969 1 97.81 315 TRP B C 1
ATOM 5442 O O . TRP B 1 315 ? -5.164 11.422 -6.086 1 97.81 315 TRP B O 1
ATOM 5452 N N . ARG B 1 316 ? -3.465 10.172 -6.816 1 96.25 316 ARG B N 1
ATOM 5453 C CA . ARG B 1 316 ? -3.24 11.031 -7.973 1 96.25 316 ARG B CA 1
ATOM 5454 C C . ARG B 1 316 ? -4.492 11.117 -8.844 1 96.25 316 ARG B C 1
ATOM 5456 O O . ARG B 1 316 ? -4.832 12.195 -9.336 1 96.25 316 ARG B O 1
ATOM 5463 N N . LYS B 1 317 ? -5.156 10.008 -8.984 1 93.88 317 LYS B N 1
ATOM 5464 C CA . LYS B 1 317 ? -6.391 9.977 -9.766 1 93.88 317 LYS B CA 1
ATOM 5465 C C . LYS B 1 317 ? -7.461 10.867 -9.148 1 93.88 317 LYS B C 1
ATOM 5467 O O . LYS B 1 317 ? -8.367 11.336 -9.844 1 93.88 317 LYS B O 1
ATOM 5472 N N . ARG B 1 318 ? -7.301 11.164 -7.898 1 93.81 318 ARG B N 1
ATOM 5473 C CA . ARG B 1 318 ? -8.242 12.008 -7.172 1 93.81 318 ARG B CA 1
ATOM 5474 C C . ARG B 1 318 ? -7.77 13.453 -7.129 1 93.81 318 ARG B C 1
ATOM 5476 O O . ARG B 1 318 ? -8.383 14.297 -6.465 1 93.81 318 ARG B O 1
ATOM 5483 N N . GLY B 1 319 ? -6.629 13.695 -7.738 1 93.44 319 GLY B N 1
ATOM 5484 C CA . GLY B 1 319 ? -6.09 15.047 -7.773 1 93.44 319 GLY B CA 1
ATOM 5485 C C . GLY B 1 319 ? -5.336 15.422 -6.512 1 93.44 319 GLY B C 1
ATOM 5486 O O . GLY B 1 319 ? -5.172 16.609 -6.215 1 93.44 319 GLY B O 1
ATOM 5487 N N . VAL B 1 320 ? -4.965 14.461 -5.734 1 97.19 320 VAL B N 1
ATOM 5488 C CA . VAL B 1 320 ? -4.262 14.711 -4.48 1 97.19 320 VAL B CA 1
ATOM 5489 C C . VAL B 1 320 ? -2.828 14.188 -4.582 1 97.19 320 VAL B C 1
ATOM 5491 O O . VAL B 1 320 ? -2.607 13.016 -4.891 1 97.19 320 VAL B O 1
ATOM 5494 N N . ARG B 1 321 ? -1.869 15.039 -4.336 1 97.5 321 ARG B N 1
ATOM 5495 C CA . ARG B 1 321 ? -0.46 14.656 -4.34 1 97.5 321 ARG B CA 1
ATOM 5496 C C . ARG B 1 321 ? -0.092 13.906 -3.066 1 97.5 321 ARG B C 1
ATOM 5498 O O . ARG B 1 321 ? -0.593 14.227 -1.985 1 97.5 321 ARG B O 1
ATOM 5505 N N . VAL B 1 322 ? 0.799 12.906 -3.275 1 98.62 322 VAL B N 1
ATOM 5506 C CA . VAL B 1 322 ? 1.234 12.125 -2.123 1 98.62 322 VAL B CA 1
ATOM 5507 C C . VAL B 1 322 ? 2.641 12.547 -1.71 1 98.62 322 VAL B C 1
ATOM 5509 O O . VAL B 1 322 ? 3.531 12.68 -2.555 1 98.62 322 VAL B O 1
ATOM 5512 N N . ILE B 1 323 ? 2.809 12.812 -0.475 1 98.81 323 ILE B N 1
ATOM 5513 C CA . ILE B 1 323 ? 4.113 13.023 0.14 1 98.81 323 ILE B CA 1
ATOM 5514 C C . ILE B 1 323 ? 4.336 12.008 1.255 1 98.81 323 ILE B C 1
ATOM 5516 O O . ILE B 1 323 ? 3.438 11.758 2.064 1 98.81 323 ILE B O 1
ATOM 5520 N N . ALA B 1 324 ? 5.484 11.375 1.284 1 98.75 324 ALA B N 1
ATOM 5521 C CA . ALA B 1 324 ? 5.781 10.344 2.271 1 98.75 324 ALA B CA 1
ATOM 5522 C C . ALA B 1 324 ? 6.477 10.938 3.494 1 98.75 324 ALA B C 1
ATOM 5524 O O . ALA B 1 324 ? 7.309 11.836 3.367 1 98.75 324 ALA B O 1
ATOM 5525 N N . TRP B 1 325 ? 6.152 10.5 4.715 1 98.12 325 TRP B N 1
ATOM 5526 C CA . TRP B 1 325 ? 6.855 10.898 5.926 1 98.12 325 TRP B CA 1
ATOM 5527 C C . TRP B 1 325 ? 6.953 9.734 6.91 1 98.12 325 TRP B C 1
ATOM 5529 O O . TRP B 1 325 ? 6.117 8.828 6.895 1 98.12 325 TRP B O 1
ATOM 5539 N N . SER B 1 326 ? 7.949 9.609 7.629 1 96.06 326 SER B N 1
ATOM 5540 C CA . SER B 1 326 ? 9.258 10.242 7.473 1 96.06 326 SER B CA 1
ATOM 5541 C C . SER B 1 326 ? 10.273 9.266 6.898 1 96.06 326 SER B C 1
ATOM 5543 O O . SER B 1 326 ? 10.32 8.094 7.297 1 96.06 326 SER B O 1
ATOM 5545 N N . VAL B 1 327 ? 10.953 9.656 6.086 1 98.06 327 VAL B N 1
ATOM 5546 C CA . VAL B 1 327 ? 11.906 8.828 5.352 1 98.06 327 VAL B CA 1
ATOM 5547 C C . VAL B 1 327 ? 13.336 9.195 5.75 1 98.06 327 VAL B C 1
ATOM 5549 O O . VAL B 1 327 ? 13.805 10.289 5.434 1 98.06 327 VAL B O 1
ATOM 5552 N N . ASN B 1 328 ? 14.062 8.211 6.355 1 97.19 328 ASN B N 1
ATOM 5553 C CA . ASN B 1 328 ? 15.375 8.57 6.887 1 97.19 328 ASN B CA 1
ATOM 5554 C C . ASN B 1 328 ? 16.469 7.676 6.312 1 97.19 328 ASN B C 1
ATOM 5556 O O . ASN B 1 328 ? 17.625 8.102 6.184 1 97.19 328 ASN B O 1
ATOM 5560 N N . SER B 1 329 ? 16.125 6.43 5.922 1 94.94 329 SER B N 1
ATOM 5561 C CA . SER B 1 329 ? 17.109 5.531 5.32 1 94.94 329 SER B CA 1
ATOM 5562 C C . SER B 1 329 ? 17.516 6.016 3.938 1 94.94 329 SER B C 1
ATOM 5564 O O . SER B 1 329 ? 16.672 6.426 3.137 1 94.94 329 SER B O 1
ATOM 5566 N N . LEU B 1 330 ? 18.844 5.918 3.709 1 95.88 330 LEU B N 1
ATOM 5567 C CA . LEU B 1 330 ? 19.359 6.379 2.426 1 95.88 330 LEU B CA 1
ATOM 5568 C C . LEU B 1 330 ? 18.75 5.586 1.277 1 95.88 330 LEU B C 1
ATOM 5570 O O . LEU B 1 330 ? 18.344 6.16 0.263 1 95.88 330 LEU B O 1
ATOM 5574 N N . ILE B 1 331 ? 18.625 4.332 1.436 1 95.25 331 ILE B N 1
ATOM 5575 C CA . ILE B 1 331 ? 18.094 3.459 0.397 1 95.25 331 ILE B CA 1
ATOM 5576 C C . ILE B 1 331 ? 16.625 3.795 0.147 1 95.25 331 ILE B C 1
ATOM 5578 O O . ILE B 1 331 ? 16.188 3.844 -1.002 1 95.25 331 ILE B O 1
ATOM 5582 N N . GLU B 1 332 ? 15.938 4.027 1.189 1 96.75 332 GLU B N 1
ATOM 5583 C CA . GLU B 1 332 ? 14.523 4.379 1.047 1 96.75 332 GLU B CA 1
ATOM 5584 C C . GLU B 1 332 ? 14.367 5.746 0.388 1 96.75 332 GLU B C 1
ATOM 5586 O O . GLU B 1 332 ? 13.477 5.938 -0.445 1 96.75 332 GLU B O 1
ATOM 5591 N N . LYS B 1 333 ? 15.234 6.691 0.774 1 97.69 333 LYS B N 1
ATOM 5592 C CA . LYS B 1 333 ? 15.234 7.996 0.12 1 97.69 333 LYS B CA 1
ATOM 5593 C C . LYS B 1 333 ? 15.445 7.855 -1.385 1 97.69 333 LYS B C 1
ATOM 5595 O O . LYS B 1 333 ? 14.727 8.469 -2.176 1 97.69 333 LYS B O 1
ATOM 5600 N N . GLN B 1 334 ? 16.359 7.023 -1.756 1 96.75 334 GLN B N 1
ATOM 5601 C CA . GLN B 1 334 ? 16.672 6.82 -3.168 1 96.75 334 GLN B CA 1
ATOM 5602 C C . GLN B 1 334 ? 15.5 6.184 -3.9 1 96.75 334 GLN B C 1
ATOM 5604 O O . GLN B 1 334 ? 15.148 6.605 -5.004 1 96.75 334 GLN B O 1
ATOM 5609 N N . HIS B 1 335 ? 14.93 5.176 -3.27 1 96.94 335 HIS B N 1
ATOM 5610 C CA . HIS B 1 335 ? 13.789 4.5 -3.873 1 96.94 335 HIS B CA 1
ATOM 5611 C C . HIS B 1 335 ? 12.625 5.465 -4.09 1 96.94 335 HIS B C 1
ATOM 5613 O O . HIS B 1 335 ? 12.047 5.504 -5.176 1 96.94 335 HIS B O 1
ATOM 5619 N N . ILE B 1 336 ? 12.328 6.32 -3.143 1 97.44 336 ILE B N 1
ATOM 5620 C CA . ILE B 1 336 ? 11.211 7.246 -3.223 1 97.44 336 ILE B CA 1
ATOM 5621 C C . ILE B 1 336 ? 11.508 8.336 -4.25 1 97.44 336 ILE B C 1
ATOM 5623 O O . ILE B 1 336 ? 10.641 8.711 -5.043 1 97.44 336 ILE B O 1
ATOM 5627 N N . SER B 1 337 ? 12.742 8.773 -4.285 1 96 337 SER B N 1
ATOM 5628 C CA . SER B 1 337 ? 13.133 9.867 -5.168 1 96 337 SER B CA 1
ATOM 5629 C C . SER B 1 337 ? 13.242 9.398 -6.613 1 96 337 SER B C 1
ATOM 5631 O O . SER B 1 337 ? 12.82 10.102 -7.535 1 96 337 SER B O 1
ATOM 5633 N N . ARG B 1 338 ? 13.703 8.172 -6.832 1 94.75 338 ARG B N 1
ATOM 5634 C CA . ARG B 1 338 ? 14.086 7.773 -8.18 1 94.75 338 ARG B CA 1
ATOM 5635 C C . ARG B 1 338 ? 13.047 6.848 -8.797 1 94.75 338 ARG B C 1
ATOM 5637 O O . ARG B 1 338 ? 12.789 6.906 -10 1 94.75 338 ARG B O 1
ATOM 5644 N N . ASN B 1 339 ? 12.484 5.965 -7.992 1 95.75 339 ASN B N 1
ATOM 5645 C CA . ASN B 1 339 ? 11.492 5.031 -8.508 1 95.75 339 ASN B CA 1
ATOM 5646 C C . ASN B 1 339 ? 10.078 5.582 -8.367 1 95.75 339 ASN B C 1
ATOM 5648 O O . ASN B 1 339 ? 9.312 5.594 -9.336 1 95.75 339 ASN B O 1
ATOM 5652 N N . LEU B 1 340 ? 9.75 6.098 -7.215 1 97.5 340 LEU B N 1
ATOM 5653 C CA . LEU B 1 340 ? 8.383 6.555 -6.98 1 97.5 340 LEU B CA 1
ATOM 5654 C C . LEU B 1 340 ? 8.219 8.008 -7.41 1 97.5 340 LEU B C 1
ATOM 5656 O O . LEU B 1 340 ? 7.117 8.43 -7.781 1 97.5 340 LEU B O 1
ATOM 5660 N N . LYS B 1 341 ? 9.258 8.797 -7.301 1 96.75 341 LYS B N 1
ATOM 5661 C CA . LYS B 1 341 ? 9.305 10.18 -7.77 1 96.75 341 LYS B CA 1
ATOM 5662 C C . LYS B 1 341 ? 8.25 11.031 -7.07 1 96.75 341 LYS B C 1
ATOM 5664 O O . LYS B 1 341 ? 7.477 11.727 -7.727 1 96.75 341 LYS B O 1
ATOM 5669 N N . ILE B 1 342 ? 8.242 10.938 -5.762 1 98.06 342 ILE B N 1
ATOM 5670 C CA . ILE B 1 342 ? 7.406 11.812 -4.938 1 98.06 342 ILE B CA 1
ATOM 5671 C C . ILE B 1 342 ? 8.258 12.484 -3.865 1 98.06 342 ILE B C 1
ATOM 5673 O O . ILE B 1 342 ? 9.391 12.055 -3.607 1 98.06 342 ILE B O 1
ATOM 5677 N N . THR B 1 343 ? 7.719 13.555 -3.314 1 98.31 343 THR B N 1
ATOM 5678 C CA . THR B 1 343 ? 8.352 14.289 -2.227 1 98.31 343 THR B CA 1
ATOM 5679 C C . THR B 1 343 ? 8.312 13.477 -0.932 1 98.31 343 THR B C 1
ATOM 5681 O O . THR B 1 343 ? 7.41 12.664 -0.731 1 98.31 343 THR B O 1
ATOM 5684 N N . TYR B 1 344 ? 9.336 13.641 -0.102 1 98.56 344 TYR B N 1
ATOM 5685 C CA . TYR B 1 344 ? 9.297 13.008 1.211 1 98.56 344 TYR B CA 1
ATOM 5686 C C . TYR B 1 344 ? 9.773 13.969 2.295 1 98.56 344 TYR B C 1
ATOM 5688 O O . TYR B 1 344 ? 10.508 14.914 2.012 1 98.56 344 TYR B O 1
ATOM 5696 N N . LEU B 1 345 ? 9.242 13.797 3.492 1 98.81 345 LEU B N 1
ATOM 5697 C CA . LEU B 1 345 ? 9.766 14.43 4.695 1 98.81 345 LEU B CA 1
ATOM 5698 C C . LEU B 1 345 ? 10.867 13.586 5.32 1 98.81 345 LEU B C 1
ATOM 5700 O O . LEU B 1 345 ? 10.773 12.359 5.352 1 98.81 345 LEU B O 1
ATOM 5704 N N . THR B 1 346 ? 11.898 14.25 5.844 1 98.62 346 THR B N 1
ATOM 5705 C CA . THR B 1 346 ? 13.016 13.531 6.434 1 98.62 346 THR B CA 1
ATOM 5706 C C . THR B 1 346 ? 13.492 14.211 7.715 1 98.62 346 THR B C 1
ATOM 5708 O O . THR B 1 346 ? 13.375 15.43 7.852 1 98.62 346 THR B O 1
ATOM 5711 N N . ASP B 1 347 ? 14.047 13.414 8.602 1 98.25 347 ASP B N 1
ATOM 5712 C CA . ASP B 1 347 ? 14.57 13.93 9.859 1 98.25 347 ASP B CA 1
ATOM 5713 C C . ASP B 1 347 ? 16.062 14.211 9.766 1 98.25 347 ASP B C 1
ATOM 5715 O O . ASP B 1 347 ? 16.672 14.688 10.727 1 98.25 347 ASP B O 1
ATOM 5719 N N . THR B 1 348 ? 16.672 13.938 8.617 1 97.69 348 THR B N 1
ATOM 5720 C CA . THR B 1 348 ? 18.094 14.188 8.43 1 97.69 348 THR B CA 1
ATOM 5721 C C . THR B 1 348 ? 18.406 14.484 6.965 1 97.69 348 THR B C 1
ATOM 5723 O O . THR B 1 348 ? 17.859 13.836 6.066 1 97.69 348 THR B O 1
ATOM 5726 N N . LEU B 1 349 ? 19.266 15.422 6.805 1 96.12 349 LEU B N 1
ATOM 5727 C CA . LEU B 1 349 ? 19.656 15.812 5.453 1 96.12 349 LEU B CA 1
ATOM 5728 C C . LEU B 1 349 ? 20.938 15.109 5.031 1 96.12 349 LEU B C 1
ATOM 5730 O O . LEU B 1 349 ? 21.469 15.375 3.953 1 96.12 349 LEU B O 1
ATOM 5734 N N . THR B 1 350 ? 21.344 14.219 5.84 1 91.25 350 THR B N 1
ATOM 5735 C CA . THR B 1 350 ? 22.531 13.445 5.492 1 91.25 350 THR B CA 1
ATOM 5736 C C . THR B 1 350 ? 22.281 12.609 4.242 1 91.25 350 THR B C 1
ATOM 5738 O O . THR B 1 350 ? 21.266 11.914 4.141 1 91.25 350 THR B O 1
ATOM 5741 N N . GLY B 1 351 ? 23.078 12.68 3.291 1 89.38 351 GLY B N 1
ATOM 5742 C CA . GLY B 1 351 ? 23.016 11.867 2.088 1 89.38 351 GLY B CA 1
ATOM 5743 C C . GLY B 1 351 ? 22.109 12.461 1.018 1 89.38 351 GLY B C 1
ATOM 5744 O O . GLY B 1 351 ? 21.969 11.891 -0.066 1 89.38 351 GLY B O 1
ATOM 5745 N N . GLU B 1 352 ? 21.578 13.617 1.262 1 90.44 352 GLU B N 1
ATOM 5746 C CA . GLU B 1 352 ? 20.609 14.195 0.333 1 90.44 352 GLU B CA 1
ATOM 5747 C C . GLU B 1 352 ? 21.266 14.516 -1.011 1 90.44 352 GLU B C 1
ATOM 5749 O O . GLU B 1 352 ? 20.625 14.422 -2.057 1 90.44 352 GLU B O 1
ATOM 5754 N N . GLU B 1 353 ? 22.453 14.836 -1.001 1 85.38 353 GLU B N 1
ATOM 5755 C CA . GLU B 1 353 ? 23.156 15.141 -2.244 1 85.38 353 GLU B CA 1
ATOM 5756 C C . GLU B 1 353 ? 23.219 13.914 -3.15 1 85.38 353 GLU B C 1
ATOM 5758 O O . GLU B 1 353 ? 23.062 14.023 -4.367 1 85.38 353 GLU B O 1
ATOM 5763 N N . THR B 1 354 ? 23.375 12.773 -2.592 1 84 354 THR B N 1
ATOM 5764 C CA . THR B 1 354 ? 23.531 11.531 -3.348 1 84 354 THR B CA 1
ATOM 5765 C C . THR B 1 354 ? 22.156 11 -3.787 1 84 354 THR B C 1
ATOM 5767 O O . THR B 1 354 ? 22.062 10.258 -4.77 1 84 354 THR B O 1
ATOM 5770 N N . VAL B 1 355 ? 21.219 11.398 -3.064 1 88 355 VAL B N 1
ATOM 5771 C CA . VAL B 1 355 ? 19.875 10.883 -3.328 1 88 355 VAL B CA 1
ATOM 5772 C C . VAL B 1 355 ? 19.359 11.445 -4.648 1 88 355 VAL B C 1
ATOM 5774 O O . VAL B 1 355 ? 18.781 10.711 -5.457 1 88 355 VAL B O 1
ATOM 5777 N N . HIS B 1 356 ? 19.641 12.68 -4.84 1 82 356 HIS B N 1
ATOM 5778 C CA . HIS B 1 356 ? 19 13.367 -5.961 1 82 356 HIS B CA 1
ATOM 5779 C C . HIS B 1 356 ? 19.938 13.453 -7.16 1 82 356 HIS B C 1
ATOM 5781 O O . HIS B 1 356 ? 19.5 13.797 -8.266 1 82 356 HIS B O 1
ATOM 5787 N N . ASN B 1 357 ? 21.125 13.195 -6.965 1 72.31 357 ASN B N 1
ATOM 5788 C CA . ASN B 1 357 ? 22.078 13.242 -8.07 1 72.31 357 ASN B CA 1
ATOM 5789 C C . ASN B 1 357 ? 22.469 11.844 -8.539 1 72.31 357 ASN B C 1
ATOM 5791 O O . ASN B 1 357 ? 22.672 10.945 -7.719 1 72.31 357 ASN B O 1
ATOM 5795 N N . VAL B 1 358 ? 21.938 11.336 -9.664 1 60.78 358 VAL B N 1
ATOM 5796 C CA . VAL B 1 358 ? 22.297 10.039 -10.234 1 60.78 358 VAL B CA 1
ATOM 5797 C C . VAL B 1 358 ? 23.797 10 -10.531 1 60.78 358 VAL B C 1
ATOM 5799 O O . VAL B 1 358 ? 24.328 10.906 -11.18 1 60.78 358 VAL B O 1
ATOM 5802 N N . HIS B 1 359 ? 24.625 9.523 -9.633 1 45.19 359 HIS B N 1
ATOM 5803 C CA . HIS B 1 359 ? 25.953 9.312 -10.195 1 45.19 359 HIS B CA 1
ATOM 5804 C C . HIS B 1 359 ? 25.922 8.25 -11.297 1 45.19 359 HIS B C 1
ATOM 5806 O O . HIS B 1 359 ? 25.344 7.18 -11.109 1 45.19 359 HIS B O 1
ATOM 5812 N N . ALA B 1 360 ? 25.797 8.68 -12.531 1 36.34 360 ALA B N 1
ATOM 5813 C CA . ALA B 1 360 ? 26.109 7.793 -13.648 1 36.34 360 ALA B CA 1
ATOM 5814 C C . ALA B 1 360 ? 27.203 6.805 -13.266 1 36.34 360 ALA B C 1
ATOM 5816 O O . ALA B 1 360 ? 28.344 7.203 -13.023 1 36.34 360 ALA B O 1
ATOM 5817 N N . SER B 1 361 ? 26.891 5.848 -12.32 1 27.5 361 SER B N 1
ATOM 5818 C CA . SER B 1 361 ? 27.938 4.832 -12.391 1 27.5 361 SER B CA 1
ATOM 5819 C C . SER B 1 361 ? 27.781 3.961 -13.633 1 27.5 361 SER B C 1
ATOM 5821 O O . SER B 1 361 ? 26.656 3.639 -14.031 1 27.5 361 SER B O 1
#

Organism: Phaedon cochleariae (NCBI:txid80249)

Nearest PDB structures (foldseek):
  5t9b-assembly1_G  TM=8.550E-01  e=1.762E-17  Bacillus subtilis subsp. subtilis str. 168
  5t91-assembly1_A  TM=8.536E-01  e=6.413E-17  Bacillus subtilis subsp. subtilis str. 168
  4r7o-assembly4_D  TM=7.412E-01  e=1.614E-16  Bacillus anthracis str. Ames
  4r7o-assembly5_E  TM=7.557E-01  e=3.590E-16  Bacillus anthracis str. Ames
  4r7o-assembly6_F  TM=7.564E-01  e=7.064E-16  Bacillus anthracis str. Ames

Foldseek 3Di:
DPPVCVVCVVVVVVVVVVVVLVVLQVCCVVPNPDSVSVVVVVVVVVVLVVLAQAAADPVLVCLAANDFQVDDDPPPTDHFAEEAEQLLCLVAPGQFPQSVVVCLVVPNQEYEFEWDAACVGFIWTDADQALCQQQVDGDGRNDHDCVVQFQGFRNVPRPCQVVPDPTHNVRTGIGTPVVSVVSSVVSVGAYEYEYEDPDLSCLVVVVVVCVVPVCNLSRYEYEYQDLVNLSSNCVVPVSHAYEYEDEQLVQFADDADPPVGGHHGPDPDDVVNVVSVVVRVVCVVCVLPRSCRRSNHQEYEYAQVPDDLVVQVSVVVVNYGYEYPDDEDLVSLLCCCPVVNGHYHYSHCPCVVVSNDPPPD/DPPVCVVCVVVVVVVVVVVVVVVLQVCCVPPNPDSVSVVVVVVVVVVLVVLAQAAADPVLVCLAANDFQVDDDPPPTDHFAEEAEQLLCLVAPGQFPQSVVVCLVVPNQEYEFEWDAACVGFIWTDADQALCQQQVDGDGRNDHDCVVQFQGFRNVPRPCQVVPDPTHNVRTGIGTPVVNVVSSVVSVGAYEYEYEDPDLSCQVVVVVVCVVPVCNLSRYEYEYQDLVNLSSNCVVPVSHAYEYEDEQLVQFADDADPPVGGHHGPDPDDVVNVVSVVVRVVCVVCVLPRSCRRSNHQEYEYEQVPDDLVVQVSVVVVNYGYEYPDDEDLVSLLCCCPVVRGHYHYSHCPCVVVSNDPPPD

Solvent-accessible surface area (backbone atoms only — not comparable to full-atom values): 37570 Å² total; per-residue (Å²): 130,84,72,64,66,66,66,32,49,65,57,32,44,51,52,52,22,50,51,53,35,50,51,50,46,54,47,21,68,73,71,37,93,67,39,59,66,59,52,52,29,51,50,48,42,51,51,50,61,71,65,33,26,65,52,47,54,67,66,48,48,32,54,45,51,26,50,64,64,77,48,86,69,86,83,68,64,61,63,54,60,59,31,25,34,28,26,14,39,77,71,31,44,51,37,23,66,59,13,46,50,50,32,49,77,70,68,42,50,28,36,28,36,34,35,39,50,26,52,76,62,49,52,26,28,46,80,64,65,47,35,43,81,38,42,73,32,99,45,48,44,61,77,29,43,59,82,75,46,51,78,43,46,44,14,71,63,40,92,56,28,81,56,66,75,92,60,77,35,70,70,32,36,51,36,41,46,67,61,49,51,52,52,34,56,74,70,70,32,31,36,36,46,28,43,75,62,97,50,76,76,51,41,62,54,53,54,48,47,43,67,74,39,59,66,38,52,42,27,35,34,43,28,24,74,45,66,67,60,52,35,56,42,24,65,75,39,41,65,49,43,35,29,43,42,46,52,76,51,62,67,36,24,75,39,64,44,71,90,79,38,71,50,56,64,67,49,88,51,63,72,61,34,53,52,28,46,52,50,38,53,51,47,66,59,34,37,88,58,42,46,42,60,35,46,17,38,47,32,32,37,35,30,45,41,66,49,24,43,50,52,47,52,57,35,46,76,69,59,22,45,61,28,32,33,69,48,70,51,68,55,52,44,30,30,35,49,70,73,64,25,44,31,34,24,16,35,46,71,76,62,50,70,60,47,75,41,78,72,85,118,129,84,73,63,66,65,66,33,48,66,56,32,44,50,54,51,22,51,50,54,34,49,51,50,46,54,45,20,68,75,72,37,93,68,40,57,65,58,51,53,29,51,50,48,42,51,50,48,61,71,66,33,27,64,51,47,54,69,66,49,48,33,54,45,50,24,51,63,65,76,49,87,69,87,83,67,64,59,62,53,58,56,29,25,35,29,25,14,39,75,69,30,43,50,35,24,68,57,15,44,49,49,32,49,75,72,66,42,49,26,36,27,36,33,36,41,50,26,51,77,64,51,52,28,29,46,80,64,64,48,35,44,81,37,43,73,32,99,45,47,44,61,78,29,44,56,84,74,46,51,78,42,48,43,15,71,63,40,92,54,28,80,53,64,75,91,57,77,34,72,70,32,35,52,37,41,47,67,60,50,50,51,51,35,55,75,68,68,32,31,35,36,48,28,42,75,60,97,50,74,76,51,42,63,54,52,55,50,47,44,67,74,39,59,67,38,54,43,29,36,33,42,29,24,73,45,67,68,58,51,34,56,43,25,66,75,39,42,65,48,44,36,29,43,42,47,51,75,52,64,68,34,24,75,39,61,44,72,90,81,39,71,49,56,65,66,51,86,50,62,71,60,33,53,52,28,45,51,50,38,53,49,47,66,60,34,37,87,58,44,48,42,61,36,45,18,40,47,32,34,38,36,30,45,41,65,49,25,46,49,53,44,52,56,37,46,77,69,59,22,44,60,28,34,32,70,47,69,52,68,54,51,44,30,30,36,48,70,73,65,25,43,30,32,24,16,34,46,71,78,62,51,72,61,48,74,42,78,73,86,121